Protein AF-A0A8I0SQH1-F1 (afdb_monomer_lite)

pLDDT: mean 78.04, std 26.86, range [25.48, 98.56]

Radius of gyration: 27.93 Å; chains: 1; bounding box: 59×102×64 Å

Structure (mmCIF, N/CA/C/O backbone):
data_AF-A0A8I0SQH1-F1
#
_entry.id   AF-A0A8I0SQH1-F1
#
loop_
_atom_site.group_PDB
_atom_site.id
_atom_site.type_symbol
_atom_site.label_atom_id
_atom_site.label_alt_id
_atom_site.label_comp_id
_atom_site.label_asym_id
_atom_site.label_entity_id
_atom_site.label_seq_id
_atom_site.pdbx_PDB_ins_code
_atom_site.Cartn_x
_atom_site.Cartn_y
_atom_site.Cartn_z
_atom_site.occupancy
_atom_site.B_iso_or_equiv
_atom_site.auth_seq_id
_atom_site.auth_comp_id
_atom_site.auth_asym_id
_atom_site.auth_atom_id
_atom_site.pdbx_PDB_model_num
ATOM 1 N N . MET A 1 1 ? 31.514 50.359 8.210 1.00 27.88 1 MET A N 1
ATOM 2 C CA . MET A 1 1 ? 32.201 50.732 6.957 1.00 27.88 1 MET A CA 1
ATOM 3 C C . MET A 1 1 ? 33.062 49.542 6.549 1.00 27.88 1 MET A C 1
ATOM 5 O O . MET A 1 1 ? 33.856 49.127 7.374 1.00 27.88 1 MET A O 1
ATOM 9 N N . LEU A 1 2 ? 32.762 48.941 5.385 1.00 28.75 2 LEU A N 1
ATOM 10 C CA . LEU A 1 2 ? 33.610 48.120 4.485 1.00 28.75 2 LEU A CA 1
ATOM 11 C C . LEU A 1 2 ? 34.780 47.341 5.146 1.00 28.75 2 LEU A C 1
ATOM 13 O O . LEU A 1 2 ? 35.699 47.953 5.655 1.00 28.75 2 LEU A O 1
ATOM 17 N N . ALA A 1 3 ? 34.883 46.011 5.130 1.00 26.80 3 ALA A N 1
ATOM 18 C CA . ALA A 1 3 ? 34.740 45.118 3.989 1.00 26.80 3 ALA A CA 1
ATOM 19 C C . ALA A 1 3 ? 34.697 43.648 4.455 1.00 26.80 3 ALA A C 1
ATOM 21 O O . ALA A 1 3 ? 35.606 43.196 5.133 1.00 26.80 3 ALA A O 1
ATOM 22 N N . MET A 1 4 ? 33.685 42.890 4.035 1.00 28.72 4 MET A N 1
ATOM 23 C CA . MET A 1 4 ? 33.784 41.443 3.779 1.00 28.72 4 MET A CA 1
ATOM 24 C C . MET A 1 4 ? 32.664 41.084 2.798 1.00 28.72 4 MET A C 1
ATOM 26 O O . MET A 1 4 ? 31.662 40.446 3.111 1.00 28.72 4 MET A O 1
ATOM 30 N N . GLY A 1 5 ? 32.804 41.623 1.588 1.00 26.61 5 GLY A N 1
ATOM 31 C CA . GLY A 1 5 ? 32.009 41.243 0.434 1.00 26.61 5 GLY A CA 1
ATOM 32 C C . GLY A 1 5 ? 32.697 40.109 -0.322 1.00 26.61 5 GLY A C 1
ATOM 33 O O . GLY A 1 5 ? 33.897 40.163 -0.554 1.00 26.61 5 GLY A O 1
ATOM 34 N N . ARG A 1 6 ? 31.887 39.145 -0.773 1.00 31.72 6 ARG A N 1
ATOM 35 C CA . ARG A 1 6 ? 32.185 38.175 -1.844 1.00 31.72 6 ARG A CA 1
ATOM 36 C C . ARG A 1 6 ? 33.244 37.099 -1.540 1.00 31.72 6 ARG A C 1
ATOM 38 O O . ARG A 1 6 ? 34.297 37.070 -2.159 1.00 31.72 6 ARG A O 1
ATOM 45 N N . PHE A 1 7 ? 32.849 36.084 -0.772 1.00 26.97 7 PHE A N 1
ATOM 46 C CA . PHE A 1 7 ? 33.254 34.697 -1.052 1.00 26.97 7 PHE A CA 1
ATOM 47 C C . PHE A 1 7 ? 32.008 33.903 -1.460 1.00 26.97 7 PHE A C 1
ATOM 49 O O . PHE A 1 7 ? 31.216 33.440 -0.642 1.00 26.97 7 PHE A O 1
ATOM 56 N N . GLY A 1 8 ? 31.756 33.884 -2.770 1.00 26.45 8 GLY A N 1
ATOM 57 C CA . GLY A 1 8 ? 30.568 33.301 -3.380 1.00 26.45 8 GLY A CA 1
ATOM 58 C C . GLY A 1 8 ? 30.739 31.824 -3.727 1.00 26.45 8 GLY A C 1
ATOM 59 O O . GLY A 1 8 ? 31.737 31.450 -4.322 1.00 26.45 8 GLY A O 1
ATOM 60 N N . ILE A 1 9 ? 29.715 31.024 -3.402 1.00 34.66 9 ILE A N 1
ATOM 61 C CA . ILE A 1 9 ? 28.999 30.030 -4.244 1.00 34.66 9 ILE A CA 1
ATOM 62 C C . ILE A 1 9 ? 29.809 28.892 -4.931 1.00 34.66 9 ILE A C 1
ATOM 64 O O . ILE A 1 9 ? 29.208 27.916 -5.382 1.00 34.66 9 ILE A O 1
ATOM 68 N N . ILE A 1 10 ? 31.140 28.905 -4.940 1.00 28.12 10 ILE A N 1
ATOM 69 C CA . ILE A 1 10 ? 31.979 27.925 -5.650 1.00 28.12 10 ILE A CA 1
ATOM 70 C C . ILE A 1 10 ? 32.365 26.729 -4.755 1.00 28.12 10 ILE A C 1
ATOM 72 O O . ILE A 1 10 ? 32.482 25.606 -5.250 1.00 28.12 10 ILE A O 1
ATOM 76 N N . GLU A 1 11 ? 32.414 26.881 -3.429 1.00 28.83 11 GLU A N 1
ATOM 77 C CA . GLU A 1 11 ? 32.811 25.774 -2.538 1.00 28.83 11 GLU A CA 1
ATOM 78 C C . GLU A 1 11 ? 31.741 24.695 -2.319 1.00 28.83 11 GLU A C 1
ATOM 80 O O . GLU A 1 11 ? 32.068 23.550 -2.002 1.00 28.83 11 GLU A O 1
ATOM 85 N N . ALA A 1 12 ? 30.464 24.978 -2.595 1.00 29.91 12 ALA A N 1
ATOM 86 C CA . ALA A 1 12 ? 29.418 23.956 -2.485 1.00 29.91 12 ALA A CA 1
ATOM 87 C C . ALA A 1 12 ? 29.559 22.845 -3.547 1.00 29.91 12 ALA A C 1
ATOM 89 O O . ALA A 1 12 ? 28.963 21.780 -3.401 1.00 29.91 12 ALA A O 1
ATOM 90 N N . ARG A 1 13 ? 30.337 23.080 -4.617 1.00 28.05 13 ARG A N 1
ATOM 91 C CA . ARG A 1 13 ? 30.709 22.065 -5.618 1.00 28.05 13 ARG A CA 1
ATOM 92 C C . ARG A 1 13 ? 32.008 21.339 -5.263 1.00 28.05 13 ARG A C 1
ATOM 94 O O . ARG A 1 13 ? 32.095 20.142 -5.525 1.00 28.05 13 ARG A O 1
ATOM 101 N N . ALA A 1 14 ? 32.968 22.023 -4.641 1.00 27.36 14 ALA A N 1
ATOM 102 C CA . ALA A 1 14 ? 34.242 21.432 -4.227 1.00 27.36 14 ALA A CA 1
ATOM 103 C C . ALA A 1 14 ? 34.069 20.416 -3.082 1.00 27.36 14 ALA A C 1
ATOM 105 O O . ALA A 1 14 ? 34.708 19.366 -3.089 1.00 27.36 14 ALA A O 1
ATOM 106 N N . PHE A 1 15 ? 33.105 20.640 -2.182 1.00 31.12 15 PHE A N 1
ATOM 107 C CA . PHE A 1 15 ? 32.795 19.697 -1.097 1.00 31.12 15 PHE A CA 1
ATOM 108 C C . PHE A 1 15 ? 32.262 18.331 -1.583 1.00 31.12 15 PHE A C 1
ATOM 110 O O . PHE A 1 15 ? 32.256 17.361 -0.830 1.00 31.12 15 PHE A O 1
ATOM 117 N N . PHE A 1 16 ? 31.807 18.234 -2.840 1.00 31.91 16 PHE A N 1
ATOM 118 C CA . PHE A 1 16 ? 31.312 16.988 -3.438 1.00 31.91 16 PHE A CA 1
ATOM 119 C C . PHE A 1 16 ? 32.393 16.166 -4.162 1.00 31.91 16 PHE A C 1
ATOM 121 O O . PHE A 1 16 ? 32.107 15.029 -4.529 1.00 31.91 16 PHE A O 1
ATOM 128 N N . PHE A 1 17 ? 33.601 16.707 -4.374 1.00 27.56 17 PHE A N 1
ATOM 129 C CA . PHE A 1 17 ? 34.649 16.063 -5.185 1.00 27.56 17 PHE A CA 1
ATOM 130 C C . PHE A 1 17 ? 35.782 15.402 -4.380 1.00 27.56 17 PHE A C 1
ATOM 132 O O . PHE A 1 17 ? 36.543 14.628 -4.950 1.00 27.56 17 PHE A O 1
ATOM 139 N N . LEU A 1 18 ? 35.863 15.629 -3.066 1.00 28.89 18 LEU A N 1
ATOM 140 C CA . LEU A 1 18 ? 36.841 14.996 -2.169 1.00 28.89 18 LEU A CA 1
ATOM 141 C C . LEU A 1 18 ? 36.132 14.045 -1.195 1.00 28.89 18 LEU A C 1
ATOM 143 O O . LEU A 1 18 ? 35.904 14.375 -0.034 1.00 28.89 18 LEU A O 1
ATOM 147 N N . MET A 1 19 ? 35.726 12.871 -1.681 1.00 28.70 19 MET A N 1
ATOM 148 C CA . MET A 1 19 ? 35.213 11.777 -0.846 1.00 28.70 19 MET A CA 1
ATOM 149 C C . MET A 1 19 ? 35.892 10.474 -1.276 1.00 28.70 19 MET A C 1
ATOM 151 O O . MET A 1 19 ? 35.490 9.837 -2.248 1.00 28.70 19 MET A O 1
ATOM 155 N N . ASP A 1 20 ? 36.940 10.118 -0.540 1.00 25.48 20 ASP A N 1
ATOM 156 C CA . ASP A 1 20 ? 37.666 8.851 -0.631 1.00 25.48 20 ASP A CA 1
ATOM 157 C C . ASP A 1 20 ? 36.759 7.692 -0.147 1.00 25.48 20 ASP A C 1
ATOM 159 O O . ASP A 1 20 ? 36.046 7.855 0.855 1.00 25.48 20 ASP A O 1
ATOM 163 N N . PRO A 1 21 ? 36.703 6.523 -0.817 1.00 27.41 21 PRO A N 1
ATOM 164 C CA . PRO A 1 21 ? 35.720 5.496 -0.506 1.00 27.41 21 PRO A CA 1
ATOM 165 C C . PRO A 1 21 ? 36.197 4.619 0.657 1.00 27.41 21 PRO A C 1
ATOM 167 O O . PRO A 1 21 ? 36.768 3.546 0.461 1.00 27.41 21 PRO A O 1
ATOM 170 N N . THR A 1 22 ? 35.881 5.010 1.890 1.00 27.67 22 THR A N 1
ATOM 171 C CA . THR A 1 22 ? 35.910 4.068 3.018 1.00 27.67 22 THR A CA 1
ATOM 172 C C . THR A 1 22 ? 34.661 3.180 2.967 1.00 27.67 22 THR A C 1
ATOM 174 O O . THR A 1 22 ? 33.530 3.607 3.194 1.00 27.67 22 THR A O 1
ATOM 177 N N . ARG A 1 23 ? 34.858 1.908 2.594 1.00 28.62 23 ARG A N 1
ATOM 178 C CA . ARG A 1 23 ? 33.824 0.862 2.622 1.00 28.62 23 ARG A CA 1
ATOM 179 C C . ARG A 1 23 ? 33.426 0.567 4.072 1.00 28.62 23 ARG A C 1
ATOM 181 O O . ARG A 1 23 ? 34.283 0.189 4.861 1.00 28.62 23 ARG A O 1
ATOM 188 N N . GLY A 1 24 ? 32.133 0.622 4.402 1.00 25.91 24 GLY A N 1
ATOM 189 C CA . GLY A 1 24 ? 31.649 0.071 5.672 1.00 25.91 24 GLY A CA 1
ATOM 190 C C . GLY A 1 24 ? 30.158 0.267 5.972 1.00 25.91 24 GLY A C 1
ATOM 191 O O . GLY A 1 24 ? 29.617 1.351 5.791 1.00 25.91 24 GLY A O 1
ATOM 192 N N . GLY A 1 25 ? 29.530 -0.789 6.508 1.00 25.73 25 GLY A N 1
ATOM 193 C CA . GLY A 1 25 ? 28.438 -0.678 7.486 1.00 25.73 25 GLY A CA 1
ATOM 194 C C . GLY A 1 25 ? 27.008 -0.942 7.003 1.00 25.73 25 GLY A C 1
ATOM 195 O O . GLY A 1 25 ? 26.323 -0.053 6.509 1.00 25.73 25 GLY A O 1
ATOM 196 N N . SER A 1 26 ? 26.519 -2.162 7.240 1.00 26.86 26 SER A N 1
ATOM 197 C CA . SER A 1 26 ? 25.116 -2.578 7.092 1.00 26.86 26 SER A CA 1
ATOM 198 C C . SER A 1 26 ? 24.214 -1.926 8.154 1.00 26.86 26 SER A C 1
ATOM 200 O O . SER A 1 26 ? 24.380 -2.183 9.342 1.00 26.86 26 SER A O 1
ATOM 202 N N . TRP A 1 27 ? 23.202 -1.160 7.736 1.00 28.11 27 TRP A N 1
ATOM 203 C CA . TRP A 1 27 ? 22.192 -0.573 8.627 1.00 28.11 27 TRP A CA 1
ATOM 204 C C . TRP A 1 27 ? 20.932 -1.440 8.715 1.00 28.11 27 TRP A C 1
ATOM 206 O O . TRP A 1 27 ? 20.007 -1.285 7.921 1.00 28.11 27 TRP A O 1
ATOM 216 N N . HIS A 1 28 ? 20.883 -2.319 9.715 1.00 29.55 28 HIS A N 1
ATOM 217 C CA . HIS A 1 28 ? 19.654 -2.798 10.350 1.00 29.55 28 HIS A CA 1
ATOM 218 C C . HIS A 1 28 ? 20.000 -3.239 11.781 1.00 29.55 28 HIS A C 1
ATOM 220 O O . HIS A 1 28 ? 20.941 -4.004 11.963 1.00 29.55 28 HIS A O 1
ATOM 226 N N . HIS A 1 29 ? 19.216 -2.791 12.769 1.00 32.28 29 HIS A N 1
ATOM 227 C CA . HIS A 1 29 ? 19.209 -3.320 14.138 1.00 32.28 29 HIS A CA 1
ATOM 228 C C . HIS A 1 29 ? 18.313 -4.574 14.213 1.00 32.28 29 HIS A C 1
ATOM 230 O O . HIS A 1 29 ? 17.094 -4.458 14.344 1.00 32.28 29 HIS A O 1
ATOM 236 N N . PRO A 1 30 ? 18.894 -5.768 14.047 1.00 32.72 30 PRO A N 1
ATOM 237 C CA . PRO A 1 30 ? 18.572 -6.942 14.851 1.00 32.72 30 PRO A CA 1
ATOM 238 C C . PRO A 1 30 ? 19.833 -7.448 15.570 1.00 32.72 30 PRO A C 1
ATOM 240 O O . PRO A 1 30 ? 20.946 -7.284 15.073 1.00 32.72 30 PRO A O 1
ATOM 243 N N . ALA A 1 31 ? 19.655 -8.076 16.732 1.00 32.72 31 ALA A N 1
ATOM 244 C CA . ALA A 1 31 ? 20.737 -8.502 17.626 1.00 32.72 31 ALA A CA 1
ATOM 245 C C . ALA A 1 31 ? 21.647 -9.635 17.087 1.00 32.72 31 ALA A C 1
ATOM 247 O O . ALA A 1 31 ? 22.594 -10.004 17.769 1.00 32.72 31 ALA A O 1
ATOM 248 N N . ASP A 1 32 ? 21.437 -10.127 15.860 1.00 35.19 32 ASP A N 1
ATOM 249 C CA . ASP A 1 32 ? 22.132 -11.318 15.336 1.00 35.19 32 ASP A CA 1
ATOM 250 C C . ASP A 1 32 ? 23.137 -11.042 14.200 1.00 35.19 32 ASP A C 1
ATOM 252 O O . ASP A 1 32 ? 23.650 -11.972 13.582 1.00 35.19 32 ASP A O 1
ATOM 256 N N . ASN A 1 33 ? 23.470 -9.781 13.909 1.00 28.06 33 ASN A N 1
ATOM 257 C CA . ASN A 1 33 ? 24.463 -9.438 12.880 1.00 28.06 33 ASN A CA 1
ATOM 258 C C . ASN A 1 33 ? 25.756 -8.885 13.496 1.00 28.06 33 ASN A C 1
ATOM 260 O O . ASN A 1 33 ? 26.038 -7.693 13.401 1.00 28.06 33 ASN A O 1
ATOM 264 N N . LEU A 1 34 ? 26.569 -9.758 14.096 1.00 29.92 34 LEU A N 1
ATOM 265 C CA . LEU A 1 34 ? 27.928 -9.432 14.537 1.00 29.92 34 LEU A CA 1
ATOM 266 C C . LEU A 1 34 ? 28.948 -10.325 13.816 1.00 29.92 34 LEU A C 1
ATOM 268 O O . LEU A 1 34 ? 29.206 -11.463 14.199 1.00 29.92 34 LEU A O 1
ATOM 272 N N . ARG A 1 35 ? 29.568 -9.774 12.768 1.00 25.97 35 ARG A N 1
ATOM 273 C CA . ARG A 1 35 ? 30.933 -10.127 12.362 1.00 25.97 35 ARG A CA 1
ATOM 274 C C . ARG A 1 35 ? 31.732 -8.833 12.213 1.00 25.97 35 ARG A C 1
ATOM 276 O O . ARG A 1 35 ? 31.420 -8.018 11.353 1.00 25.97 35 ARG A O 1
ATOM 283 N N . ALA A 1 36 ? 32.770 -8.744 13.042 1.00 29.64 36 ALA A N 1
ATOM 284 C CA . ALA A 1 36 ? 33.827 -7.736 13.115 1.00 29.64 36 ALA A CA 1
ATOM 285 C C . ALA A 1 36 ? 33.462 -6.376 13.744 1.00 29.64 36 ALA A C 1
ATOM 287 O O . ALA A 1 36 ? 32.514 -5.695 13.365 1.00 29.64 36 ALA A O 1
ATOM 288 N N . ALA A 1 37 ? 34.264 -6.031 14.750 1.00 30.27 37 ALA A N 1
ATOM 289 C CA . ALA A 1 37 ? 34.123 -4.927 15.680 1.00 30.27 37 ALA A CA 1
ATOM 290 C C . ALA A 1 37 ? 34.954 -3.709 15.260 1.00 30.27 37 ALA A C 1
ATOM 292 O O . ALA A 1 37 ? 36.080 -3.875 14.802 1.00 30.27 37 ALA A O 1
ATOM 293 N N . ILE A 1 38 ? 34.440 -2.512 15.552 1.00 29.88 38 ILE A N 1
ATOM 294 C CA . ILE A 1 38 ? 35.226 -1.347 15.981 1.00 29.88 38 ILE A CA 1
ATOM 295 C C . ILE A 1 38 ? 34.429 -0.702 17.124 1.00 29.88 38 ILE A C 1
ATOM 297 O O . ILE A 1 38 ? 33.245 -0.401 16.966 1.00 29.88 38 ILE A O 1
ATOM 301 N N . ARG A 1 39 ? 35.055 -0.591 18.300 1.00 30.27 39 ARG A N 1
ATOM 302 C CA . ARG A 1 39 ? 34.500 0.027 19.516 1.00 30.27 39 ARG A CA 1
ATOM 303 C C . ARG A 1 39 ? 34.613 1.552 19.399 1.00 30.27 39 ARG A C 1
ATOM 305 O O . ARG A 1 39 ? 35.697 2.024 19.089 1.00 30.27 39 ARG A O 1
ATOM 312 N N . ASN A 1 40 ? 33.541 2.286 19.704 1.00 30.20 40 ASN A N 1
ATOM 313 C CA . ASN A 1 40 ? 33.579 3.729 19.969 1.00 30.20 40 ASN A CA 1
ATOM 314 C C . ASN A 1 40 ? 33.056 3.984 21.394 1.00 30.20 40 ASN A C 1
ATOM 316 O O . ASN A 1 40 ? 31.890 3.706 21.664 1.00 30.20 40 ASN A O 1
ATOM 320 N N . ASP A 1 41 ? 33.950 4.491 22.247 1.00 38.75 41 ASP A N 1
ATOM 321 C CA . ASP A 1 41 ? 33.735 5.226 23.505 1.00 38.75 41 ASP A CA 1
ATOM 322 C C . ASP A 1 41 ? 32.867 4.597 24.609 1.00 38.75 41 ASP A C 1
ATOM 324 O O . ASP A 1 41 ? 31.734 5.009 24.842 1.00 38.75 41 ASP A O 1
ATOM 328 N N . ASN A 1 42 ? 33.458 3.675 25.379 1.00 35.12 42 ASN A N 1
ATOM 329 C CA . ASN A 1 42 ? 33.009 3.372 26.745 1.00 35.12 42 ASN A CA 1
ATOM 330 C C . ASN A 1 42 ? 34.027 3.914 27.763 1.00 35.12 42 ASN A C 1
ATOM 332 O O . ASN A 1 42 ? 35.229 3.706 27.595 1.00 35.12 42 ASN A O 1
ATOM 336 N N . ASP A 1 43 ? 33.525 4.535 28.834 1.00 38.34 43 ASP A N 1
ATOM 337 C CA . ASP A 1 43 ? 34.297 4.972 30.004 1.00 38.34 43 ASP A CA 1
ATOM 338 C C . ASP A 1 43 ? 34.948 3.796 30.756 1.00 38.34 43 ASP A C 1
ATOM 340 O O . ASP A 1 43 ? 34.408 2.685 30.811 1.00 38.34 43 ASP A O 1
ATOM 344 N N . ALA A 1 44 ? 36.093 4.054 31.398 1.00 36.31 44 ALA A N 1
ATOM 345 C CA . ALA A 1 44 ? 36.976 3.051 32.010 1.00 36.31 44 ALA A CA 1
ATOM 346 C C . ALA A 1 44 ? 36.403 2.296 33.239 1.00 36.31 44 ALA A C 1
ATOM 348 O O . ALA A 1 44 ? 37.089 1.447 33.807 1.00 36.31 44 ALA A O 1
ATOM 349 N N . GLY A 1 45 ? 35.160 2.568 33.652 1.00 40.09 45 GLY A N 1
ATOM 350 C CA . GLY A 1 45 ? 34.583 2.093 34.917 1.00 40.09 45 GLY A CA 1
ATOM 351 C C . GLY A 1 45 ? 33.607 0.912 34.851 1.00 40.09 45 GLY A C 1
ATOM 352 O O . GLY A 1 45 ? 33.145 0.482 35.901 1.00 40.09 45 GLY A O 1
ATOM 353 N N . ASN A 1 46 ? 33.263 0.368 33.677 1.00 37.75 46 ASN A N 1
ATOM 354 C CA . ASN A 1 46 ? 32.271 -0.717 33.583 1.00 37.75 46 ASN A CA 1
ATOM 355 C C . ASN A 1 46 ? 32.858 -1.979 32.931 1.00 37.75 46 ASN A C 1
ATOM 357 O O . ASN A 1 46 ? 32.619 -2.279 31.759 1.00 37.75 46 ASN A O 1
ATOM 361 N N . ARG A 1 47 ? 33.671 -2.708 33.703 1.00 31.53 47 ARG A N 1
ATOM 362 C CA . ARG A 1 47 ? 34.073 -4.085 33.392 1.00 31.53 47 ARG A CA 1
ATOM 363 C C . ARG A 1 47 ? 32.914 -5.010 33.756 1.00 31.53 47 ARG A C 1
ATOM 365 O O . ARG A 1 47 ? 32.623 -5.197 34.931 1.00 31.53 47 ARG A O 1
ATOM 372 N N . ASN A 1 48 ? 32.233 -5.558 32.755 1.00 33.72 48 ASN A N 1
ATOM 373 C CA . ASN A 1 48 ? 31.373 -6.717 32.959 1.00 33.72 48 ASN A CA 1
ATOM 374 C C . ASN A 1 48 ? 31.962 -7.882 32.160 1.00 33.72 48 ASN A C 1
ATOM 376 O O . ASN A 1 48 ? 31.906 -7.909 30.928 1.00 33.72 48 ASN A O 1
ATOM 380 N N . ASP A 1 49 ? 32.566 -8.817 32.882 1.00 36.47 49 ASP A N 1
ATOM 381 C CA . ASP A 1 49 ? 33.507 -9.819 32.379 1.00 36.47 49 ASP A CA 1
ATOM 382 C C . ASP A 1 49 ? 32.818 -11.081 31.820 1.00 36.47 49 ASP A C 1
ATOM 384 O O . ASP A 1 49 ? 33.383 -12.169 31.828 1.00 36.47 49 ASP A O 1
ATOM 388 N N . ASN A 1 50 ? 31.599 -10.958 31.280 1.00 34.66 50 ASN A N 1
ATOM 389 C CA . ASN A 1 50 ? 30.790 -12.100 30.819 1.00 34.66 50 ASN A CA 1
ATOM 390 C C . ASN A 1 50 ? 30.613 -12.215 29.293 1.00 34.66 50 ASN A C 1
ATOM 392 O O . ASN A 1 50 ? 29.658 -12.824 28.814 1.00 34.66 50 ASN A O 1
ATOM 396 N N . LEU A 1 51 ? 31.548 -11.692 28.496 1.00 33.44 51 LEU A N 1
ATOM 397 C CA . LEU A 1 51 ? 31.567 -11.892 27.038 1.00 33.44 51 LEU A CA 1
ATOM 398 C C . LEU A 1 51 ? 32.807 -12.678 26.595 1.00 33.44 51 LEU A C 1
ATOM 400 O O . LEU A 1 51 ? 33.664 -12.186 25.864 1.00 33.44 51 LEU A O 1
ATOM 404 N N . GLY A 1 52 ? 32.875 -13.933 27.044 1.00 28.41 52 GLY A N 1
ATOM 405 C CA . GLY A 1 52 ? 33.778 -14.950 26.511 1.00 28.41 52 GLY A CA 1
ATOM 406 C C . GLY A 1 52 ? 33.214 -15.589 25.238 1.00 28.41 52 GLY A C 1
ATOM 407 O O . GLY A 1 52 ? 32.101 -16.110 25.214 1.00 28.41 52 GLY A O 1
ATOM 408 N N . PHE A 1 53 ? 34.001 -15.542 24.169 1.00 26.75 53 PHE A N 1
ATOM 409 C CA . PHE A 1 53 ? 33.732 -16.109 22.848 1.00 26.75 53 PHE A CA 1
ATOM 410 C C . PHE A 1 53 ? 33.764 -17.654 22.904 1.00 26.75 53 PHE A C 1
ATOM 412 O O . PHE A 1 53 ? 34.775 -18.225 23.306 1.00 26.75 53 PHE A O 1
ATOM 419 N N . ARG A 1 54 ? 32.702 -18.357 22.473 1.00 28.28 54 ARG A N 1
ATOM 420 C CA . ARG A 1 54 ? 32.771 -19.797 22.133 1.00 28.28 54 ARG A CA 1
ATOM 421 C C . ARG A 1 54 ? 32.764 -19.961 20.613 1.00 28.28 54 ARG A C 1
ATOM 423 O O . ARG A 1 54 ? 31.836 -19.517 19.943 1.00 28.28 54 ARG A O 1
ATOM 430 N N . LEU A 1 55 ? 33.795 -20.614 20.078 1.00 26.33 55 LEU A N 1
ATOM 431 C CA . LEU A 1 55 ? 33.875 -21.029 18.675 1.00 26.33 55 LEU A CA 1
ATOM 432 C C . LEU A 1 55 ? 32.821 -22.112 18.388 1.00 26.33 55 LEU A C 1
ATOM 434 O O . LEU A 1 55 ? 32.807 -23.153 19.041 1.00 26.33 55 LEU A O 1
ATOM 438 N N . ALA A 1 56 ? 31.954 -21.882 17.401 1.00 28.89 56 ALA A N 1
ATOM 439 C CA . ALA A 1 56 ? 31.053 -22.903 16.872 1.00 28.89 56 ALA A CA 1
ATOM 440 C C . ALA A 1 56 ? 31.769 -23.696 15.763 1.00 28.89 56 ALA A C 1
ATOM 442 O O . ALA A 1 56 ? 32.035 -23.161 14.687 1.00 28.89 56 ALA A O 1
ATOM 443 N N . ALA A 1 57 ? 32.087 -24.962 16.037 1.00 32.75 57 ALA A N 1
ATOM 444 C CA . ALA A 1 57 ? 32.521 -25.951 15.048 1.00 32.75 57 ALA A CA 1
ATOM 445 C C . ALA A 1 57 ? 31.295 -26.607 14.362 1.00 32.75 57 ALA A C 1
ATOM 447 O O . ALA A 1 57 ? 30.203 -26.597 14.939 1.00 32.75 57 ALA A O 1
ATOM 448 N N . PRO A 1 58 ? 31.428 -27.150 13.134 1.00 31.00 58 PRO A N 1
ATOM 449 C CA . PRO A 1 58 ? 30.298 -27.660 12.361 1.00 31.00 58 PRO A CA 1
ATOM 450 C C . PRO A 1 58 ? 29.763 -28.977 12.938 1.00 31.00 58 PRO A C 1
ATOM 452 O O . PRO A 1 58 ? 30.518 -29.823 13.410 1.00 31.00 58 PRO A O 1
ATOM 455 N N . ALA A 1 59 ? 28.442 -29.148 12.882 1.00 33.75 59 ALA A N 1
ATOM 456 C CA . ALA A 1 59 ? 27.747 -30.322 13.389 1.00 33.75 59 ALA A CA 1
ATOM 457 C C . ALA A 1 59 ? 28.107 -31.585 12.586 1.00 33.75 59 ALA A C 1
ATOM 459 O O . ALA A 1 59 ? 27.593 -31.788 11.489 1.00 33.75 59 ALA A O 1
ATOM 460 N N . ASN A 1 60 ? 28.932 -32.449 13.178 1.00 31.52 60 ASN A N 1
ATOM 461 C CA . ASN A 1 60 ? 28.870 -33.891 12.965 1.00 31.52 60 ASN A CA 1
ATOM 462 C C . ASN A 1 60 ? 28.237 -34.531 14.207 1.00 31.52 60 ASN A C 1
ATOM 464 O O . ASN A 1 60 ? 28.540 -34.185 15.346 1.00 31.52 60 ASN A O 1
ATOM 468 N N . THR A 1 61 ? 27.300 -35.431 13.951 1.00 38.06 61 THR A N 1
ATOM 469 C CA . THR A 1 61 ? 26.516 -36.224 14.898 1.00 38.06 61 THR A CA 1
ATOM 470 C C . THR A 1 61 ? 27.369 -37.021 15.883 1.00 38.06 61 THR A C 1
ATOM 472 O O . THR A 1 61 ? 28.042 -37.956 15.466 1.00 38.06 61 THR A O 1
ATOM 475 N N . THR A 1 62 ? 27.197 -36.771 17.183 1.00 30.20 62 THR A N 1
ATOM 476 C CA . THR A 1 62 ? 27.300 -37.791 18.242 1.00 30.20 62 THR A CA 1
ATOM 477 C C . THR A 1 62 ? 26.313 -37.460 19.361 1.00 30.20 62 THR A C 1
ATOM 479 O O . THR A 1 62 ? 26.231 -36.323 19.820 1.00 30.20 62 THR A O 1
ATOM 482 N N . ALA A 1 63 ? 25.518 -38.458 19.742 1.00 35.75 63 ALA A N 1
ATOM 483 C CA . ALA A 1 63 ? 24.453 -38.381 20.732 1.00 35.75 63 ALA A CA 1
ATOM 484 C C . ALA A 1 63 ? 24.964 -38.000 22.135 1.00 35.75 63 ALA A C 1
ATOM 486 O O . ALA A 1 63 ? 26.013 -38.469 22.564 1.00 35.75 63 ALA A O 1
ATOM 487 N N . ALA A 1 64 ? 24.172 -37.211 22.863 1.00 32.44 64 ALA A N 1
ATOM 488 C CA . ALA A 1 64 ? 24.296 -37.004 24.307 1.00 32.44 64 ALA A CA 1
ATOM 489 C C . ALA A 1 64 ? 23.031 -37.553 25.007 1.00 32.44 64 ALA A C 1
ATOM 491 O O . ALA A 1 64 ? 21.963 -37.583 24.384 1.00 32.44 64 ALA A O 1
ATOM 492 N N . PRO A 1 65 ? 23.138 -38.041 26.257 1.00 32.41 65 PRO A N 1
ATOM 493 C CA . PRO A 1 65 ? 22.182 -38.976 26.844 1.00 32.41 65 PRO A CA 1
ATOM 494 C C . PRO A 1 65 ? 20.895 -38.286 27.329 1.00 32.41 65 PRO A C 1
ATOM 496 O O . PRO A 1 65 ? 20.908 -37.092 27.638 1.00 32.41 65 PRO A O 1
ATOM 499 N N . PRO A 1 66 ? 19.769 -39.019 27.427 1.00 39.22 66 PRO A N 1
ATOM 500 C CA . PRO A 1 66 ? 18.507 -38.450 27.879 1.00 39.22 66 PRO A CA 1
ATOM 501 C C . PRO A 1 66 ? 18.535 -38.109 29.376 1.00 39.22 66 PRO A C 1
ATOM 503 O O . PRO A 1 66 ? 18.882 -38.930 30.226 1.00 39.22 66 PRO A O 1
ATOM 506 N N . CYS A 1 67 ? 18.116 -36.879 29.676 1.00 37.81 67 CYS A N 1
ATOM 507 C CA . CYS A 1 67 ? 17.844 -36.366 31.014 1.00 37.81 67 CYS A CA 1
ATOM 508 C C . CYS A 1 67 ? 16.774 -37.223 31.721 1.00 37.81 67 CYS A C 1
ATOM 510 O O . CYS A 1 67 ? 15.693 -37.447 31.177 1.00 37.81 67 CYS A O 1
ATOM 512 N N . ARG A 1 68 ? 17.076 -37.693 32.939 1.00 39.12 68 ARG A N 1
ATOM 513 C CA . ARG A 1 68 ? 16.244 -38.615 33.737 1.00 39.12 68 ARG A CA 1
ATOM 514 C C . ARG A 1 68 ? 15.162 -37.944 34.606 1.00 39.12 68 ARG A C 1
ATOM 516 O O . ARG A 1 68 ? 14.657 -38.597 35.510 1.00 39.12 68 ARG A O 1
ATOM 523 N N . SER A 1 69 ? 14.771 -36.688 34.375 1.00 41.62 69 SER A N 1
ATOM 524 C CA . SER A 1 69 ? 13.896 -35.972 35.333 1.00 41.62 69 SER A CA 1
ATOM 525 C C . SER A 1 69 ? 12.660 -35.255 34.775 1.00 41.62 69 SER A C 1
ATOM 527 O O . SER A 1 69 ? 12.078 -34.440 35.483 1.00 41.62 69 SER A O 1
ATOM 529 N N . CYS A 1 70 ? 12.169 -35.594 33.578 1.00 33.53 70 CYS A N 1
ATOM 530 C CA . CYS A 1 70 ? 10.893 -35.044 33.086 1.00 33.53 70 CYS A CA 1
ATOM 531 C C . CYS A 1 70 ? 9.911 -36.147 32.640 1.00 33.53 70 CYS A C 1
ATOM 533 O O . CYS A 1 70 ? 10.047 -36.664 31.528 1.00 33.53 70 CYS A O 1
ATOM 535 N N . PRO A 1 71 ? 8.891 -36.492 33.448 1.00 37.22 71 PRO A N 1
ATOM 536 C CA . PRO A 1 71 ? 7.763 -37.296 33.000 1.00 37.22 71 PRO A CA 1
ATOM 537 C C . PRO A 1 71 ? 6.784 -36.391 32.237 1.00 37.22 71 PRO A C 1
ATOM 539 O O . PRO A 1 71 ? 6.209 -35.479 32.823 1.00 37.22 71 PRO A O 1
ATOM 542 N N . GLY A 1 72 ? 6.595 -36.614 30.929 1.00 42.56 72 GLY A N 1
ATOM 543 C CA . GLY A 1 72 ? 5.463 -36.000 30.211 1.00 42.56 72 GLY A CA 1
ATOM 544 C C . GLY A 1 72 ? 5.643 -35.550 28.758 1.00 42.56 72 GLY A C 1
ATOM 545 O O . GLY A 1 72 ? 4.717 -34.952 28.220 1.00 42.56 72 GLY A O 1
ATOM 546 N N . ALA A 1 73 ? 6.757 -35.826 28.074 1.00 30.94 73 ALA A N 1
ATOM 547 C CA . ALA A 1 73 ? 6.892 -35.499 26.646 1.00 30.94 73 ALA A CA 1
ATOM 548 C C . ALA A 1 73 ? 6.799 -36.756 25.765 1.00 30.94 73 ALA A C 1
ATOM 550 O O . ALA A 1 73 ? 7.801 -37.300 25.303 1.00 30.94 73 ALA A O 1
ATOM 551 N N . MET A 1 74 ? 5.574 -37.222 25.519 1.00 29.41 74 MET A N 1
ATOM 552 C CA . MET A 1 74 ? 5.291 -38.269 24.537 1.00 29.41 74 MET A CA 1
ATOM 553 C C . MET A 1 74 ? 5.389 -37.665 23.122 1.00 29.41 74 MET A C 1
ATOM 555 O O . MET A 1 74 ? 4.425 -37.123 22.586 1.00 29.41 74 MET A O 1
ATOM 559 N N . ILE A 1 75 ? 6.575 -37.708 22.509 1.00 31.72 75 ILE A N 1
ATOM 560 C CA . ILE A 1 75 ? 6.747 -37.348 21.093 1.00 31.72 75 ILE A CA 1
ATOM 561 C C . ILE A 1 75 ? 6.300 -38.545 20.245 1.00 31.72 75 ILE A C 1
ATOM 563 O O . ILE A 1 75 ? 7.067 -39.478 20.009 1.00 31.72 75 ILE A O 1
ATOM 567 N N . MET A 1 76 ? 5.056 -38.513 19.759 1.00 28.06 76 MET A N 1
ATOM 568 C CA . MET A 1 76 ? 4.601 -39.407 18.692 1.00 28.06 76 MET A CA 1
ATOM 569 C C . MET A 1 76 ? 5.382 -39.117 17.403 1.00 28.06 76 MET A C 1
ATOM 571 O O . MET A 1 76 ? 5.137 -38.131 16.705 1.00 28.06 76 MET A O 1
ATOM 575 N N . ARG A 1 77 ? 6.311 -40.010 17.052 1.00 27.72 77 ARG A N 1
ATOM 576 C CA . ARG A 1 77 ? 6.916 -40.068 15.718 1.00 27.72 77 ARG A CA 1
ATOM 577 C C . ARG A 1 77 ? 5.896 -40.651 14.737 1.00 27.72 77 ARG A C 1
ATOM 579 O O . ARG A 1 77 ? 5.684 -41.858 14.706 1.00 27.72 77 ARG A O 1
ATOM 586 N N . ARG A 1 78 ? 5.279 -39.810 13.903 1.00 29.33 78 ARG A N 1
ATOM 587 C CA . ARG A 1 78 ? 4.587 -40.289 12.696 1.00 29.33 78 ARG A CA 1
ATOM 588 C C . ARG A 1 78 ? 5.633 -40.712 11.662 1.00 29.33 78 ARG A C 1
ATOM 590 O O . ARG A 1 78 ? 6.328 -39.872 11.097 1.00 29.33 78 ARG A O 1
ATOM 597 N N . ASN A 1 79 ? 5.725 -42.022 11.446 1.00 28.00 79 ASN A N 1
ATOM 598 C CA . ASN A 1 79 ? 6.431 -42.657 10.338 1.00 28.00 79 ASN A CA 1
ATOM 599 C C . ASN A 1 79 ? 5.910 -42.103 9.002 1.00 28.00 79 ASN A C 1
ATOM 601 O O . ASN A 1 79 ? 4.775 -42.374 8.616 1.00 28.00 79 ASN A O 1
ATOM 605 N N . ILE A 1 80 ? 6.739 -41.348 8.283 1.00 31.58 80 ILE A N 1
ATOM 606 C CA . ILE A 1 80 ? 6.514 -41.053 6.865 1.00 31.58 80 ILE A CA 1
ATOM 607 C C . ILE A 1 80 ? 7.130 -42.219 6.089 1.00 31.58 80 ILE A C 1
ATOM 609 O O . ILE A 1 80 ? 8.323 -42.219 5.787 1.00 31.58 80 ILE A O 1
ATOM 613 N N . GLN A 1 81 ? 6.326 -43.248 5.815 1.00 30.41 81 GLN A N 1
ATOM 614 C CA . GLN A 1 81 ? 6.675 -44.257 4.817 1.00 30.41 81 GLN A CA 1
ATOM 615 C C . GLN A 1 81 ? 6.702 -43.588 3.435 1.00 30.41 81 GLN A C 1
ATOM 617 O O . GLN A 1 81 ? 5.762 -42.897 3.040 1.00 30.41 81 GLN A O 1
ATOM 622 N N . ARG A 1 82 ? 7.812 -43.767 2.714 1.00 28.30 82 ARG A N 1
ATOM 623 C CA . ARG A 1 82 ? 7.939 -43.401 1.297 1.00 28.30 82 ARG A CA 1
ATOM 624 C C . ARG A 1 82 ? 6.995 -44.294 0.475 1.00 28.30 82 ARG A C 1
ATOM 626 O O . ARG A 1 82 ? 6.941 -45.488 0.766 1.00 28.30 82 ARG A O 1
ATOM 633 N N . PRO A 1 83 ? 6.277 -43.775 -0.536 1.00 30.14 83 PRO A N 1
ATOM 634 C CA . PRO A 1 83 ? 5.472 -44.629 -1.399 1.00 30.14 83 PRO A CA 1
ATOM 635 C C . PRO A 1 83 ? 6.384 -45.506 -2.277 1.00 30.14 83 PRO A C 1
ATOM 637 O O . PRO A 1 83 ? 7.492 -45.073 -2.619 1.00 30.14 83 PRO A O 1
ATOM 640 N N . PRO A 1 84 ? 5.954 -46.727 -2.643 1.00 32.62 84 PRO A N 1
ATOM 641 C CA . PRO A 1 84 ? 6.744 -47.610 -3.484 1.00 32.62 84 PRO A CA 1
ATOM 642 C C . PRO A 1 84 ? 6.776 -47.115 -4.934 1.00 32.62 84 PRO A C 1
ATOM 644 O O . PRO A 1 84 ? 5.816 -46.549 -5.458 1.00 32.62 84 PRO A O 1
ATOM 647 N N . VAL A 1 85 ? 7.916 -47.360 -5.575 1.00 31.20 85 VAL A N 1
ATOM 648 C CA . VAL A 1 85 ? 8.147 -47.190 -7.010 1.00 31.20 85 VAL A CA 1
ATOM 649 C C . VAL A 1 85 ? 7.365 -48.277 -7.748 1.00 31.20 85 VAL A C 1
ATOM 651 O O . VAL A 1 85 ? 7.655 -49.458 -7.578 1.00 31.20 85 VAL A O 1
ATOM 654 N N . LEU A 1 86 ? 6.381 -47.891 -8.563 1.00 29.55 86 LEU A N 1
ATOM 655 C CA . LEU A 1 86 ? 5.685 -48.801 -9.475 1.00 29.55 86 LEU A CA 1
ATOM 656 C C . LEU A 1 86 ? 6.336 -48.735 -10.859 1.00 29.55 86 LEU A C 1
ATOM 658 O O . LEU A 1 86 ? 6.301 -47.712 -11.543 1.00 29.55 86 LEU A O 1
ATOM 662 N N . VAL A 1 87 ? 6.943 -49.854 -11.241 1.00 30.34 87 VAL A N 1
ATOM 663 C CA . VAL A 1 87 ? 7.498 -50.125 -12.566 1.00 30.34 87 VAL A CA 1
ATOM 664 C C . VAL A 1 87 ? 6.368 -50.627 -13.474 1.00 30.34 87 VAL A C 1
ATOM 666 O O . VAL A 1 87 ? 5.740 -51.631 -13.173 1.00 30.34 87 VAL A O 1
ATOM 669 N N . GLY A 1 88 ? 6.137 -49.905 -14.575 1.00 27.42 88 GLY A N 1
ATOM 670 C CA . GLY A 1 88 ? 5.687 -50.386 -15.891 1.00 27.42 88 GLY A CA 1
ATOM 671 C C . GLY A 1 88 ? 4.412 -51.234 -16.036 1.00 27.42 88 GLY A C 1
ATOM 672 O O . GLY A 1 88 ? 4.433 -52.433 -15.801 1.00 27.42 88 GLY A O 1
ATOM 673 N N . ALA A 1 89 ? 3.391 -50.664 -16.689 1.00 28.52 89 ALA A N 1
ATOM 674 C CA . ALA A 1 89 ? 2.596 -51.376 -17.697 1.00 28.52 89 ALA A CA 1
ATOM 675 C C . ALA A 1 89 ? 2.004 -50.377 -18.708 1.00 28.52 89 ALA A C 1
ATOM 677 O O . ALA A 1 89 ? 1.323 -49.419 -18.345 1.00 28.52 89 ALA A O 1
ATOM 678 N N . LYS A 1 90 ? 2.307 -50.584 -19.993 1.00 32.53 90 LYS A N 1
ATOM 679 C CA . LYS A 1 90 ? 1.716 -49.870 -21.130 1.00 32.53 90 LYS A CA 1
ATOM 680 C C . LYS A 1 90 ? 0.304 -50.407 -21.361 1.00 32.53 90 LYS A C 1
ATOM 682 O O . LYS A 1 90 ? 0.190 -51.596 -21.598 1.00 32.53 90 LYS A O 1
ATOM 687 N N . HIS A 1 91 ? -0.710 -49.545 -21.434 1.00 28.95 91 HIS A N 1
ATOM 688 C CA . HIS A 1 91 ? -1.856 -49.734 -22.333 1.00 28.95 91 HIS A CA 1
ATOM 689 C C . HIS A 1 91 ? -2.495 -48.378 -22.673 1.00 28.95 91 HIS A C 1
ATOM 691 O O . HIS A 1 91 ? -2.803 -47.567 -21.804 1.00 28.95 91 HIS A O 1
ATOM 697 N N . ARG A 1 92 ? -2.633 -48.126 -23.980 1.00 31.19 92 ARG A N 1
ATOM 698 C CA . ARG A 1 92 ? -3.397 -47.025 -24.579 1.00 31.19 92 ARG A CA 1
ATOM 699 C C . ARG A 1 92 ? -4.892 -47.324 -24.446 1.00 31.19 92 ARG A C 1
ATOM 701 O O . ARG A 1 92 ? -5.284 -48.405 -24.865 1.00 31.19 92 ARG A O 1
ATOM 708 N N . ALA A 1 93 ? -5.694 -46.350 -24.013 1.00 28.12 93 ALA A N 1
ATOM 709 C CA . ALA A 1 93 ? -6.997 -46.015 -24.608 1.00 28.12 93 ALA A CA 1
ATOM 710 C C . ALA A 1 93 ? -7.620 -44.781 -23.921 1.00 28.12 93 ALA A C 1
ATOM 712 O O . ALA A 1 93 ? -7.797 -44.746 -22.710 1.00 28.12 93 ALA A O 1
ATOM 713 N N . SER A 1 94 ? -7.889 -43.765 -24.745 1.00 33.09 94 SER A N 1
ATOM 714 C CA . SER A 1 94 ? -8.992 -42.789 -24.702 1.00 33.09 94 SER A CA 1
ATOM 715 C C . SER A 1 94 ? -9.833 -42.637 -23.424 1.00 33.09 94 SER A C 1
ATOM 717 O O . SER A 1 94 ? -10.613 -43.516 -23.073 1.00 33.09 94 SER A O 1
ATOM 719 N N . GLY A 1 95 ? -9.807 -41.430 -22.849 1.00 26.73 95 GLY A N 1
ATOM 720 C CA . GLY A 1 95 ? -10.802 -40.979 -21.873 1.00 26.73 95 GLY A CA 1
ATOM 721 C C . GLY A 1 95 ? -10.302 -39.820 -21.019 1.00 26.73 95 GLY A C 1
ATOM 722 O O . GLY A 1 95 ? -10.022 -39.999 -19.840 1.00 26.73 95 GLY A O 1
ATOM 723 N N . TRP A 1 96 ? -10.162 -38.622 -21.598 1.00 26.98 96 TRP A N 1
ATOM 724 C CA . TRP A 1 96 ? -9.867 -37.405 -20.829 1.00 26.98 96 TRP A CA 1
ATOM 725 C C . TRP A 1 96 ? -11.117 -36.950 -20.064 1.00 26.98 96 TRP A C 1
ATOM 727 O O . TRP A 1 96 ? -11.726 -35.930 -20.377 1.00 26.98 96 TRP A O 1
ATOM 737 N N . ALA A 1 97 ? -11.504 -37.706 -19.038 1.00 26.94 97 ALA A N 1
ATOM 738 C CA . ALA A 1 97 ? -12.319 -37.172 -17.964 1.00 26.94 97 ALA A CA 1
ATOM 739 C C . ALA A 1 97 ? -11.415 -36.237 -17.152 1.00 26.94 97 ALA A C 1
ATOM 741 O O . ALA A 1 97 ? -10.632 -36.669 -16.306 1.00 26.94 97 ALA A O 1
ATOM 742 N N . PHE A 1 98 ? -11.480 -34.940 -17.461 1.00 30.30 98 PHE A N 1
ATOM 743 C CA . PHE A 1 98 ? -10.951 -33.893 -16.598 1.00 30.30 98 PHE A CA 1
ATOM 744 C C . PHE A 1 98 ? -11.638 -34.022 -15.237 1.00 30.30 98 PHE A C 1
ATOM 746 O O . PHE A 1 98 ? -12.721 -33.478 -15.017 1.00 30.30 98 PHE A O 1
ATOM 753 N N . ILE A 1 99 ? -10.995 -34.726 -14.306 1.00 32.94 99 ILE A N 1
ATOM 754 C CA . ILE A 1 99 ? -11.260 -34.566 -12.885 1.00 32.94 99 ILE A CA 1
ATOM 755 C C . ILE A 1 99 ? -10.887 -33.115 -12.590 1.00 32.94 99 ILE A C 1
ATOM 757 O O . ILE A 1 99 ? -9.727 -32.776 -12.351 1.00 32.94 99 ILE A O 1
ATOM 761 N N . HIS A 1 100 ? -11.884 -32.232 -12.652 1.00 31.92 100 HIS A N 1
ATOM 762 C CA . HIS A 1 100 ? -11.850 -30.973 -11.936 1.00 31.92 100 HIS A CA 1
ATOM 763 C C . HIS A 1 100 ? -11.737 -31.353 -10.464 1.00 31.92 100 HIS A C 1
ATOM 765 O O . HIS A 1 100 ? -12.728 -31.480 -9.751 1.00 31.92 100 HIS A O 1
ATOM 771 N N . SER A 1 101 ? -10.506 -31.557 -9.998 1.00 33.22 101 SER A N 1
ATOM 772 C CA . SER A 1 101 ? -10.191 -31.370 -8.598 1.00 33.22 101 SER A CA 1
ATOM 773 C C . SER A 1 101 ? -10.566 -29.921 -8.316 1.00 33.22 101 SER A C 1
ATOM 775 O O . SER A 1 101 ? -9.770 -29.011 -8.549 1.00 33.22 101 SER A O 1
ATOM 777 N N . CYS A 1 102 ? -11.805 -29.699 -7.871 1.00 32.22 102 CYS A N 1
ATOM 778 C CA . CYS A 1 102 ? -12.210 -28.496 -7.176 1.00 32.22 102 CYS A CA 1
ATOM 779 C C . CYS A 1 102 ? -11.242 -28.364 -6.006 1.00 32.22 102 CYS A C 1
ATOM 781 O O . CYS A 1 102 ? -11.455 -28.923 -4.933 1.00 32.22 102 CYS A O 1
ATOM 783 N N . VAL A 1 103 ? -10.129 -27.662 -6.224 1.00 40.00 103 VAL A N 1
ATOM 784 C CA . VAL A 1 103 ? -9.255 -27.229 -5.148 1.00 40.00 103 VAL A CA 1
ATOM 785 C C . VAL A 1 103 ? -10.110 -26.264 -4.345 1.00 40.00 103 VAL A C 1
ATOM 787 O O . VAL A 1 103 ? -10.219 -25.084 -4.676 1.00 40.00 103 VAL A O 1
ATOM 790 N N . VAL A 1 104 ? -10.801 -26.793 -3.335 1.00 46.00 104 VAL A N 1
ATOM 791 C CA . VAL A 1 104 ? -11.593 -26.002 -2.405 1.00 46.00 104 VAL A CA 1
ATOM 792 C C . VAL A 1 104 ? -10.613 -25.037 -1.762 1.00 46.00 104 VAL A C 1
ATOM 794 O O . VAL A 1 104 ? -9.766 -25.423 -0.954 1.00 46.00 104 VAL A O 1
ATOM 797 N N . MET A 1 105 ? -10.685 -23.774 -2.175 1.00 61.62 105 MET A N 1
ATOM 798 C CA . MET A 1 105 ? -9.849 -22.728 -1.615 1.00 61.62 105 MET A CA 1
ATOM 799 C C . MET A 1 105 ? -10.143 -22.672 -0.116 1.00 61.62 105 MET A C 1
ATOM 801 O O . MET A 1 105 ? -11.263 -22.368 0.304 1.00 61.62 105 MET A O 1
ATOM 805 N N . ARG A 1 106 ? -9.151 -23.028 0.707 1.00 69.94 106 ARG A N 1
ATOM 806 C CA . ARG A 1 106 ? -9.297 -22.984 2.161 1.00 69.94 106 ARG A CA 1
ATOM 807 C C . ARG A 1 106 ? -9.473 -21.526 2.572 1.00 69.94 106 ARG A C 1
ATOM 809 O O . ARG A 1 106 ? -8.564 -20.718 2.425 1.00 69.94 106 ARG A O 1
ATOM 816 N N . ARG A 1 107 ? -10.665 -21.202 3.062 1.00 80.31 107 ARG A N 1
ATOM 817 C CA . ARG A 1 107 ? -10.985 -19.903 3.660 1.00 80.31 107 ARG A CA 1
ATOM 818 C C . ARG A 1 107 ? -10.834 -19.994 5.174 1.00 80.31 107 ARG A C 1
ATOM 820 O O . ARG A 1 107 ? -11.195 -21.018 5.757 1.00 80.31 107 ARG A O 1
ATOM 827 N N . PHE A 1 108 ? -10.359 -18.921 5.793 1.00 81.88 108 PHE A N 1
ATOM 828 C CA . PHE A 1 108 ? -10.169 -18.837 7.241 1.00 81.88 108 PHE A CA 1
ATOM 829 C C . PHE A 1 108 ? -11.465 -18.405 7.939 1.00 81.88 108 PHE A C 1
ATOM 831 O O . PHE A 1 108 ? -12.123 -17.475 7.476 1.00 81.88 108 PHE A O 1
ATOM 838 N N . GLY A 1 109 ? -11.840 -19.076 9.026 1.00 81.00 109 GLY A N 1
ATOM 839 C CA . GLY A 1 109 ? -12.996 -18.733 9.864 1.00 81.00 109 GLY A CA 1
ATOM 840 C C . GLY A 1 109 ? -12.590 -18.558 11.326 1.00 81.00 109 GLY A C 1
ATOM 841 O O . GLY A 1 109 ? -11.441 -18.847 11.659 1.00 81.00 109 GLY A O 1
ATOM 842 N N . ASN A 1 110 ? -13.537 -18.114 12.158 1.00 88.12 110 ASN A N 1
ATOM 843 C CA . ASN A 1 110 ? -13.387 -17.934 13.609 1.00 88.12 110 ASN A CA 1
ATOM 844 C C . ASN A 1 110 ? -12.164 -17.072 13.961 1.00 88.12 110 ASN A C 1
ATOM 846 O O . ASN A 1 110 ? -11.294 -17.486 14.721 1.00 88.12 110 ASN A O 1
ATOM 850 N N . LEU A 1 111 ? -12.045 -15.918 13.300 1.00 93.88 111 LEU A N 1
ATOM 851 C CA . LEU A 1 111 ? -10.930 -14.985 13.491 1.00 93.88 111 LEU A CA 1
ATOM 852 C C . LEU A 1 111 ? -11.360 -13.731 14.249 1.00 93.88 111 LEU A C 1
ATOM 854 O O . LEU A 1 111 ? -10.504 -12.992 14.733 1.00 93.88 111 LEU A O 1
ATOM 858 N N . PHE A 1 112 ? -12.661 -13.448 14.300 1.00 95.62 112 PHE A N 1
ATOM 859 C CA . PHE A 1 112 ? -13.183 -12.253 14.939 1.00 95.62 112 PHE A CA 1
ATOM 860 C C . PHE A 1 112 ? -12.848 -12.213 16.433 1.00 95.62 112 PHE A C 1
ATOM 862 O O . PHE A 1 112 ? -12.374 -11.193 16.927 1.00 95.62 112 PHE A O 1
ATOM 869 N N . GLU A 1 113 ? -13.011 -13.332 17.133 1.00 95.44 113 GLU A N 1
ATOM 870 C CA . GLU A 1 113 ? -12.737 -13.456 18.566 1.00 95.44 113 GLU A CA 1
ATOM 871 C C . GLU A 1 113 ? -11.248 -13.229 18.875 1.00 95.44 113 GLU A C 1
ATOM 873 O O . GLU A 1 113 ? -10.907 -12.521 19.824 1.00 95.44 113 GLU A O 1
ATOM 878 N N . ASP A 1 114 ? -10.350 -13.735 18.021 1.00 95.88 114 ASP A N 1
ATOM 879 C CA . ASP A 1 114 ? -8.908 -13.470 18.113 1.00 95.88 114 ASP A CA 1
ATOM 880 C C . ASP A 1 114 ? -8.596 -11.973 17.945 1.00 95.88 114 ASP A C 1
ATOM 882 O O . ASP A 1 114 ? -7.718 -11.429 18.621 1.00 95.88 114 ASP A O 1
ATOM 886 N N . ILE A 1 115 ? -9.306 -11.294 17.035 1.00 96.81 115 ILE A N 1
ATOM 887 C CA . ILE A 1 115 ? -9.139 -9.857 16.783 1.00 96.81 115 ILE A CA 1
ATOM 888 C C . ILE A 1 115 ? -9.616 -9.048 17.987 1.00 96.81 115 ILE A C 1
ATOM 890 O O . ILE A 1 115 ? -8.877 -8.173 18.446 1.00 96.81 115 ILE A O 1
ATOM 894 N N . ALA A 1 116 ? -10.813 -9.356 18.488 1.00 97.12 116 ALA A N 1
ATOM 895 C CA . ALA A 1 116 ? -11.472 -8.645 19.576 1.00 97.12 116 ALA A CA 1
ATOM 896 C C . ALA A 1 116 ? -10.898 -8.979 20.961 1.00 97.12 116 ALA A C 1
ATOM 898 O O . ALA A 1 116 ? -11.205 -8.280 21.921 1.00 97.12 116 ALA A O 1
ATOM 899 N N . SER A 1 117 ? -10.065 -10.017 21.094 1.00 97.75 117 SER A N 1
ATOM 900 C CA . SER A 1 117 ? -9.447 -10.405 22.366 1.00 97.75 117 SER A CA 1
ATOM 901 C C . SER A 1 117 ? -8.713 -9.227 23.037 1.00 97.75 117 SER A C 1
ATOM 903 O O . SER A 1 117 ? -7.875 -8.590 22.383 1.00 97.75 117 SER A O 1
ATOM 905 N N . PRO A 1 118 ? -8.914 -8.972 24.350 1.00 97.19 118 PRO A N 1
ATOM 906 C CA . PRO A 1 118 ? -8.236 -7.888 25.069 1.00 97.19 118 PRO A CA 1
ATOM 907 C C . PRO A 1 118 ? -6.710 -7.966 24.955 1.00 97.19 118 PRO A C 1
ATOM 909 O O . PRO A 1 118 ? -6.034 -6.955 24.774 1.00 97.19 118 PRO A O 1
ATOM 912 N N . ASN A 1 119 ? -6.159 -9.184 24.961 1.00 97.69 119 ASN A N 1
ATOM 913 C CA . ASN A 1 119 ? -4.728 -9.414 24.783 1.00 97.69 119 ASN A CA 1
ATOM 914 C C . ASN A 1 119 ? -4.238 -8.975 23.398 1.00 97.69 119 ASN A C 1
ATOM 916 O O . ASN A 1 119 ? -3.154 -8.399 23.277 1.00 97.69 119 ASN A O 1
ATOM 920 N N . ASN A 1 120 ? -5.010 -9.241 22.341 1.00 98.19 120 ASN A N 1
ATOM 921 C CA . ASN A 1 120 ? -4.643 -8.812 20.995 1.00 98.19 120 ASN A CA 1
ATOM 922 C C . ASN A 1 120 ? -4.767 -7.292 20.843 1.00 98.19 120 ASN A C 1
ATOM 924 O O . ASN A 1 120 ? -3.841 -6.668 20.325 1.00 98.19 120 ASN A O 1
ATOM 928 N N . LEU A 1 121 ? -5.846 -6.695 21.359 1.00 98.31 121 LEU A N 1
ATOM 929 C CA . LEU A 1 121 ? -6.055 -5.245 21.370 1.00 98.31 121 LEU A CA 1
ATOM 930 C C . LEU A 1 121 ? -4.941 -4.516 22.134 1.00 98.31 121 LEU A C 1
ATOM 932 O O . LEU A 1 121 ? -4.371 -3.551 21.624 1.00 98.31 121 LEU A O 1
ATOM 936 N N . TRP A 1 122 ? -4.543 -5.015 23.307 1.00 98.06 122 TRP A N 1
ATOM 937 C CA . TRP A 1 122 ? -3.434 -4.444 24.073 1.00 98.06 122 TRP A CA 1
ATOM 938 C C . TRP A 1 122 ? -2.113 -4.496 23.300 1.00 98.06 122 TRP A C 1
ATOM 940 O O . TRP A 1 122 ? -1.369 -3.515 23.223 1.00 98.06 122 TRP A O 1
ATOM 950 N N . ARG A 1 123 ? -1.807 -5.635 22.666 1.00 97.88 123 ARG A N 1
ATOM 951 C CA . ARG A 1 123 ? -0.596 -5.755 21.845 1.00 97.88 123 ARG A CA 1
ATOM 952 C C . ARG A 1 123 ? -0.661 -4.859 20.599 1.00 97.88 123 ARG A C 1
ATOM 954 O O . ARG A 1 123 ? 0.351 -4.259 20.239 1.00 97.88 123 ARG A O 1
ATOM 961 N N . ALA A 1 124 ? -1.834 -4.715 19.980 1.00 97.69 124 ALA A N 1
ATOM 962 C CA . ALA A 1 124 ? -2.074 -3.786 18.878 1.00 97.69 124 ALA A CA 1
ATOM 963 C C . ALA A 1 124 ? -1.827 -2.326 19.292 1.00 97.69 124 ALA A C 1
ATOM 965 O O . ALA A 1 124 ? -1.156 -1.585 18.571 1.00 97.69 124 ALA A O 1
ATOM 966 N N . TRP A 1 125 ? -2.284 -1.932 20.482 1.00 97.56 125 TRP A N 1
ATOM 967 C CA . TRP A 1 125 ? -1.989 -0.630 21.079 1.00 97.56 125 TRP A CA 1
ATOM 968 C C . TRP A 1 125 ? -0.485 -0.407 21.283 1.00 97.56 125 TRP A C 1
ATOM 970 O O . TRP A 1 125 ? 0.054 0.633 20.886 1.00 97.56 125 TRP A O 1
ATOM 980 N N . ARG A 1 126 ? 0.226 -1.394 21.841 1.00 96.06 126 ARG A N 1
ATOM 981 C CA . ARG A 1 126 ? 1.684 -1.311 22.029 1.00 96.06 126 ARG A CA 1
ATOM 982 C C . ARG A 1 126 ? 2.425 -1.129 20.707 1.00 96.06 126 ARG A C 1
ATOM 984 O O . ARG A 1 126 ? 3.322 -0.300 20.625 1.00 96.06 126 ARG A O 1
ATOM 991 N N . GLU A 1 127 ? 2.050 -1.857 19.661 1.00 94.94 127 GLU A N 1
ATOM 992 C CA . GLU A 1 127 ? 2.660 -1.706 18.331 1.00 94.94 127 GLU A CA 1
ATOM 993 C C . GLU A 1 127 ? 2.337 -0.358 17.686 1.00 94.94 127 GLU A C 1
ATOM 995 O O . GLU A 1 127 ? 3.204 0.269 17.076 1.00 94.94 127 GLU A O 1
ATOM 1000 N N . PHE A 1 128 ? 1.102 0.124 17.831 1.00 94.56 128 PHE A N 1
ATOM 1001 C CA . PHE A 1 128 ? 0.710 1.423 17.300 1.00 94.56 128 PHE A CA 1
ATOM 1002 C C . PHE A 1 128 ? 1.490 2.580 17.954 1.00 94.56 128 PHE A C 1
ATOM 1004 O O . PHE A 1 128 ? 1.930 3.504 17.251 1.00 94.56 128 PHE A O 1
ATOM 1011 N N . SER A 1 129 ? 1.645 2.534 19.280 1.00 94.06 129 SER A N 1
ATOM 1012 C CA . SER A 1 129 ? 2.228 3.600 20.108 1.00 94.06 129 SER A CA 1
ATOM 1013 C C . SER A 1 129 ? 3.760 3.677 20.049 1.00 94.06 129 SER A C 1
ATOM 1015 O O . SER A 1 129 ? 4.328 4.734 20.349 1.00 94.06 129 SER A O 1
ATOM 1017 N N . GLN A 1 130 ? 4.439 2.616 19.597 1.00 92.69 130 GLN A N 1
ATOM 1018 C CA . GLN A 1 130 ? 5.895 2.592 19.421 1.00 92.69 130 GLN A CA 1
ATOM 1019 C C . GLN A 1 130 ? 6.401 3.798 18.609 1.00 92.69 130 GLN A C 1
ATOM 1021 O O . GLN A 1 130 ? 5.928 4.095 17.509 1.00 92.69 130 GLN A O 1
ATOM 1026 N N . GLY A 1 131 ? 7.365 4.529 19.183 1.00 89.00 131 GLY A N 1
ATOM 1027 C CA . GLY A 1 131 ? 7.971 5.723 18.580 1.00 89.00 131 GLY A CA 1
ATOM 1028 C C . GLY A 1 131 ? 7.060 6.958 18.506 1.00 89.00 131 GLY A C 1
ATOM 1029 O O . GLY A 1 131 ? 7.449 7.968 17.921 1.00 89.00 131 GLY A O 1
ATOM 1030 N N . LYS A 1 132 ? 5.846 6.904 19.074 1.00 89.88 132 LYS A N 1
ATOM 1031 C CA . LYS A 1 132 ? 4.843 7.987 19.032 1.00 89.88 132 LYS A CA 1
ATOM 1032 C C . LYS A 1 132 ? 4.342 8.400 20.417 1.00 89.88 132 LYS A C 1
ATOM 1034 O O . LYS A 1 132 ? 3.411 9.197 20.493 1.00 89.88 132 LYS A O 1
ATOM 1039 N N . SER A 1 133 ? 4.967 7.904 21.484 1.00 87.38 133 SER A N 1
ATOM 1040 C CA . SER A 1 133 ? 4.544 8.102 22.878 1.00 87.38 133 SER A CA 1
ATOM 1041 C C . SER A 1 133 ? 4.420 9.566 23.300 1.00 87.38 133 SER A C 1
ATOM 1043 O O . SER A 1 133 ? 3.645 9.866 24.191 1.00 87.38 133 SER A O 1
ATOM 1045 N N . ARG A 1 134 ? 5.133 10.490 22.643 1.00 90.12 134 ARG A N 1
ATOM 1046 C CA . ARG A 1 134 ? 5.086 11.932 22.946 1.00 90.12 134 ARG A CA 1
ATOM 1047 C C . ARG A 1 134 ? 3.979 12.703 22.220 1.00 90.12 134 ARG A C 1
ATOM 1049 O O . ARG A 1 134 ? 3.869 13.911 22.393 1.00 90.12 134 ARG A O 1
ATOM 1056 N N . ARG A 1 135 ? 3.196 12.064 21.343 1.00 91.75 135 ARG A N 1
ATOM 1057 C CA . ARG A 1 135 ? 2.123 12.764 20.617 1.00 91.75 135 ARG A CA 1
ATOM 1058 C C . ARG A 1 135 ? 0.934 12.997 21.553 1.00 91.75 135 ARG A C 1
ATOM 1060 O O . ARG A 1 135 ? 0.479 12.011 22.124 1.00 91.75 135 ARG A O 1
ATOM 1067 N N . PRO A 1 136 ? 0.357 14.212 21.633 1.00 93.31 136 PRO A N 1
ATOM 1068 C CA . PRO A 1 136 ? -0.737 14.506 22.564 1.00 93.31 136 PRO A CA 1
ATOM 1069 C C . PRO A 1 136 ? -1.914 13.527 22.477 1.00 93.31 136 PRO A C 1
ATOM 1071 O O . PRO A 1 136 ? -2.377 13.026 23.492 1.00 93.31 136 PRO A O 1
ATOM 1074 N N . THR A 1 137 ? -2.335 13.156 21.263 1.00 92.69 137 THR A N 1
ATOM 1075 C CA . THR A 1 137 ? -3.424 12.183 21.058 1.00 92.69 137 THR A CA 1
ATOM 1076 C C . THR A 1 137 ? -3.082 10.775 21.543 1.00 92.69 137 THR A C 1
ATOM 1078 O O . THR A 1 137 ? -3.961 10.044 21.986 1.00 92.69 137 THR A O 1
ATOM 1081 N N . VAL A 1 138 ? -1.808 10.384 21.469 1.00 94.88 138 VAL A N 1
ATOM 1082 C CA . VAL A 1 138 ? -1.324 9.090 21.967 1.00 94.88 138 VAL A CA 1
ATOM 1083 C C . VAL A 1 138 ? -1.204 9.128 23.486 1.00 94.88 138 VAL A C 1
ATOM 1085 O O . VAL A 1 138 ? -1.588 8.162 24.127 1.00 94.88 138 VAL A O 1
ATOM 1088 N N . VAL A 1 139 ? -0.731 10.237 24.063 1.00 95.31 139 VAL A N 1
ATOM 1089 C CA . VAL A 1 139 ? -0.663 10.437 25.521 1.00 95.31 139 VAL A CA 1
ATOM 1090 C C . VAL A 1 139 ? -2.058 10.395 26.143 1.00 95.31 139 VAL A C 1
ATOM 1092 O O . VAL A 1 139 ? -2.257 9.693 27.128 1.00 95.31 139 VAL A O 1
ATOM 1095 N N . ALA A 1 140 ? -3.032 11.077 25.535 1.00 94.19 140 ALA A N 1
ATOM 1096 C CA . ALA A 1 140 ? -4.415 11.084 26.008 1.00 94.19 140 ALA A CA 1
ATOM 1097 C C . ALA A 1 140 ? -5.014 9.670 26.058 1.00 94.19 140 ALA A C 1
ATOM 1099 O O . ALA A 1 140 ? -5.617 9.295 27.057 1.00 94.19 140 ALA A O 1
ATOM 1100 N N . PHE A 1 141 ? -4.787 8.860 25.017 1.00 95.44 141 PHE A N 1
ATOM 1101 C CA . PHE A 1 141 ? -5.202 7.456 25.020 1.00 95.44 141 PHE A CA 1
ATOM 1102 C C . PHE A 1 141 ? -4.403 6.624 26.035 1.00 95.44 141 PHE A C 1
ATOM 1104 O O . PHE A 1 141 ? -4.966 5.786 26.728 1.00 95.44 141 PHE A O 1
ATOM 1111 N N . ALA A 1 142 ? -3.092 6.864 26.151 1.00 95.31 142 ALA A N 1
ATOM 1112 C CA . ALA A 1 142 ? -2.215 6.138 27.069 1.00 95.31 142 ALA A CA 1
ATOM 1113 C C . ALA A 1 142 ? -2.632 6.294 28.538 1.00 95.31 142 ALA A C 1
ATOM 1115 O O . ALA A 1 142 ? -2.482 5.346 29.302 1.00 95.31 142 ALA A O 1
ATOM 1116 N N . TRP A 1 143 ? -3.171 7.459 28.911 1.00 95.44 143 TRP A N 1
ATOM 1117 C CA . TRP A 1 143 ? -3.624 7.764 30.271 1.00 95.44 143 TRP A CA 1
ATOM 1118 C C . TRP A 1 143 ? -4.742 6.835 30.770 1.00 95.44 143 TRP A C 1
ATOM 1120 O O . TRP A 1 143 ? -4.837 6.591 31.967 1.00 95.44 143 TRP A O 1
ATOM 1130 N N . ARG A 1 144 ? -5.576 6.310 29.862 1.00 95.62 144 ARG A N 1
ATOM 1131 C CA . ARG A 1 144 ? -6.697 5.398 30.168 1.00 95.62 144 ARG A CA 1
ATOM 1132 C C . ARG A 1 144 ? -6.677 4.155 29.280 1.00 95.62 144 ARG A C 1
ATOM 1134 O O . ARG A 1 144 ? -7.721 3.661 28.863 1.00 95.62 144 ARG A O 1
ATOM 1141 N N . ALA A 1 145 ? -5.483 3.695 28.906 1.00 95.31 145 ALA A N 1
ATOM 1142 C CA . ALA A 1 145 ? -5.339 2.667 27.879 1.00 95.31 145 ALA A CA 1
ATOM 1143 C C . ALA A 1 145 ? -6.025 1.350 28.261 1.00 95.31 145 ALA A C 1
ATOM 1145 O O . ALA A 1 145 ? -6.591 0.688 27.405 1.00 95.31 145 ALA A O 1
ATOM 1146 N N . ASP A 1 146 ? -5.976 0.962 29.529 1.00 95.44 146 ASP A N 1
ATOM 1147 C CA . ASP A 1 146 ? -6.668 -0.204 30.076 1.00 95.44 146 ASP A CA 1
ATOM 1148 C C . ASP A 1 146 ? -8.190 -0.122 29.870 1.00 95.44 146 ASP A C 1
ATOM 1150 O O . ASP A 1 146 ? -8.782 -1.037 29.293 1.00 95.44 146 ASP A O 1
ATOM 1154 N N . GLN A 1 147 ? -8.801 1.004 30.249 1.00 96.88 147 GLN A N 1
ATOM 1155 C CA . GLN A 1 147 ? -10.241 1.243 30.115 1.00 96.88 147 GLN A CA 1
ATOM 1156 C C . GLN A 1 147 ? -10.664 1.306 28.645 1.00 96.88 147 GLN A C 1
ATOM 1158 O O . GLN A 1 147 ? -11.596 0.620 28.237 1.00 96.88 147 GLN A O 1
ATOM 1163 N N . GLU A 1 148 ? -9.942 2.070 27.821 1.00 96.94 148 GLU A N 1
ATOM 1164 C CA . GLU A 1 148 ? -10.227 2.202 26.387 1.00 96.94 148 GLU A CA 1
ATOM 1165 C C . GLU A 1 148 ? -10.136 0.857 25.653 1.00 96.94 148 GLU A C 1
ATOM 1167 O O . GLU A 1 148 ? -10.947 0.559 24.775 1.00 96.94 148 GLU A O 1
ATOM 1172 N N . ILE A 1 149 ? -9.162 0.016 26.014 1.00 98.00 149 ILE A N 1
ATOM 1173 C CA . ILE A 1 149 ? -8.998 -1.315 25.420 1.00 98.00 149 ILE A CA 1
ATOM 1174 C C . ILE A 1 149 ? -10.125 -2.253 25.843 1.00 98.00 149 ILE A C 1
ATOM 1176 O O . ILE A 1 149 ? -10.624 -3.012 25.009 1.00 98.00 149 ILE A O 1
ATOM 1180 N N . PHE A 1 150 ? -10.550 -2.195 27.104 1.00 97.50 150 PHE A N 1
ATOM 1181 C CA . PHE A 1 150 ? -11.668 -3.000 27.579 1.00 97.50 150 PHE A CA 1
ATOM 1182 C C . PHE A 1 150 ? -13.002 -2.558 26.960 1.00 97.50 150 PHE A C 1
ATOM 1184 O O . PHE A 1 150 ? -13.772 -3.406 26.512 1.00 97.50 150 PHE A O 1
ATOM 1191 N N . HIS A 1 151 ? -13.238 -1.252 26.822 1.00 97.44 151 HIS A N 1
ATOM 1192 C CA . HIS A 1 151 ? -14.405 -0.728 26.107 1.00 97.44 151 HIS A CA 1
ATOM 1193 C C . HIS A 1 151 ? -14.412 -1.162 24.638 1.00 97.44 151 HIS A C 1
ATOM 1195 O O . HIS A 1 151 ? -15.421 -1.668 24.153 1.00 97.44 151 HIS A O 1
ATOM 1201 N N . LEU A 1 152 ? -13.274 -1.055 23.939 1.00 97.75 152 LEU A N 1
ATOM 1202 C CA . LEU A 1 152 ? -13.145 -1.558 22.568 1.00 97.75 152 LEU A CA 1
ATOM 1203 C C . LEU A 1 152 ? -13.465 -3.052 22.470 1.00 97.75 152 LEU A C 1
ATOM 1205 O O . LEU A 1 152 ? -14.145 -3.471 21.536 1.00 97.75 152 LEU A O 1
ATOM 1209 N N . HIS A 1 153 ? -12.986 -3.859 23.419 1.00 97.88 153 HIS A N 1
ATOM 1210 C CA . HIS A 1 153 ? -13.317 -5.279 23.477 1.00 97.88 153 HIS A CA 1
ATOM 1211 C C . HIS A 1 153 ? -14.830 -5.496 23.594 1.00 97.88 153 HIS A C 1
ATOM 1213 O O . HIS A 1 153 ? -15.395 -6.233 22.789 1.00 97.88 153 HIS A O 1
ATOM 1219 N N . GLN A 1 154 ? -15.486 -4.838 24.553 1.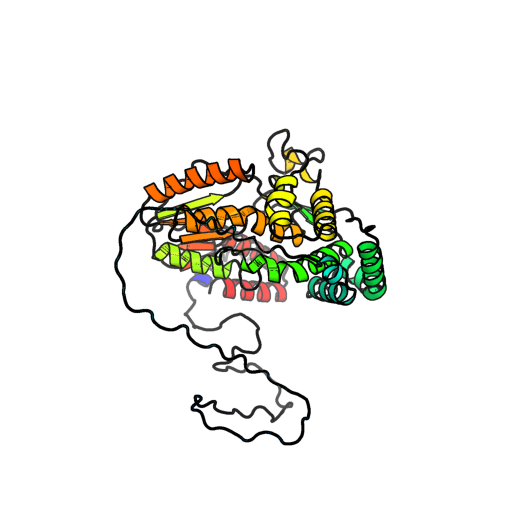00 97.88 154 GLN A N 1
ATOM 1220 C CA . GLN A 1 154 ? -16.927 -4.972 24.774 1.00 97.88 154 GLN A CA 1
ATOM 1221 C C . GLN A 1 154 ? -17.737 -4.570 23.538 1.00 97.88 154 GLN A C 1
ATOM 1223 O O . GLN A 1 154 ? -18.614 -5.316 23.110 1.00 97.88 154 GLN A O 1
ATOM 1228 N N . GLU A 1 155 ? -17.412 -3.435 22.920 1.00 97.75 155 GLU A N 1
ATOM 1229 C CA . GLU A 1 155 ? -18.107 -2.953 21.724 1.00 97.75 155 GLU A CA 1
ATOM 1230 C C . GLU A 1 155 ? -17.917 -3.863 20.508 1.00 97.75 155 GLU A C 1
ATOM 1232 O O . GLU A 1 155 ? -18.852 -4.079 19.736 1.00 97.75 155 GLU A O 1
ATOM 1237 N N . LEU A 1 156 ? -16.708 -4.402 20.316 1.00 97.38 156 LEU A N 1
ATOM 1238 C CA . LEU A 1 156 ? -16.446 -5.366 19.250 1.00 97.38 156 LEU A CA 1
ATOM 1239 C C . LEU A 1 156 ? -17.222 -6.659 19.506 1.00 97.38 156 LEU A C 1
ATOM 1241 O O . LEU A 1 156 ? -17.891 -7.160 18.607 1.00 97.38 156 LEU A O 1
ATOM 1245 N N . MET A 1 157 ? -17.188 -7.183 20.733 1.00 97.31 157 MET A N 1
ATOM 1246 C CA . MET A 1 157 ? -17.916 -8.403 21.084 1.00 97.31 157 MET A CA 1
ATOM 1247 C C . MET A 1 157 ? -19.433 -8.241 20.955 1.00 97.31 157 MET A C 1
ATOM 1249 O O . MET A 1 157 ? -20.089 -9.197 20.544 1.00 97.31 157 MET A O 1
ATOM 1253 N N . ALA A 1 158 ? -19.964 -7.047 21.229 1.00 96.75 158 ALA A N 1
ATOM 1254 C CA . ALA A 1 158 ? -21.375 -6.695 21.083 1.00 96.75 158 ALA A CA 1
ATOM 1255 C C . ALA A 1 158 ? -21.779 -6.251 19.659 1.00 96.75 158 ALA A C 1
ATOM 1257 O O . ALA A 1 158 ? -22.926 -5.862 19.452 1.00 96.75 158 ALA A O 1
ATOM 1258 N N . ASP A 1 159 ? -20.864 -6.273 18.678 1.00 94.69 159 ASP A N 1
ATOM 1259 C CA . ASP A 1 159 ? -21.075 -5.764 17.310 1.00 94.69 159 ASP A CA 1
ATOM 1260 C C . ASP A 1 159 ? -21.585 -4.298 17.248 1.00 94.69 159 ASP A C 1
ATOM 1262 O O . ASP A 1 159 ? -22.231 -3.892 16.272 1.00 94.69 159 ASP A O 1
ATOM 1266 N N . SER A 1 160 ? -21.288 -3.494 18.277 1.00 96.25 160 SER A N 1
ATOM 1267 C CA . SER A 1 160 ? -21.713 -2.093 18.418 1.00 96.25 160 SER A CA 1
ATOM 1268 C C . SER A 1 160 ? -20.618 -1.080 18.071 1.00 96.25 160 SER A C 1
ATOM 1270 O O . SER A 1 160 ? -20.904 0.111 17.944 1.00 96.25 160 SER A O 1
ATOM 1272 N N . TYR A 1 161 ? -19.379 -1.538 17.863 1.00 96.94 161 TYR A N 1
ATOM 1273 C CA . TYR A 1 161 ? -18.268 -0.689 17.434 1.00 96.94 161 TYR A CA 1
ATOM 1274 C C . TYR A 1 161 ? -18.590 0.070 16.133 1.00 96.94 161 TYR A C 1
ATOM 1276 O O . TYR A 1 161 ? -19.097 -0.486 15.152 1.00 96.94 161 TYR A O 1
ATOM 1284 N N . ARG A 1 162 ? -18.248 1.361 16.111 1.00 94.62 162 ARG A N 1
ATOM 1285 C CA . ARG A 1 162 ? -18.353 2.231 14.935 1.00 94.62 162 ARG A CA 1
ATOM 1286 C C . ARG A 1 162 ? -17.068 3.047 14.781 1.00 94.62 162 ARG A C 1
ATOM 1288 O O . ARG A 1 162 ? -16.665 3.691 15.751 1.00 94.62 162 ARG A O 1
ATOM 1295 N N . PRO A 1 163 ? -16.436 3.055 13.589 1.00 94.44 163 PRO A N 1
ATOM 1296 C CA . PRO A 1 163 ? -15.299 3.930 13.327 1.00 94.44 163 PRO A CA 1
ATOM 1297 C C . PRO A 1 163 ? -15.665 5.399 13.552 1.00 94.44 163 PRO A C 1
ATOM 1299 O O . PRO A 1 163 ? -16.744 5.848 13.162 1.00 94.44 163 PRO A O 1
ATOM 1302 N N . GLN A 1 164 ? -14.753 6.146 14.160 1.00 93.25 164 GLN A N 1
ATOM 1303 C CA . GLN A 1 164 ? -14.899 7.572 14.412 1.00 93.25 164 GLN A CA 1
ATOM 1304 C C . GLN A 1 164 ? -14.474 8.409 13.192 1.00 93.25 164 GLN A C 1
ATOM 1306 O O . GLN A 1 164 ? -13.865 7.923 12.235 1.00 93.25 164 GLN A O 1
ATOM 1311 N N . GLY A 1 165 ? -14.796 9.705 13.226 1.00 90.38 165 GLY A N 1
ATOM 1312 C CA . GLY A 1 165 ? -14.467 10.645 12.154 1.00 90.38 165 GLY A CA 1
ATOM 1313 C C . GLY A 1 165 ? -12.960 10.815 11.923 1.00 90.38 165 GLY A C 1
ATOM 1314 O O . GLY A 1 165 ? -12.146 10.767 12.845 1.00 90.38 165 GLY A O 1
ATOM 1315 N N . TYR A 1 166 ? -12.581 11.056 10.668 1.00 93.50 166 TYR A N 1
ATOM 1316 C CA . TYR A 1 166 ? -11.186 11.250 10.275 1.00 93.50 166 TYR A CA 1
ATOM 1317 C C . TYR A 1 166 ? -10.665 12.650 10.602 1.00 93.50 166 TYR A C 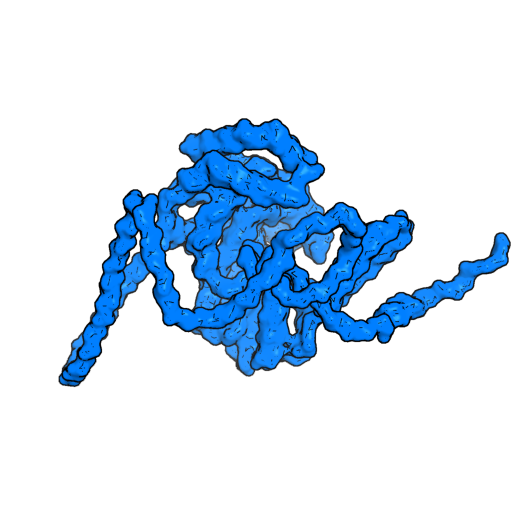1
ATOM 1319 O O . TYR A 1 166 ? -11.307 13.655 10.306 1.00 93.50 166 TYR A O 1
ATOM 1327 N N . HIS A 1 167 ? -9.414 12.728 11.060 1.00 91.31 167 HIS A N 1
ATOM 1328 C CA . HIS A 1 167 ? -8.653 13.973 11.017 1.00 91.31 167 HIS A CA 1
ATOM 1329 C C . HIS A 1 167 ? -8.095 14.177 9.608 1.00 91.31 167 HIS A C 1
ATOM 1331 O O . HIS A 1 167 ? -7.204 13.443 9.162 1.00 91.31 167 HIS A O 1
ATOM 1337 N N . LEU A 1 168 ? -8.627 15.168 8.900 1.00 92.12 168 LEU A N 1
ATOM 1338 C CA . LEU A 1 168 ? -8.244 15.461 7.525 1.00 92.12 168 LEU A CA 1
ATOM 1339 C C . LEU A 1 168 ? -7.033 16.392 7.491 1.00 92.12 168 LEU A C 1
ATOM 1341 O O . LEU A 1 168 ? -6.991 17.424 8.156 1.00 92.12 168 LEU A O 1
ATOM 1345 N N . LYS A 1 169 ? -6.028 16.026 6.697 1.00 90.50 169 LYS A N 1
ATOM 1346 C CA . LYS A 1 169 ? -4.856 16.858 6.439 1.00 90.50 169 LYS A CA 1
ATOM 1347 C C . LYS A 1 169 ? -4.574 16.913 4.949 1.00 90.50 169 LYS A C 1
ATOM 1349 O O . LYS A 1 169 ? -4.246 15.898 4.332 1.00 90.50 169 LYS A O 1
ATOM 1354 N N . MET A 1 170 ? -4.605 18.119 4.395 1.00 89.31 170 MET A N 1
ATOM 1355 C CA . MET A 1 170 ? -4.171 18.351 3.023 1.00 89.31 170 MET A CA 1
ATOM 1356 C C . MET A 1 170 ? -2.652 18.420 2.984 1.00 89.31 170 MET A C 1
ATOM 1358 O O . MET A 1 170 ? -2.026 19.211 3.689 1.00 89.31 170 MET A O 1
ATOM 1362 N N . ILE A 1 171 ? -2.046 17.557 2.176 1.00 85.12 171 ILE A N 1
ATOM 1363 C CA . ILE A 1 171 ? -0.606 17.558 1.947 1.00 85.12 171 ILE A CA 1
ATOM 1364 C C . ILE A 1 171 ? -0.348 17.897 0.492 1.00 85.12 171 ILE A C 1
ATOM 1366 O O . ILE A 1 171 ? -0.951 17.337 -0.425 1.00 85.12 171 ILE A O 1
ATOM 1370 N N . HIS A 1 172 ? 0.613 18.784 0.292 1.00 79.44 172 HIS A N 1
ATOM 1371 C CA . HIS A 1 172 ? 1.197 19.068 -0.998 1.00 79.44 172 HIS A CA 1
ATOM 1372 C C . HIS A 1 172 ? 2.644 18.572 -0.966 1.00 79.44 172 HIS A C 1
ATOM 1374 O O . HIS A 1 172 ? 3.423 19.114 -0.197 1.00 79.44 172 HIS A O 1
ATOM 1380 N N . GLU A 1 173 ? 2.971 17.498 -1.707 1.00 65.88 173 GLU A N 1
ATOM 1381 C CA . GLU A 1 173 ? 4.303 17.235 -2.305 1.00 65.88 173 GLU A CA 1
ATOM 1382 C C . GLU A 1 173 ? 4.507 15.748 -2.673 1.00 65.88 173 GLU A C 1
ATOM 1384 O O . GLU A 1 173 ? 4.483 14.886 -1.795 1.00 65.88 173 GLU A O 1
ATOM 1389 N N . PRO A 1 174 ? 4.833 15.392 -3.939 1.00 69.69 174 PRO A N 1
ATOM 1390 C CA . PRO A 1 174 ? 4.793 16.213 -5.169 1.00 69.69 174 PRO A CA 1
ATOM 1391 C C . PRO A 1 174 ? 3.395 16.614 -5.616 1.00 69.69 174 PRO A C 1
ATOM 1393 O O . PRO A 1 174 ? 3.253 17.486 -6.458 1.00 69.69 174 PRO A O 1
ATOM 1396 N N . LYS A 1 175 ? 2.390 15.884 -5.146 1.00 79.56 175 LYS A N 1
ATOM 1397 C CA . LYS A 1 175 ? 1.007 15.995 -5.592 1.00 79.56 175 LYS A CA 1
ATOM 1398 C C . LYS A 1 175 ? 0.147 16.345 -4.390 1.00 79.56 175 LYS A C 1
ATOM 1400 O O . LYS A 1 175 ? 0.514 16.002 -3.262 1.00 79.56 175 LYS A O 1
ATOM 1405 N N . ARG A 1 176 ? -0.981 16.999 -4.652 1.00 87.50 176 ARG A N 1
ATOM 1406 C CA . ARG A 1 176 ? -2.030 17.224 -3.660 1.00 87.50 176 ARG A CA 1
ATOM 1407 C C . ARG A 1 176 ? -2.619 15.876 -3.244 1.00 87.50 176 ARG A C 1
ATOM 1409 O O . ARG A 1 176 ? -2.915 15.036 -4.094 1.00 87.50 176 ARG A O 1
ATOM 1416 N N . ARG A 1 177 ? -2.712 15.638 -1.938 1.00 89.06 177 ARG A N 1
ATOM 1417 C CA . ARG A 1 177 ? -3.313 14.437 -1.351 1.00 89.06 177 ARG A CA 1
ATOM 1418 C C . ARG A 1 177 ? -4.110 14.825 -0.115 1.00 89.06 177 ARG A C 1
ATOM 1420 O O . ARG A 1 177 ? -3.631 15.608 0.704 1.00 89.06 177 ARG A O 1
ATOM 1427 N N . LEU A 1 178 ? -5.279 14.219 0.024 1.00 91.06 178 LEU A N 1
ATOM 1428 C CA . LEU A 1 178 ? -6.051 14.219 1.256 1.00 91.06 178 LEU A CA 1
ATOM 1429 C C . LEU A 1 178 ? -5.575 13.044 2.113 1.00 91.06 178 LEU A C 1
ATOM 1431 O O . LEU A 1 178 ? -5.736 11.886 1.722 1.00 91.06 178 LEU A O 1
ATOM 1435 N N . VAL A 1 179 ? -4.935 13.344 3.243 1.00 91.81 179 VAL A N 1
ATOM 1436 C CA . VAL A 1 179 ? -4.605 12.344 4.261 1.00 91.81 179 VAL A CA 1
ATOM 1437 C C . VAL A 1 179 ? -5.736 12.311 5.274 1.00 91.81 179 VAL A C 1
ATOM 1439 O O . VAL A 1 179 ? -5.995 13.300 5.951 1.00 91.81 179 VAL A O 1
ATOM 1442 N N . ALA A 1 180 ? -6.383 11.160 5.372 1.00 92.75 180 ALA A N 1
ATOM 1443 C CA . ALA A 1 180 ? -7.463 10.872 6.296 1.00 92.75 180 ALA A CA 1
ATOM 1444 C C . ALA A 1 180 ? -6.909 10.011 7.430 1.00 92.75 180 ALA A C 1
ATOM 1446 O O . ALA A 1 180 ? -6.705 8.804 7.295 1.00 92.75 180 ALA A O 1
ATOM 1447 N N . ALA A 1 181 ? -6.578 10.661 8.539 1.00 91.88 181 ALA A N 1
ATOM 1448 C CA . ALA A 1 181 ? -5.970 10.026 9.693 1.00 91.88 181 ALA A CA 1
ATOM 1449 C C . ALA A 1 181 ? -7.057 9.602 10.688 1.00 91.88 181 ALA A C 1
ATOM 1451 O O . ALA A 1 181 ? -7.624 10.457 11.361 1.00 91.88 181 ALA A O 1
ATOM 1452 N N . ALA A 1 182 ? -7.299 8.294 10.826 1.00 94.50 182 ALA A N 1
ATOM 1453 C CA . ALA A 1 182 ? -8.211 7.792 11.854 1.00 94.50 182 ALA A CA 1
ATOM 1454 C C . ALA A 1 182 ? -7.732 8.178 13.274 1.00 94.50 182 ALA A C 1
ATOM 1456 O O . ALA A 1 182 ? -6.509 8.320 13.476 1.00 94.50 182 ALA A O 1
ATOM 1457 N N . PRO A 1 183 ? -8.643 8.325 14.249 1.00 95.00 183 PRO A N 1
ATOM 1458 C CA . PRO A 1 183 ? -8.313 8.488 15.663 1.00 95.00 183 PRO A CA 1
ATOM 1459 C C . PRO A 1 183 ? -7.505 7.314 16.225 1.00 95.00 183 PRO A C 1
ATOM 1461 O O . PRO A 1 183 ? -7.391 6.251 15.614 1.00 95.00 183 PRO A O 1
ATOM 1464 N N . VAL A 1 184 ? -6.891 7.512 17.394 1.00 96.00 184 VAL A N 1
ATOM 1465 C CA . VAL A 1 184 ? -6.023 6.496 18.017 1.00 96.00 184 VAL A CA 1
ATOM 1466 C C . VAL A 1 184 ? -6.785 5.197 18.278 1.00 96.00 184 VAL A C 1
ATOM 1468 O O . VAL A 1 184 ? -6.288 4.135 17.909 1.00 96.00 184 VAL A O 1
ATOM 1471 N N . ARG A 1 185 ? -8.004 5.301 18.815 1.00 95.94 185 ARG A N 1
ATOM 1472 C CA . ARG A 1 185 ? -8.919 4.185 19.076 1.00 95.94 185 ARG A CA 1
ATOM 1473 C C . ARG A 1 185 ? -9.097 3.275 17.857 1.00 95.94 185 ARG A C 1
ATOM 1475 O O . ARG A 1 185 ? -8.788 2.089 17.916 1.00 95.94 185 ARG A O 1
ATOM 1482 N N . ASP A 1 186 ? -9.469 3.841 16.714 1.00 96.69 186 ASP A N 1
ATOM 1483 C CA . ASP A 1 186 ? -9.674 3.069 15.481 1.00 96.69 186 ASP A CA 1
ATOM 1484 C C . ASP A 1 186 ? -8.375 2.489 14.926 1.00 96.69 186 ASP A C 1
ATOM 1486 O O . ASP A 1 186 ? -8.354 1.409 14.338 1.00 96.69 186 ASP A O 1
ATOM 1490 N N . ARG A 1 187 ? -7.240 3.166 15.136 1.00 96.38 187 ARG A N 1
ATOM 1491 C CA . ARG A 1 187 ? -5.940 2.601 14.760 1.00 96.38 187 ARG A CA 1
ATOM 1492 C C . ARG A 1 187 ? -5.577 1.385 15.595 1.00 96.38 187 ARG A C 1
ATOM 1494 O O . ARG A 1 187 ? -4.938 0.493 15.043 1.00 96.38 187 ARG A O 1
ATOM 1501 N N . VAL A 1 188 ? -5.984 1.312 16.862 1.00 97.75 188 VAL A N 1
ATOM 1502 C CA . VAL A 1 188 ? -5.830 0.082 17.652 1.00 97.75 188 VAL A CA 1
ATOM 1503 C C . VAL A 1 188 ? -6.591 -1.058 16.979 1.00 97.75 188 VAL A C 1
ATOM 1505 O O . VAL A 1 188 ? -5.997 -2.106 16.731 1.00 97.75 188 VAL A O 1
ATOM 1508 N N . VAL A 1 189 ? -7.843 -0.830 16.570 1.00 97.88 189 VAL A N 1
ATOM 1509 C CA . VAL A 1 189 ? -8.649 -1.826 15.839 1.00 97.88 189 VAL A CA 1
ATOM 1510 C C . VAL A 1 189 ? -7.992 -2.209 14.506 1.00 97.88 189 VAL A C 1
ATOM 1512 O O . VAL A 1 189 ? -7.845 -3.391 14.200 1.00 97.88 189 VAL A O 1
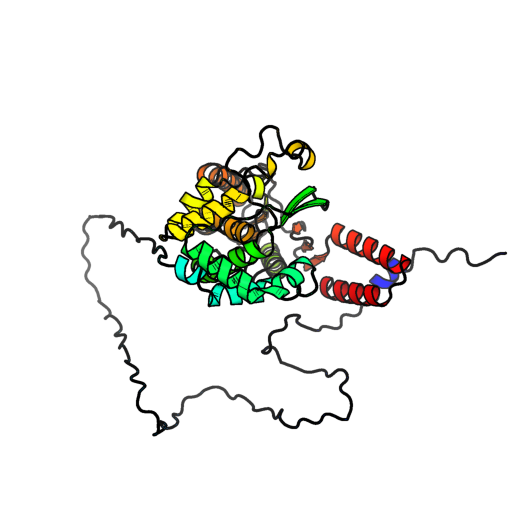ATOM 1515 N N . HIS A 1 190 ? -7.488 -1.238 13.737 1.00 97.19 190 HIS A N 1
ATOM 1516 C CA . HIS A 1 190 ? -6.747 -1.501 12.498 1.00 97.19 190 HIS A CA 1
ATOM 1517 C C . HIS A 1 190 ? -5.518 -2.394 12.718 1.00 97.19 190 HIS A C 1
ATOM 1519 O O . HIS A 1 190 ? -5.270 -3.309 11.931 1.00 97.19 190 HIS A O 1
ATOM 1525 N N . HIS A 1 191 ? -4.743 -2.129 13.772 1.00 97.31 191 HIS A N 1
ATOM 1526 C CA . HIS A 1 191 ? -3.593 -2.949 14.142 1.00 97.31 191 HIS A CA 1
ATOM 1527 C C . HIS A 1 191 ? -4.029 -4.346 14.608 1.00 97.31 191 HIS A C 1
ATOM 1529 O O . HIS A 1 191 ? -3.416 -5.329 14.203 1.00 97.31 191 HIS A O 1
ATOM 1535 N N . ALA A 1 192 ? -5.105 -4.458 15.388 1.00 98.12 192 ALA A N 1
ATOM 1536 C CA . ALA A 1 192 ? -5.638 -5.733 15.862 1.00 98.12 192 ALA A CA 1
ATOM 1537 C C . ALA A 1 192 ? -6.072 -6.644 14.704 1.00 98.12 192 ALA A C 1
ATOM 1539 O O . ALA A 1 192 ? -5.691 -7.816 14.670 1.00 98.12 192 ALA A O 1
ATOM 1540 N N . ILE A 1 193 ? -6.774 -6.083 13.714 1.00 97.38 193 ILE A N 1
ATOM 1541 C CA . ILE A 1 193 ? -7.144 -6.767 12.468 1.00 97.38 193 ILE A CA 1
ATOM 1542 C C . ILE A 1 193 ? -5.891 -7.213 11.711 1.00 97.38 193 ILE A C 1
ATOM 1544 O O . ILE A 1 193 ? -5.764 -8.380 11.336 1.00 97.38 193 ILE A O 1
ATOM 1548 N N . TYR A 1 194 ? -4.944 -6.295 11.498 1.00 96.88 194 TYR A N 1
ATOM 1549 C CA . TYR A 1 194 ? -3.721 -6.576 10.751 1.00 96.88 194 TYR A CA 1
ATOM 1550 C C . TYR A 1 194 ? -2.909 -7.715 11.385 1.00 96.88 194 TYR A C 1
ATOM 1552 O O . TYR A 1 194 ? -2.479 -8.623 10.678 1.00 96.88 194 TYR A O 1
ATOM 1560 N N . ARG A 1 195 ? -2.751 -7.725 12.715 1.00 96.50 195 ARG A N 1
ATOM 1561 C CA . ARG A 1 195 ? -2.017 -8.774 13.447 1.00 96.50 195 ARG A CA 1
ATOM 1562 C C . ARG A 1 195 ? -2.570 -10.175 13.200 1.00 96.50 195 ARG A C 1
ATOM 1564 O O . ARG A 1 195 ? -1.794 -11.120 13.095 1.00 96.50 195 ARG A O 1
ATOM 1571 N N . VAL A 1 196 ? -3.892 -10.315 13.117 1.00 96.19 196 VAL A N 1
ATOM 1572 C CA . VAL A 1 196 ? -4.545 -11.617 12.926 1.00 96.19 196 VAL A CA 1
ATOM 1573 C C . VAL A 1 196 ? -4.571 -12.012 11.449 1.00 96.19 196 VAL A C 1
ATOM 1575 O O . VAL A 1 196 ? -4.317 -13.175 11.118 1.00 96.19 196 VAL A O 1
ATOM 1578 N N . LEU A 1 197 ? -4.838 -11.064 10.546 1.00 95.69 197 LEU A N 1
ATOM 1579 C CA . LEU A 1 197 ? -5.027 -11.366 9.127 1.00 95.69 197 LEU A CA 1
ATOM 1580 C C . LEU A 1 197 ? -3.741 -11.406 8.309 1.00 95.69 197 LEU A C 1
ATOM 1582 O O . LEU A 1 197 ? -3.622 -12.274 7.444 1.00 95.69 197 LEU A O 1
ATOM 1586 N N . ALA A 1 198 ? -2.776 -10.523 8.566 1.00 94.69 198 ALA A N 1
ATOM 1587 C CA . ALA A 1 198 ? -1.561 -10.438 7.757 1.00 94.69 198 ALA A CA 1
ATOM 1588 C C . ALA A 1 198 ? -0.785 -11.771 7.711 1.00 94.69 198 ALA A C 1
ATOM 1590 O O . ALA A 1 198 ? -0.519 -12.245 6.606 1.00 94.69 198 ALA A O 1
ATOM 1591 N N . PRO A 1 199 ? -0.537 -12.490 8.830 1.00 94.50 199 PRO A N 1
ATOM 1592 C CA . PRO A 1 199 ? 0.154 -13.785 8.784 1.00 94.50 199 PRO A CA 1
ATOM 1593 C C . PRO A 1 199 ? -0.565 -14.858 7.951 1.00 94.50 199 PRO A C 1
ATOM 1595 O O . PRO A 1 199 ? 0.067 -15.803 7.486 1.00 94.50 199 PRO A O 1
ATOM 1598 N N . ARG A 1 200 ? -1.884 -14.723 7.762 1.00 93.56 200 ARG A N 1
ATOM 1599 C CA . ARG A 1 200 ? -2.726 -15.674 7.022 1.00 93.56 200 ARG A CA 1
ATOM 1600 C C . ARG A 1 200 ? -2.881 -15.293 5.547 1.00 93.56 200 ARG A C 1
ATOM 1602 O O . ARG A 1 200 ? -2.959 -16.180 4.701 1.00 93.56 200 ARG A O 1
ATOM 1609 N N . LEU A 1 201 ? -2.932 -13.997 5.226 1.00 94.12 201 LEU A N 1
ATOM 1610 C CA . LEU A 1 201 ? -3.196 -13.510 3.865 1.00 94.12 201 LEU A CA 1
ATOM 1611 C C . LEU A 1 201 ? -1.940 -13.080 3.101 1.00 94.12 201 LEU A C 1
ATOM 1613 O O . LEU A 1 201 ? -1.894 -13.263 1.881 1.00 94.12 201 LEU A O 1
ATOM 1617 N N . ASP A 1 202 ? -0.931 -12.528 3.776 1.00 95.12 202 ASP A N 1
ATOM 1618 C CA . ASP A 1 202 ? 0.304 -12.039 3.150 1.00 95.12 202 ASP A CA 1
ATOM 1619 C C . ASP A 1 202 ? 1.116 -13.136 2.440 1.00 95.12 202 ASP A C 1
ATOM 1621 O O . ASP A 1 202 ? 1.693 -12.828 1.392 1.00 95.12 202 ASP A O 1
ATOM 1625 N N . PRO A 1 203 ? 1.143 -14.410 2.903 1.00 93.62 203 PRO A N 1
ATOM 1626 C CA . PRO A 1 203 ? 1.793 -15.493 2.159 1.00 93.62 203 PRO A CA 1
ATOM 1627 C C . PRO A 1 203 ? 1.209 -15.719 0.758 1.00 93.62 203 PRO A C 1
ATOM 1629 O O . PRO A 1 203 ? 1.877 -16.286 -0.102 1.00 93.62 203 PRO A O 1
ATOM 1632 N N . GLY A 1 204 ? -0.027 -15.268 0.517 1.00 92.88 204 GLY A N 1
ATOM 1633 C CA . GLY A 1 204 ? -0.653 -15.308 -0.801 1.00 92.88 204 GLY A CA 1
ATOM 1634 C C . GLY A 1 204 ? -0.132 -14.247 -1.774 1.00 92.88 204 GLY A C 1
ATOM 1635 O O . GLY A 1 204 ? -0.376 -14.373 -2.966 1.00 92.88 204 GLY A O 1
ATOM 1636 N N . LEU A 1 205 ? 0.575 -13.211 -1.312 1.00 95.81 205 LEU A N 1
ATOM 1637 C CA . LEU A 1 205 ? 1.135 -12.172 -2.180 1.00 95.81 205 LEU A CA 1
ATOM 1638 C C . LEU A 1 205 ? 2.414 -12.658 -2.869 1.00 95.81 205 LEU A C 1
ATOM 1640 O O . LEU A 1 205 ? 3.234 -13.362 -2.277 1.00 95.81 205 LEU A O 1
ATOM 1644 N N . ILE A 1 206 ? 2.661 -12.194 -4.098 1.00 95.56 206 ILE A N 1
ATOM 1645 C CA . ILE A 1 206 ? 3.950 -12.435 -4.758 1.00 95.56 206 ILE A CA 1
ATOM 1646 C C . ILE A 1 206 ? 5.087 -11.767 -3.974 1.00 95.56 206 ILE A C 1
ATOM 1648 O O . ILE A 1 206 ? 4.885 -10.764 -3.289 1.00 95.56 206 ILE A O 1
ATOM 1652 N N . ARG A 1 207 ? 6.310 -12.290 -4.090 1.00 94.75 207 ARG A N 1
ATOM 1653 C CA . ARG A 1 207 ? 7.493 -11.763 -3.384 1.00 94.75 207 ARG A CA 1
ATOM 1654 C C . ARG A 1 207 ? 7.815 -10.309 -3.757 1.00 94.75 207 ARG A C 1
ATOM 1656 O O . ARG A 1 207 ? 8.338 -9.567 -2.934 1.00 94.75 207 ARG A O 1
ATOM 1663 N N . GLU A 1 208 ? 7.494 -9.908 -4.980 1.00 95.94 208 GLU A N 1
ATOM 1664 C CA . GLU A 1 208 ? 7.843 -8.622 -5.583 1.00 95.94 208 GLU A CA 1
ATOM 1665 C C . GLU A 1 208 ? 6.780 -7.532 -5.392 1.00 95.94 208 GLU A C 1
ATOM 1667 O O . GLU A 1 208 ? 6.852 -6.478 -6.024 1.00 95.94 208 GLU A O 1
ATOM 1672 N N . THR A 1 209 ? 5.815 -7.760 -4.500 1.00 96.88 209 THR A N 1
ATOM 1673 C CA . THR A 1 209 ? 4.994 -6.699 -3.909 1.00 96.88 209 THR A CA 1
ATOM 1674 C C . THR A 1 209 ? 5.782 -6.074 -2.761 1.00 96.88 209 THR A C 1
ATOM 1676 O O . THR A 1 209 ? 6.046 -6.736 -1.764 1.00 96.88 209 THR A O 1
ATOM 1679 N N . TRP A 1 210 ? 6.210 -4.820 -2.868 1.00 95.62 210 TRP A N 1
ATOM 1680 C CA . TRP A 1 210 ? 7.224 -4.280 -1.949 1.00 95.62 210 TRP A CA 1
ATOM 1681 C C . TRP A 1 210 ? 6.692 -3.371 -0.842 1.00 95.62 210 TRP A C 1
ATOM 1683 O O . TRP A 1 210 ? 7.362 -3.196 0.176 1.00 95.62 210 TRP A O 1
ATOM 1693 N N . ALA A 1 211 ? 5.541 -2.741 -1.052 1.00 92.38 211 ALA A N 1
ATOM 1694 C CA . ALA A 1 211 ? 5.070 -1.652 -0.207 1.00 92.38 211 ALA A CA 1
ATOM 1695 C C . ALA A 1 211 ? 4.323 -2.154 1.035 1.00 92.38 211 ALA A C 1
ATOM 1697 O O . ALA A 1 211 ? 3.533 -3.086 0.934 1.00 92.38 211 ALA A O 1
ATOM 1698 N N . CYS A 1 212 ? 4.531 -1.494 2.180 1.00 88.38 212 CYS A N 1
ATOM 1699 C CA . CYS A 1 212 ? 3.787 -1.707 3.432 1.00 88.38 212 CYS A CA 1
ATOM 1700 C C . CYS A 1 212 ? 3.685 -3.174 3.896 1.00 88.38 212 CYS A C 1
ATOM 1702 O O . CYS A 1 212 ? 2.649 -3.583 4.410 1.00 88.38 212 CYS A O 1
ATOM 1704 N N . LEU A 1 213 ? 4.754 -3.955 3.711 1.00 90.25 213 LEU A N 1
ATOM 1705 C CA . LEU A 1 213 ? 4.835 -5.356 4.129 1.00 90.25 213 LEU A CA 1
ATOM 1706 C C . LEU A 1 213 ? 6.108 -5.594 4.965 1.00 90.25 213 LEU A C 1
ATOM 1708 O O . LEU A 1 213 ? 7.175 -5.090 4.589 1.00 90.25 213 LEU A O 1
ATOM 1712 N N . PRO A 1 214 ? 6.038 -6.362 6.070 1.00 87.62 214 PRO A N 1
ATOM 1713 C CA . PRO A 1 214 ? 7.191 -6.657 6.916 1.00 87.62 214 PRO A CA 1
ATOM 1714 C C . PRO A 1 214 ? 8.314 -7.342 6.136 1.00 87.62 214 PRO A C 1
ATOM 1716 O O . PRO A 1 214 ? 8.075 -8.198 5.285 1.00 87.62 214 PRO A O 1
ATOM 1719 N N . GLY A 1 215 ? 9.560 -6.939 6.395 1.00 87.38 215 GLY A N 1
ATOM 1720 C CA . GLY A 1 215 ? 10.725 -7.458 5.672 1.00 87.38 215 GLY A CA 1
ATOM 1721 C C . GLY A 1 215 ? 10.778 -7.059 4.190 1.00 87.38 215 GLY A C 1
ATOM 1722 O O . GLY A 1 215 ? 11.641 -7.538 3.454 1.00 87.38 215 GLY A O 1
ATOM 1723 N N . ARG A 1 216 ? 9.889 -6.182 3.719 1.00 90.50 216 ARG A N 1
ATOM 1724 C CA . ARG A 1 216 ? 9.926 -5.590 2.375 1.00 90.50 216 ARG A CA 1
ATOM 1725 C C . ARG A 1 216 ? 10.223 -4.091 2.493 1.00 90.50 216 ARG A C 1
ATOM 1727 O O . ARG A 1 216 ? 10.597 -3.614 3.561 1.00 90.50 216 ARG A O 1
ATOM 1734 N N . GLY A 1 217 ? 10.147 -3.346 1.394 1.00 90.12 217 GLY A N 1
ATOM 1735 C CA . GLY A 1 217 ? 10.343 -1.895 1.423 1.00 90.12 217 GLY A CA 1
ATOM 1736 C C . GLY A 1 217 ? 11.039 -1.334 0.192 1.00 90.12 217 GLY A C 1
ATOM 1737 O O . GLY A 1 217 ? 11.446 -2.068 -0.709 1.00 90.12 217 GLY A O 1
ATOM 1738 N N . SER A 1 218 ? 11.187 -0.007 0.171 1.00 90.94 218 SER A N 1
ATOM 1739 C CA . SER A 1 218 ? 11.702 0.732 -0.987 1.00 90.94 218 SER A CA 1
ATOM 1740 C C . SER A 1 218 ? 13.129 0.339 -1.347 1.00 90.94 218 SER A C 1
ATOM 1742 O O . SER A 1 218 ? 13.387 0.033 -2.501 1.00 90.94 218 SER A O 1
ATOM 1744 N N . ARG A 1 219 ? 14.037 0.227 -0.370 1.00 90.69 219 ARG A N 1
ATOM 1745 C CA . ARG A 1 219 ? 15.435 -0.139 -0.646 1.00 90.69 219 ARG A CA 1
ATOM 1746 C C . ARG A 1 219 ? 15.562 -1.515 -1.303 1.00 90.69 219 ARG A C 1
ATOM 1748 O O . ARG A 1 219 ? 16.302 -1.673 -2.268 1.00 90.69 219 ARG A O 1
ATOM 1755 N N . ARG A 1 220 ? 14.813 -2.510 -0.816 1.00 93.75 220 ARG A N 1
ATOM 1756 C CA . ARG A 1 220 ? 14.784 -3.856 -1.417 1.00 93.75 220 ARG A CA 1
ATOM 1757 C C . ARG A 1 220 ? 14.178 -3.830 -2.821 1.00 93.75 220 ARG A C 1
ATOM 1759 O O . ARG A 1 220 ? 14.710 -4.482 -3.714 1.00 93.75 220 ARG A O 1
ATOM 1766 N N . ALA A 1 221 ? 13.126 -3.036 -3.020 1.00 95.69 221 ALA A N 1
ATOM 1767 C CA . ALA A 1 221 ? 12.526 -2.821 -4.330 1.00 95.69 221 ALA A CA 1
ATOM 1768 C C . ALA A 1 221 ? 13.531 -2.201 -5.315 1.00 95.69 221 ALA A C 1
ATOM 1770 O O . ALA A 1 221 ? 13.719 -2.724 -6.408 1.00 95.69 221 ALA A O 1
ATOM 1771 N N . GLU A 1 222 ? 14.225 -1.132 -4.915 1.00 94.69 222 GLU A N 1
ATOM 1772 C CA . GLU A 1 222 ? 15.246 -0.446 -5.717 1.00 94.69 222 GLU A CA 1
ATOM 1773 C C . GLU A 1 222 ? 16.370 -1.400 -6.142 1.00 94.69 222 GLU A C 1
ATOM 1775 O O . GLU A 1 222 ? 16.760 -1.408 -7.308 1.00 94.69 222 GLU A O 1
ATOM 1780 N N . ILE A 1 223 ? 16.859 -2.237 -5.221 1.00 95.00 223 ILE A N 1
ATOM 1781 C CA . ILE A 1 223 ? 17.896 -3.241 -5.506 1.00 95.00 223 ILE A CA 1
ATOM 1782 C C . ILE A 1 223 ? 17.382 -4.292 -6.499 1.00 95.00 223 ILE A C 1
ATOM 1784 O O . ILE A 1 223 ? 18.081 -4.627 -7.455 1.00 95.00 223 ILE A O 1
ATOM 1788 N N . ALA A 1 224 ? 16.153 -4.785 -6.321 1.00 96.44 224 ALA A N 1
ATOM 1789 C CA . ALA A 1 224 ? 15.545 -5.725 -7.261 1.00 96.44 224 ALA A CA 1
ATOM 1790 C C . ALA A 1 224 ? 15.374 -5.099 -8.658 1.00 96.44 224 ALA A C 1
ATOM 1792 O O . ALA A 1 224 ? 15.721 -5.718 -9.663 1.00 96.44 224 ALA A O 1
ATOM 1793 N N . CYS A 1 225 ? 14.941 -3.836 -8.714 1.00 97.12 225 CYS A N 1
ATOM 1794 C CA . CYS A 1 225 ? 14.844 -3.062 -9.947 1.00 97.12 225 CYS A CA 1
ATOM 1795 C C . CYS A 1 225 ? 16.211 -2.886 -10.623 1.00 97.12 225 CYS A C 1
ATOM 1797 O O . CYS A 1 225 ? 16.298 -3.021 -11.840 1.00 97.12 225 CYS A O 1
ATOM 1799 N N . LEU A 1 226 ? 17.282 -2.609 -9.870 1.00 97.31 226 LEU A N 1
ATOM 1800 C CA . LEU A 1 226 ? 18.645 -2.545 -10.408 1.00 97.31 226 LEU A CA 1
ATOM 1801 C C . LEU A 1 226 ? 19.061 -3.886 -11.034 1.00 97.31 226 LEU A C 1
ATOM 1803 O O . LEU A 1 226 ? 19.616 -3.909 -12.132 1.00 97.31 226 LEU A O 1
ATOM 1807 N N . GLY A 1 227 ? 18.758 -5.002 -10.366 1.00 97.62 227 GLY A N 1
ATOM 1808 C CA . GLY A 1 227 ? 18.993 -6.341 -10.908 1.00 97.62 227 GLY A CA 1
ATOM 1809 C C . GLY A 1 227 ? 18.248 -6.576 -12.225 1.00 97.62 227 GLY A C 1
ATOM 1810 O O . GLY A 1 227 ? 18.849 -7.007 -13.209 1.00 97.62 227 GLY A O 1
ATOM 1811 N N . ALA A 1 228 ? 16.962 -6.221 -12.283 1.00 97.56 228 ALA A N 1
ATOM 1812 C CA . ALA A 1 228 ? 16.153 -6.345 -13.495 1.00 97.56 228 ALA A CA 1
ATOM 1813 C C . ALA A 1 228 ? 16.653 -5.433 -14.633 1.00 97.56 228 ALA A C 1
ATOM 1815 O O . ALA A 1 228 ? 16.755 -5.873 -15.776 1.00 97.56 228 ALA A O 1
ATOM 1816 N N . MET A 1 229 ? 17.049 -4.197 -14.314 1.00 97.25 229 MET A N 1
ATOM 1817 C CA . MET A 1 229 ? 17.649 -3.245 -15.257 1.00 97.25 229 MET A CA 1
ATOM 1818 C C . MET A 1 229 ? 18.922 -3.786 -15.915 1.00 97.25 229 MET A C 1
ATOM 1820 O O . MET A 1 229 ? 19.161 -3.508 -17.086 1.00 97.25 229 MET A O 1
ATOM 1824 N N . ARG A 1 230 ? 19.745 -4.538 -15.173 1.00 97.50 230 ARG A N 1
ATOM 1825 C CA . ARG A 1 230 ? 20.976 -5.158 -15.693 1.00 97.50 230 ARG A CA 1
ATOM 1826 C C . ARG A 1 230 ? 20.702 -6.411 -16.524 1.00 97.50 230 ARG A C 1
ATOM 1828 O O . ARG A 1 230 ? 21.443 -6.681 -17.460 1.00 97.50 230 ARG A O 1
ATOM 1835 N N . LYS A 1 231 ? 19.659 -7.170 -16.182 1.00 97.94 231 LYS A N 1
ATOM 1836 C CA . LYS A 1 231 ? 19.342 -8.457 -16.818 1.00 97.94 231 LYS A CA 1
ATOM 1837 C C . LYS A 1 231 ? 18.543 -8.321 -18.117 1.00 97.94 231 LYS A C 1
ATOM 1839 O O . LYS A 1 231 ? 18.723 -9.123 -19.029 1.00 97.94 231 LYS A O 1
ATOM 1844 N N . PHE A 1 232 ? 17.645 -7.344 -18.199 1.00 98.12 232 PHE A N 1
ATOM 1845 C CA . PHE A 1 232 ? 16.706 -7.217 -19.313 1.00 98.12 232 PHE A CA 1
ATOM 1846 C C . PHE A 1 232 ? 16.960 -5.935 -20.116 1.00 98.12 232 PHE A C 1
ATOM 1848 O O . PHE A 1 232 ? 17.253 -4.902 -19.519 1.00 98.12 232 PHE A O 1
ATOM 1855 N N . PRO A 1 233 ? 16.829 -5.957 -21.454 1.00 97.81 233 PRO A N 1
ATOM 1856 C CA . PRO A 1 233 ? 17.062 -4.791 -22.313 1.00 97.81 233 PRO A CA 1
ATOM 1857 C C . PRO A 1 233 ? 15.890 -3.798 -22.362 1.00 97.81 233 PRO A C 1
ATOM 1859 O O . PRO A 1 233 ? 16.105 -2.620 -22.669 1.00 97.81 233 PRO A O 1
ATOM 1862 N N . TRP A 1 234 ? 14.664 -4.245 -22.065 1.00 98.50 234 TRP A N 1
ATOM 1863 C CA . TRP A 1 234 ? 13.450 -3.431 -22.151 1.00 98.50 234 TRP A CA 1
ATOM 1864 C C . TRP A 1 234 ? 12.705 -3.370 -20.824 1.00 98.50 234 TRP A C 1
ATOM 1866 O O . TRP A 1 234 ? 12.656 -4.344 -20.071 1.00 98.50 234 TRP A O 1
ATOM 1876 N N . ARG A 1 235 ? 12.092 -2.212 -20.569 1.00 98.19 235 ARG A N 1
ATOM 1877 C CA . ARG A 1 235 ? 11.258 -1.944 -19.401 1.00 98.19 235 ARG A CA 1
ATOM 1878 C C . ARG A 1 235 ? 9.978 -1.206 -19.768 1.00 98.19 235 ARG A C 1
ATOM 1880 O O . ARG A 1 235 ? 9.960 -0.378 -20.678 1.00 98.19 235 ARG A O 1
ATOM 1887 N N . LEU A 1 236 ? 8.941 -1.444 -18.982 1.00 98.31 236 LEU A N 1
ATOM 1888 C CA . LEU A 1 236 ? 7.673 -0.731 -19.018 1.00 98.31 236 LEU A CA 1
ATOM 1889 C C . LEU A 1 236 ? 7.296 -0.351 -17.587 1.00 98.31 236 LEU A C 1
ATOM 1891 O O . LEU A 1 236 ? 7.375 -1.181 -16.685 1.00 98.31 236 LEU A O 1
ATOM 1895 N N . ALA A 1 237 ? 6.896 0.901 -17.391 1.00 97.88 237 ALA A N 1
ATOM 1896 C CA . ALA A 1 237 ? 6.377 1.390 -16.121 1.00 97.88 237 ALA A CA 1
ATOM 1897 C C . ALA A 1 237 ? 4.907 1.767 -16.302 1.00 97.88 237 ALA A C 1
ATOM 1899 O O . ALA A 1 237 ? 4.585 2.559 -17.190 1.00 97.88 237 ALA A O 1
ATOM 1900 N N . LEU A 1 238 ? 4.039 1.196 -15.474 1.00 97.94 238 LEU A N 1
ATOM 1901 C CA . LEU A 1 238 ? 2.606 1.460 -15.446 1.00 97.94 238 LEU A CA 1
ATOM 1902 C C . LEU A 1 238 ? 2.211 2.003 -14.072 1.00 97.94 238 LEU A C 1
ATOM 1904 O O . LEU A 1 238 ? 2.760 1.599 -13.056 1.00 97.94 238 LEU A O 1
ATOM 1908 N N . ASP A 1 239 ? 1.246 2.917 -14.065 1.00 96.06 239 ASP A N 1
ATOM 1909 C CA . ASP A 1 239 ? 0.726 3.585 -12.869 1.00 96.06 239 ASP A CA 1
ATOM 1910 C C . ASP A 1 239 ? -0.800 3.631 -12.973 1.00 96.06 239 ASP A C 1
ATOM 1912 O O . ASP A 1 239 ? -1.338 3.821 -14.072 1.00 96.06 239 ASP A O 1
ATOM 1916 N N . ILE A 1 240 ? -1.504 3.466 -11.855 1.00 96.81 240 ILE A N 1
ATOM 1917 C CA . ILE A 1 240 ? -2.973 3.450 -11.824 1.00 96.81 240 ILE A CA 1
ATOM 1918 C C . ILE A 1 240 ? -3.495 4.861 -11.550 1.00 96.81 240 ILE A C 1
ATOM 1920 O O . ILE A 1 240 ? -2.997 5.595 -10.697 1.00 96.81 240 ILE A O 1
ATOM 1924 N N . ARG A 1 241 ? -4.529 5.272 -12.284 1.00 94.06 241 ARG A N 1
ATOM 1925 C CA . ARG A 1 241 ? -5.135 6.591 -12.115 1.00 94.06 241 ARG A CA 1
ATOM 1926 C C . ARG A 1 241 ? -5.905 6.656 -10.793 1.00 94.06 241 ARG A C 1
ATOM 1928 O O . ARG A 1 241 ? -6.811 5.861 -10.563 1.00 94.06 241 ARG A O 1
ATOM 1935 N N . HIS A 1 242 ? -5.559 7.642 -9.959 1.00 93.00 242 HIS A N 1
ATOM 1936 C CA . HIS A 1 242 ? -6.214 7.934 -8.675 1.00 93.00 242 HIS A CA 1
ATOM 1937 C C . HIS A 1 242 ? -6.451 6.678 -7.819 1.00 93.00 242 HIS A C 1
ATOM 1939 O O . HIS A 1 242 ? -7.543 6.491 -7.305 1.00 93.00 242 HIS A O 1
ATOM 1945 N N . TYR A 1 243 ? -5.436 5.817 -7.673 1.00 95.19 243 TYR A N 1
ATOM 1946 C CA . TYR A 1 243 ? -5.616 4.452 -7.174 1.00 95.19 243 TYR A CA 1
ATOM 1947 C C . TYR A 1 243 ? -6.501 4.322 -5.923 1.00 95.19 243 TYR A C 1
ATOM 1949 O O . TYR A 1 243 ? -7.546 3.692 -6.001 1.00 95.19 243 TYR A O 1
ATOM 1957 N N . PHE A 1 244 ? -6.128 4.955 -4.805 1.00 94.50 244 PHE A N 1
ATOM 1958 C CA . PHE A 1 244 ? -6.900 4.884 -3.555 1.00 94.50 244 PHE A CA 1
ATOM 1959 C C . PHE A 1 244 ? -8.354 5.371 -3.710 1.00 94.50 244 PHE A C 1
ATOM 1961 O O . PHE A 1 244 ? -9.238 4.613 -3.322 1.00 94.50 244 PHE A O 1
ATOM 1968 N N . PRO A 1 245 ? -8.624 6.561 -4.291 1.00 94.62 245 PRO A N 1
ATOM 1969 C CA . PRO A 1 245 ? -9.982 6.996 -4.641 1.00 94.62 245 PRO A CA 1
ATOM 1970 C C . PRO A 1 245 ? -10.764 6.045 -5.561 1.00 94.62 245 PRO A C 1
ATOM 1972 O O . PRO A 1 245 ? -11.981 5.983 -5.459 1.00 94.62 245 PRO A O 1
ATOM 1975 N N . SER A 1 246 ? -10.087 5.311 -6.447 1.00 95.44 246 SER A N 1
ATOM 1976 C CA . SER A 1 246 ? -10.716 4.427 -7.441 1.00 95.44 246 SER A CA 1
ATOM 1977 C C . SER A 1 246 ? -11.058 3.022 -6.922 1.00 95.44 246 SER A C 1
ATOM 1979 O O . SER A 1 246 ? -11.619 2.235 -7.678 1.00 95.44 246 SER A O 1
ATOM 1981 N N . ILE A 1 247 ? -10.673 2.649 -5.695 1.00 95.94 247 ILE A N 1
ATOM 1982 C CA . ILE A 1 247 ? -10.939 1.298 -5.169 1.00 95.94 247 ILE A CA 1
ATOM 1983 C C . ILE A 1 247 ? -12.426 1.155 -4.841 1.00 95.94 247 ILE A C 1
ATOM 1985 O O . ILE A 1 247 ? -12.919 1.834 -3.942 1.00 95.94 247 ILE A O 1
ATOM 1989 N N . ASP A 1 248 ? -13.093 0.239 -5.538 1.00 96.00 248 ASP A N 1
ATOM 1990 C CA . ASP A 1 248 ? -14.495 -0.131 -5.337 1.00 96.00 248 ASP A CA 1
ATOM 1991 C C . ASP A 1 248 ? -14.636 -1.002 -4.075 1.00 96.00 248 ASP A C 1
ATOM 1993 O O . ASP A 1 248 ? -13.939 -2.014 -3.909 1.00 96.00 248 ASP A O 1
ATOM 1997 N N . HIS A 1 249 ? -15.500 -0.578 -3.149 1.00 95.12 249 HIS A N 1
ATOM 1998 C CA . HIS A 1 249 ? -15.696 -1.251 -1.864 1.00 95.12 249 HIS A CA 1
ATOM 1999 C C . HIS A 1 249 ? -16.346 -2.622 -2.028 1.00 95.12 249 HIS A C 1
ATOM 2001 O O . HIS A 1 249 ? -15.956 -3.545 -1.314 1.00 95.12 249 HIS A O 1
ATOM 2007 N N . ALA A 1 250 ? -17.287 -2.781 -2.961 1.00 95.31 250 ALA A N 1
ATOM 2008 C CA . ALA A 1 250 ? -17.959 -4.057 -3.192 1.00 95.31 250 ALA A CA 1
ATOM 2009 C C . ALA A 1 250 ? -16.962 -5.082 -3.741 1.00 95.31 250 ALA A C 1
ATOM 2011 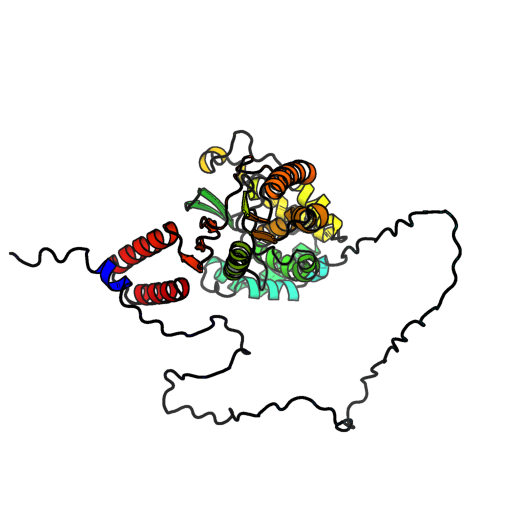O O . ALA A 1 250 ? -16.805 -6.155 -3.163 1.00 95.31 250 ALA A O 1
ATOM 2012 N N . ILE A 1 251 ? -16.169 -4.706 -4.753 1.00 96.81 251 ILE A N 1
ATOM 2013 C CA . ILE A 1 251 ? -15.119 -5.582 -5.303 1.00 96.81 251 ILE A CA 1
ATOM 2014 C C . ILE A 1 251 ? -14.084 -5.934 -4.226 1.00 96.81 251 ILE A C 1
ATOM 2016 O O . ILE A 1 251 ? -13.654 -7.084 -4.105 1.00 96.81 251 ILE A O 1
ATOM 2020 N N . LEU A 1 252 ? -13.663 -4.965 -3.408 1.00 96.56 252 LEU A N 1
ATOM 2021 C CA . LEU A 1 252 ? -12.717 -5.235 -2.327 1.00 96.56 252 LEU A CA 1
ATOM 2022 C C . LEU A 1 252 ? -13.290 -6.246 -1.322 1.00 96.56 252 LEU A C 1
ATOM 2024 O O . LEU A 1 252 ? -12.601 -7.188 -0.925 1.00 96.56 252 LEU A O 1
ATOM 2028 N N . MET A 1 253 ? -14.542 -6.076 -0.912 1.00 96.06 253 MET A N 1
ATOM 2029 C CA . MET A 1 253 ? -15.146 -6.919 0.113 1.00 96.06 253 MET A CA 1
ATOM 2030 C C . MET A 1 253 ? -15.534 -8.302 -0.415 1.00 96.06 253 MET A C 1
ATOM 2032 O O . MET A 1 253 ? -15.195 -9.307 0.214 1.00 96.06 253 MET A O 1
ATOM 2036 N N . GLU A 1 254 ? -16.177 -8.379 -1.573 1.00 94.62 254 GLU A N 1
ATOM 2037 C CA . GLU A 1 254 ? -16.742 -9.611 -2.130 1.00 94.62 254 GLU A CA 1
ATOM 2038 C C . GLU A 1 254 ? -15.679 -10.425 -2.882 1.00 94.62 254 GLU A C 1
ATOM 2040 O O . GLU A 1 254 ? -15.424 -11.591 -2.557 1.00 94.62 254 GLU A O 1
ATOM 2045 N N . ASP A 1 255 ? -14.959 -9.793 -3.810 1.00 93.56 255 ASP A N 1
ATOM 2046 C CA . ASP A 1 255 ? -14.028 -10.496 -4.696 1.00 93.56 255 ASP A CA 1
ATOM 2047 C C . ASP A 1 255 ? -12.633 -10.686 -4.103 1.00 93.56 255 ASP A C 1
ATOM 2049 O O . ASP A 1 255 ? -11.873 -11.540 -4.570 1.00 93.56 255 ASP A O 1
ATOM 2053 N N . VAL A 1 256 ? -12.248 -9.909 -3.088 1.00 94.94 256 VAL A N 1
ATOM 2054 C CA . VAL A 1 256 ? -10.891 -9.974 -2.517 1.00 94.94 256 VAL A CA 1
ATOM 2055 C C . VAL A 1 256 ? -10.895 -10.529 -1.095 1.00 94.94 256 VAL A C 1
ATOM 2057 O O . VAL A 1 256 ? -10.101 -11.431 -0.789 1.00 94.94 256 VAL A O 1
ATOM 2060 N N . MET A 1 257 ? -11.766 -10.020 -0.220 1.00 95.31 257 MET A N 1
ATOM 2061 C CA . MET A 1 257 ? -11.798 -10.433 1.188 1.00 95.31 257 MET A CA 1
ATOM 2062 C C . MET A 1 257 ? -12.640 -11.691 1.406 1.00 95.31 257 MET A C 1
ATOM 2064 O O . MET A 1 257 ? -12.127 -12.680 1.940 1.00 95.31 257 MET A O 1
ATOM 2068 N N . ALA A 1 258 ? -13.890 -11.718 0.937 1.00 94.81 258 ALA A N 1
ATOM 2069 C CA . ALA A 1 258 ? -14.798 -12.840 1.170 1.00 94.81 258 ALA A CA 1
ATOM 2070 C C . ALA A 1 258 ? -14.314 -14.137 0.506 1.00 94.81 258 ALA A C 1
ATOM 2072 O O . ALA A 1 258 ? -14.514 -15.221 1.051 1.00 94.81 258 ALA A O 1
ATOM 2073 N N . ARG A 1 259 ? -13.552 -14.062 -0.593 1.00 92.62 259 ARG A N 1
ATOM 2074 C CA . ARG A 1 259 ? -12.909 -15.247 -1.192 1.00 92.62 259 ARG A CA 1
ATOM 2075 C C . ARG A 1 259 ? -11.901 -15.949 -0.280 1.00 92.62 259 ARG A C 1
ATOM 2077 O O . ARG A 1 259 ? -11.607 -17.117 -0.511 1.00 92.62 259 ARG A O 1
ATOM 2084 N N . ARG A 1 260 ? -11.366 -15.266 0.738 1.00 92.12 260 ARG A N 1
ATOM 2085 C CA . ARG A 1 260 ? -10.320 -15.790 1.641 1.00 92.12 260 ARG A CA 1
ATOM 2086 C C . ARG A 1 260 ? -10.770 -15.888 3.100 1.00 92.12 260 ARG A C 1
ATOM 2088 O O . ARG A 1 260 ? -10.223 -16.694 3.849 1.00 92.12 260 ARG A O 1
ATOM 2095 N N . ILE A 1 261 ? -11.793 -15.130 3.488 1.00 94.38 261 ILE A N 1
ATOM 2096 C CA . ILE A 1 261 ? -12.337 -15.067 4.849 1.00 94.38 261 ILE A CA 1
ATOM 2097 C C . ILE A 1 261 ? -13.769 -15.622 4.839 1.00 94.38 261 ILE A C 1
ATOM 2099 O O . ILE A 1 261 ? -14.584 -15.223 4.012 1.00 94.38 261 ILE A O 1
ATOM 2103 N N . LYS A 1 262 ? -14.071 -16.578 5.722 1.00 93.56 262 LYS A N 1
ATOM 2104 C CA . LYS A 1 262 ? -15.412 -17.157 5.960 1.00 93.56 262 LYS A CA 1
ATOM 2105 C C . LYS A 1 262 ? -16.183 -16.432 7.061 1.00 93.56 262 LYS A C 1
ATOM 2107 O O . LYS A 1 262 ? -17.408 -16.469 7.062 1.00 93.56 262 LYS A O 1
ATOM 2112 N N . ASP A 1 263 ? -15.462 -15.818 7.990 1.00 94.38 263 ASP A N 1
ATOM 2113 C CA . ASP A 1 263 ? -16.013 -15.165 9.172 1.00 94.38 263 ASP A CA 1
ATOM 2114 C C . ASP A 1 263 ? -16.867 -13.940 8.795 1.00 94.38 263 ASP A C 1
ATOM 2116 O O . ASP A 1 263 ? -16.359 -12.938 8.284 1.00 94.38 263 ASP A O 1
ATOM 2120 N N . ARG A 1 264 ? -18.183 -14.042 9.022 1.00 94.44 264 ARG A N 1
ATOM 2121 C CA . ARG A 1 264 ? -19.158 -13.005 8.650 1.00 94.44 264 ARG A CA 1
ATOM 2122 C C . ARG A 1 264 ? -19.034 -11.752 9.517 1.00 94.44 264 ARG A C 1
ATOM 2124 O O . ARG A 1 264 ? -19.183 -10.654 8.984 1.00 94.44 264 ARG A O 1
ATOM 2131 N N . ARG A 1 265 ? -18.737 -11.899 10.814 1.00 95.25 265 ARG A N 1
ATOM 2132 C CA . ARG A 1 265 ? -18.579 -10.763 11.740 1.00 95.25 265 ARG A CA 1
ATOM 2133 C C . ARG A 1 265 ? -17.356 -9.943 11.364 1.00 95.25 265 ARG A C 1
ATOM 2135 O O . ARG A 1 265 ? -17.426 -8.722 11.255 1.00 95.25 265 ARG A O 1
ATOM 2142 N N . LEU A 1 266 ? -16.260 -10.624 11.037 1.00 95.88 266 LEU A N 1
ATOM 2143 C CA . LEU A 1 266 ? -15.059 -9.968 10.538 1.00 95.88 266 LEU A CA 1
ATOM 2144 C C . LEU A 1 266 ? -15.291 -9.254 9.200 1.00 95.88 266 LEU A C 1
ATOM 2146 O O . LEU A 1 266 ? -14.852 -8.117 9.030 1.00 95.88 266 LEU A O 1
ATOM 2150 N N . LEU A 1 267 ? -15.978 -9.888 8.246 1.00 95.81 267 LEU A N 1
ATOM 2151 C CA . LEU A 1 267 ? -16.305 -9.238 6.972 1.00 95.81 267 LEU A CA 1
ATOM 2152 C C . LEU A 1 267 ? -17.184 -7.997 7.179 1.00 95.81 267 LEU A C 1
ATOM 2154 O O . LEU A 1 267 ? -16.937 -6.975 6.541 1.00 95.81 267 LEU A O 1
ATOM 2158 N N . LYS A 1 268 ? -18.148 -8.048 8.107 1.00 95.62 268 LYS A N 1
ATOM 2159 C CA . LYS A 1 268 ? -18.963 -6.890 8.498 1.00 95.62 268 LYS A CA 1
ATOM 2160 C C . LYS A 1 268 ? -18.092 -5.760 9.059 1.00 95.62 268 LYS A C 1
ATOM 2162 O O . LYS A 1 268 ? -18.188 -4.642 8.559 1.00 95.62 268 LYS A O 1
ATOM 2167 N N . LEU A 1 269 ? -17.198 -6.056 10.006 1.00 96.31 269 LEU A N 1
ATOM 2168 C CA . LEU A 1 269 ? -16.274 -5.076 10.597 1.00 96.31 269 LEU A CA 1
ATOM 2169 C C . LEU A 1 269 ? -15.359 -4.428 9.545 1.00 96.31 269 LEU A C 1
ATOM 2171 O O . LEU A 1 269 ? -15.214 -3.207 9.502 1.00 96.31 269 LEU A O 1
ATOM 2175 N N . LEU A 1 270 ? -14.761 -5.230 8.659 1.00 95.50 270 LEU A N 1
ATOM 2176 C CA . LEU A 1 270 ? -13.946 -4.725 7.548 1.00 95.50 270 LEU A CA 1
ATOM 2177 C C . LEU A 1 270 ? -14.767 -3.816 6.623 1.00 95.50 270 LEU A C 1
ATOM 2179 O O . LEU A 1 270 ? -14.302 -2.739 6.252 1.00 95.50 270 LEU A O 1
ATOM 2183 N N . GLY A 1 271 ? -16.001 -4.215 6.306 1.00 94.12 271 GLY A N 1
ATOM 2184 C CA . GLY A 1 271 ? -16.921 -3.425 5.494 1.00 94.12 271 GLY A CA 1
ATOM 2185 C C . GLY A 1 271 ? -17.342 -2.112 6.159 1.00 94.12 271 GLY A C 1
ATOM 2186 O O . GLY A 1 271 ? -17.502 -1.109 5.471 1.00 94.12 271 GLY A O 1
ATOM 2187 N N . GLU A 1 272 ? -17.509 -2.078 7.482 1.00 94.12 272 GLU A N 1
ATOM 2188 C CA . GLU A 1 272 ? -17.765 -0.847 8.247 1.00 94.12 272 GLU A CA 1
ATOM 2189 C C . GLU A 1 272 ? -16.560 0.100 8.214 1.00 94.12 272 GLU A C 1
ATOM 2191 O O . GLU A 1 272 ? -16.718 1.289 7.942 1.00 94.12 272 GLU A O 1
ATOM 2196 N N . ILE A 1 273 ? -15.343 -0.423 8.391 1.00 93.75 273 ILE A N 1
ATOM 2197 C CA . ILE A 1 273 ? -14.109 0.366 8.279 1.00 93.75 273 ILE A CA 1
ATOM 2198 C C . ILE A 1 273 ? -13.928 0.914 6.858 1.00 93.75 273 ILE A C 1
ATOM 2200 O O . ILE A 1 273 ? -13.578 2.082 6.701 1.00 93.75 273 ILE A O 1
ATOM 2204 N N . CYS A 1 274 ? -14.182 0.118 5.816 1.00 90.94 274 CYS A N 1
ATOM 2205 C CA . CYS A 1 274 ? -14.122 0.587 4.428 1.00 90.94 274 CYS A CA 1
ATOM 2206 C C . CYS A 1 274 ? -15.148 1.697 4.161 1.00 90.94 274 CYS A C 1
ATOM 2208 O O . CYS A 1 274 ? -14.777 2.761 3.665 1.00 90.94 274 CYS A O 1
ATOM 2210 N N . ARG A 1 275 ? -16.406 1.491 4.574 1.00 89.94 275 ARG A N 1
ATOM 2211 C CA . ARG A 1 275 ? -17.489 2.473 4.407 1.00 89.94 275 ARG A CA 1
ATOM 2212 C C . ARG A 1 275 ? -17.305 3.735 5.243 1.00 89.94 275 ARG A C 1
ATOM 2214 O O . ARG A 1 275 ? -17.795 4.778 4.838 1.00 89.94 275 ARG A O 1
ATOM 2221 N N . SER A 1 276 ? -16.560 3.689 6.350 1.00 89.81 276 SER A N 1
ATOM 2222 C CA . SER A 1 276 ? -16.240 4.898 7.131 1.00 89.81 276 SER A CA 1
ATOM 2223 C C . SER A 1 276 ? -15.544 5.983 6.299 1.00 89.81 276 SER A C 1
ATOM 2225 O O . SER A 1 276 ? -15.651 7.166 6.606 1.00 89.81 276 SER A O 1
ATOM 2227 N N . GLY A 1 277 ? -14.815 5.581 5.251 1.00 83.62 277 GLY A N 1
ATOM 2228 C CA . GLY A 1 277 ? -14.157 6.485 4.313 1.00 83.62 277 GLY A CA 1
ATOM 2229 C C . GLY A 1 277 ? -15.023 6.895 3.122 1.00 83.62 277 GLY A C 1
ATOM 2230 O O . GLY A 1 277 ? -14.537 7.645 2.273 1.00 83.62 277 GLY A O 1
ATOM 2231 N N . ASP A 1 278 ? -16.264 6.409 3.020 1.00 85.12 278 ASP A N 1
ATOM 2232 C CA . ASP A 1 278 ? -17.165 6.805 1.943 1.00 85.12 278 ASP A CA 1
ATOM 2233 C C . ASP A 1 278 ? -17.493 8.301 2.044 1.00 85.12 278 ASP A C 1
ATOM 2235 O O . ASP A 1 278 ? -17.594 8.884 3.121 1.00 85.12 278 ASP A O 1
ATOM 2239 N N . GLY A 1 279 ? -17.577 8.957 0.891 1.00 84.44 279 GLY A N 1
ATOM 2240 C CA . GLY A 1 279 ? -17.809 10.398 0.800 1.00 84.44 279 GLY A CA 1
ATOM 2241 C C . GLY A 1 279 ? -16.591 11.277 1.113 1.00 84.44 279 GLY A C 1
ATOM 2242 O O . GLY A 1 279 ? -16.618 12.461 0.790 1.00 84.44 279 GLY A O 1
ATOM 2243 N N . LEU A 1 280 ? -15.483 10.725 1.629 1.00 87.94 280 LEU A N 1
ATOM 2244 C CA . LEU A 1 280 ? -14.269 11.486 1.969 1.00 87.94 280 LEU A CA 1
ATOM 2245 C C . LEU A 1 280 ? -13.709 12.286 0.781 1.00 87.94 280 LEU A C 1
ATOM 2247 O O . LEU A 1 280 ? -13.222 13.402 0.935 1.00 87.94 280 LEU A O 1
ATOM 2251 N N . TYR A 1 281 ? -13.804 11.714 -0.416 1.00 89.50 281 TYR A N 1
ATOM 2252 C CA . TYR A 1 281 ? -13.359 12.332 -1.665 1.00 89.50 281 TYR A CA 1
ATOM 2253 C C . TYR A 1 281 ? -14.455 13.114 -2.399 1.00 89.50 281 TYR A C 1
ATOM 2255 O O . TYR A 1 281 ? -14.145 13.796 -3.372 1.00 89.50 281 TYR A O 1
ATOM 2263 N N . ARG A 1 282 ? -15.713 13.014 -1.947 1.00 88.75 282 ARG A N 1
ATOM 2264 C CA . ARG A 1 282 ? -16.895 13.642 -2.562 1.00 88.75 282 ARG A CA 1
ATOM 2265 C C . ARG A 1 282 ? -17.342 14.916 -1.834 1.00 88.75 282 ARG A C 1
ATOM 2267 O O . ARG A 1 282 ? -18.381 15.473 -2.164 1.00 88.75 282 ARG A O 1
ATOM 2274 N N . GLN A 1 283 ? -16.578 15.379 -0.843 1.00 87.12 283 GLN A N 1
ATOM 2275 C CA . GLN A 1 283 ? -16.869 16.635 -0.150 1.00 87.12 283 GLN A CA 1
ATOM 2276 C C . GLN A 1 283 ? -16.795 17.830 -1.123 1.00 87.12 283 GLN A C 1
ATOM 2278 O O . GLN A 1 283 ? -15.979 17.805 -2.054 1.00 87.12 283 GLN A O 1
ATOM 2283 N N . PRO A 1 284 ? -17.594 18.892 -0.909 1.00 86.94 284 PRO A N 1
ATOM 2284 C CA . PRO A 1 284 ? -17.569 20.084 -1.756 1.00 86.94 284 PRO A CA 1
ATOM 2285 C C . PRO A 1 284 ? -16.148 20.642 -1.941 1.00 86.94 284 PRO A C 1
ATOM 2287 O O . PRO A 1 284 ? -15.374 20.734 -0.989 1.00 86.94 284 PRO A O 1
ATOM 2290 N N . GLY A 1 285 ? -15.776 20.966 -3.184 1.00 86.25 285 GLY A N 1
ATOM 2291 C CA . GLY A 1 285 ? -14.447 21.492 -3.536 1.00 86.25 285 GLY A CA 1
ATOM 2292 C C . GLY A 1 285 ? -13.297 20.468 -3.549 1.00 86.25 285 GLY A C 1
ATOM 2293 O O . GLY A 1 285 ? -12.194 20.792 -3.998 1.00 86.25 285 GLY A O 1
ATOM 2294 N N . MET A 1 286 ? -13.508 19.214 -3.118 1.00 88.31 286 MET A N 1
ATOM 2295 C CA . MET A 1 286 ? -12.434 18.204 -3.116 1.00 88.31 286 MET A CA 1
ATOM 2296 C C . MET A 1 286 ? -12.024 17.741 -4.506 1.00 88.31 286 MET A C 1
ATOM 2298 O O . MET A 1 286 ? -10.833 17.507 -4.729 1.00 88.31 286 MET A O 1
ATOM 2302 N N . ALA A 1 287 ? -12.970 17.638 -5.441 1.00 88.81 287 ALA A N 1
ATOM 2303 C CA . ALA A 1 287 ? -12.663 17.244 -6.810 1.00 88.81 287 ALA A CA 1
ATOM 2304 C C . ALA A 1 287 ? -11.689 18.237 -7.467 1.00 88.81 287 ALA A C 1
ATOM 2306 O O . ALA A 1 287 ? -10.648 17.830 -7.986 1.00 88.81 287 ALA A O 1
ATOM 2307 N N . GLU A 1 288 ? -11.954 19.539 -7.339 1.00 88.69 288 GLU A N 1
ATOM 2308 C CA . GLU A 1 288 ? -11.070 20.597 -7.834 1.00 88.69 288 GLU A CA 1
ATOM 2309 C C . GLU A 1 288 ? -9.708 20.561 -7.131 1.00 88.69 288 GLU A C 1
ATOM 2311 O O . GLU A 1 288 ? -8.658 20.528 -7.781 1.00 88.69 288 GLU A O 1
ATOM 2316 N N . PHE A 1 289 ? -9.700 20.484 -5.794 1.00 87.69 289 PHE A N 1
ATOM 2317 C CA . PHE A 1 289 ? -8.451 20.471 -5.040 1.00 87.69 289 PHE A CA 1
ATOM 2318 C C . PHE A 1 289 ? -7.551 19.293 -5.436 1.00 87.69 289 PHE A C 1
ATOM 2320 O O . PHE A 1 289 ? -6.340 19.471 -5.603 1.00 87.69 289 PHE A O 1
ATOM 2327 N N . LEU A 1 290 ? -8.116 18.090 -5.573 1.00 89.31 290 LEU A N 1
ATOM 2328 C CA . LEU A 1 290 ? -7.378 16.861 -5.877 1.00 89.31 290 LEU A CA 1
ATOM 2329 C C . LEU A 1 290 ? -7.119 16.662 -7.380 1.00 89.31 290 LEU A C 1
ATOM 2331 O O . LEU A 1 290 ? -6.357 15.758 -7.742 1.00 89.31 290 LEU A O 1
ATOM 2335 N N . GLY A 1 291 ? -7.689 17.514 -8.238 1.00 89.38 291 GLY A N 1
ATOM 2336 C CA . GLY A 1 291 ? -7.581 17.418 -9.693 1.00 89.38 291 GLY A CA 1
ATOM 2337 C C . GLY A 1 291 ? -8.309 16.194 -10.248 1.00 89.38 291 GLY A C 1
ATOM 2338 O O . GLY A 1 291 ? -7.772 15.478 -11.099 1.00 89.38 291 GLY A O 1
ATOM 2339 N N . PHE A 1 292 ? -9.485 15.899 -9.702 1.00 91.25 292 PHE A N 1
ATOM 2340 C CA . PHE A 1 292 ? -10.362 14.835 -10.169 1.00 91.25 292 PHE A CA 1
ATOM 2341 C C . PHE A 1 292 ? -11.251 15.323 -11.314 1.00 91.25 292 PHE A C 1
ATOM 2343 O O . PHE A 1 292 ? -11.568 16.510 -11.382 1.00 91.25 292 PHE A O 1
ATOM 2350 N N . PRO A 1 293 ? -11.643 14.425 -12.235 1.00 88.75 293 PRO A N 1
ATOM 2351 C CA . PRO A 1 293 ? -12.710 14.743 -13.172 1.00 88.75 293 PRO A CA 1
ATOM 2352 C C . PRO A 1 293 ? -14.041 14.949 -12.417 1.00 88.75 293 PRO A C 1
ATOM 2354 O O . PRO A 1 293 ? -14.161 14.484 -11.278 1.00 88.75 293 PRO A O 1
ATOM 2357 N N . PRO A 1 294 ? -15.033 15.609 -13.042 1.00 84.38 294 PRO A N 1
ATOM 2358 C CA . PRO A 1 294 ? -16.392 15.673 -12.508 1.00 84.38 294 PRO A CA 1
ATOM 2359 C C . PRO A 1 294 ? -16.920 14.278 -12.149 1.00 84.38 294 PRO A C 1
ATOM 2361 O O . PRO A 1 294 ? -16.534 13.288 -12.778 1.00 84.38 294 PRO A O 1
ATOM 2364 N N . ASP A 1 295 ? -17.756 14.205 -11.112 1.00 82.94 295 ASP A N 1
ATOM 2365 C CA . ASP A 1 295 ? -18.424 12.978 -10.648 1.00 82.94 295 ASP A CA 1
ATOM 2366 C C . ASP A 1 295 ? -17.486 11.822 -10.247 1.00 82.94 295 ASP A C 1
ATOM 2368 O O . ASP A 1 295 ? -17.879 10.654 -10.191 1.00 82.94 295 ASP A O 1
ATOM 2372 N N . PHE A 1 296 ? -16.226 12.137 -9.927 1.00 89.31 296 PHE A N 1
ATOM 2373 C CA . PHE A 1 296 ? -15.245 11.181 -9.423 1.00 89.31 296 PHE A CA 1
ATOM 2374 C C . PHE A 1 296 ? -14.791 11.518 -7.990 1.00 89.31 296 PHE A C 1
ATOM 2376 O O . PHE A 1 296 ? -14.465 12.673 -7.705 1.00 89.31 296 PHE A O 1
ATOM 2383 N N . PRO A 1 297 ? -14.629 10.510 -7.109 1.00 90.81 297 PRO A N 1
ATOM 2384 C CA . PRO A 1 297 ? -14.929 9.093 -7.327 1.00 90.81 297 PRO A CA 1
ATOM 2385 C C . PRO A 1 297 ? -16.434 8.783 -7.204 1.00 90.81 297 PRO A C 1
ATOM 2387 O O . PRO A 1 297 ? -17.139 9.509 -6.502 1.00 90.81 297 PRO A O 1
ATOM 2390 N N . PRO A 1 298 ? -16.922 7.692 -7.830 1.00 90.50 298 PRO A N 1
ATOM 2391 C CA . PRO A 1 298 ? -18.290 7.214 -7.630 1.00 90.50 298 PRO A CA 1
ATOM 2392 C C . PRO A 1 298 ? -18.595 6.907 -6.157 1.00 90.50 298 PRO A C 1
ATOM 2394 O O . PRO A 1 298 ? -17.689 6.665 -5.355 1.00 90.50 298 PRO A O 1
ATOM 2397 N N . ALA A 1 299 ? -19.879 6.880 -5.795 1.00 90.50 299 ALA A N 1
ATOM 2398 C CA . ALA A 1 299 ? -20.299 6.386 -4.484 1.00 90.50 299 ALA A CA 1
ATOM 2399 C C . ALA A 1 299 ? -19.873 4.919 -4.290 1.00 90.50 299 ALA A C 1
ATOM 2401 O O . ALA A 1 299 ? -19.874 4.142 -5.244 1.00 90.50 299 ALA A O 1
ATOM 2402 N N . GLY A 1 300 ? -19.488 4.547 -3.065 1.00 91.56 300 GLY A N 1
ATOM 2403 C CA . GLY A 1 300 ? -18.956 3.207 -2.784 1.00 91.56 300 GLY A CA 1
ATOM 2404 C C . GLY A 1 300 ? -17.514 2.985 -3.260 1.00 91.56 300 GLY A C 1
ATOM 2405 O O . GLY A 1 300 ? -17.045 1.847 -3.277 1.00 91.56 300 GLY A O 1
ATOM 2406 N N . CYS A 1 301 ? -16.798 4.052 -3.628 1.00 93.56 301 CYS A N 1
ATOM 2407 C CA . CYS A 1 301 ? -15.381 4.007 -3.969 1.00 93.56 301 CYS A CA 1
ATOM 2408 C C . CYS A 1 301 ? -14.538 4.864 -3.022 1.00 93.56 301 CYS A C 1
ATOM 2410 O O . CYS A 1 301 ? -14.955 5.915 -2.531 1.00 93.56 301 CYS A O 1
ATOM 2412 N N . GLY A 1 302 ? -13.290 4.441 -2.837 1.00 93.38 302 GLY A N 1
ATOM 2413 C CA . GLY A 1 302 ? -12.255 5.230 -2.187 1.00 93.38 302 GLY A CA 1
ATOM 2414 C C . GLY A 1 302 ? -11.814 4.666 -0.847 1.00 93.38 302 GLY A C 1
ATOM 2415 O O . GLY A 1 302 ? -12.614 4.491 0.064 1.00 93.38 302 GLY A O 1
ATOM 2416 N N . LEU A 1 303 ? -10.513 4.425 -0.689 1.00 93.75 303 LEU A N 1
ATOM 2417 C CA . LEU A 1 303 ? -9.931 4.067 0.604 1.00 93.75 303 LEU A CA 1
ATOM 2418 C C . LEU A 1 303 ? -9.197 5.258 1.235 1.00 93.75 303 LEU A C 1
ATOM 2420 O O . LEU A 1 303 ? -8.374 5.880 0.559 1.00 93.75 303 LEU A O 1
ATOM 2424 N N . PRO A 1 304 ? -9.391 5.537 2.538 1.00 92.00 304 PRO A N 1
ATOM 2425 C CA . PRO A 1 304 ? -8.746 6.658 3.210 1.00 92.00 304 PRO A CA 1
ATOM 2426 C C . PRO A 1 304 ? -7.226 6.473 3.262 1.00 92.00 304 PRO A C 1
ATOM 2428 O O . PRO A 1 304 ? -6.707 5.477 3.782 1.00 92.00 304 PRO A O 1
ATOM 2431 N N . ILE A 1 305 ? -6.494 7.462 2.743 1.00 88.75 305 ILE A N 1
ATOM 2432 C CA . ILE A 1 305 ? -5.029 7.498 2.792 1.00 88.75 305 ILE A CA 1
ATOM 2433 C C . ILE A 1 305 ? -4.610 7.911 4.204 1.00 88.75 305 ILE A C 1
ATOM 2435 O O . ILE A 1 305 ? -4.679 9.082 4.556 1.00 88.75 305 ILE A O 1
ATOM 2439 N N . GLY A 1 306 ? -4.137 6.961 5.005 1.00 84.75 306 GLY A N 1
ATOM 2440 C CA . GLY A 1 306 ? -3.718 7.220 6.389 1.00 84.75 306 GLY A CA 1
ATOM 2441 C C . GLY A 1 306 ? -3.977 6.052 7.334 1.00 84.75 306 GLY A C 1
ATOM 2442 O O . GLY A 1 306 ? -3.317 5.951 8.370 1.00 84.75 306 GLY A O 1
ATOM 2443 N N . ASN A 1 307 ? -4.863 5.136 6.940 1.00 91.44 307 ASN A N 1
ATOM 2444 C CA . ASN A 1 307 ? -5.138 3.911 7.682 1.00 91.44 307 ASN A CA 1
ATOM 2445 C C . ASN A 1 307 ? -4.190 2.778 7.281 1.00 91.44 307 ASN A C 1
ATOM 2447 O O . ASN A 1 307 ? -3.884 2.585 6.101 1.00 91.44 307 ASN A O 1
ATOM 2451 N N . LEU A 1 308 ? -3.781 1.988 8.278 1.00 91.88 308 LEU A N 1
ATOM 2452 C CA . LEU A 1 308 ? -3.003 0.763 8.079 1.00 91.88 308 LEU A CA 1
ATOM 2453 C C . LEU A 1 308 ? -3.785 -0.249 7.230 1.00 91.88 308 LEU A C 1
ATOM 2455 O O . LEU A 1 308 ? -3.265 -0.771 6.245 1.00 91.88 308 LEU A O 1
ATOM 2459 N N . THR A 1 309 ? -5.054 -0.466 7.580 1.00 93.44 309 THR A N 1
ATOM 2460 C CA . THR A 1 309 ? -5.966 -1.365 6.865 1.00 93.44 309 THR A CA 1
ATOM 2461 C C . THR A 1 309 ? -6.125 -0.950 5.409 1.00 93.44 309 THR A C 1
ATOM 2463 O O . THR A 1 309 ? -6.012 -1.806 4.544 1.00 93.44 309 THR A O 1
ATOM 2466 N N . SER A 1 310 ? -6.296 0.339 5.096 1.00 93.88 310 SER A N 1
ATOM 2467 C CA . SER A 1 310 ? -6.410 0.809 3.706 1.00 93.88 310 SER A CA 1
ATOM 2468 C C . SER A 1 310 ? -5.204 0.427 2.849 1.00 93.88 310 SER A C 1
ATOM 2470 O O . SER A 1 310 ? -5.365 -0.084 1.746 1.00 93.88 310 SER A O 1
ATOM 2472 N N . GLN A 1 311 ? -3.985 0.653 3.347 1.00 93.19 311 GLN A N 1
ATOM 2473 C CA . GLN A 1 311 ? -2.760 0.341 2.601 1.00 93.19 311 GLN A CA 1
ATOM 2474 C C . GLN A 1 311 ? -2.577 -1.167 2.411 1.00 93.19 311 GLN A C 1
ATOM 2476 O O . GLN A 1 311 ? -2.215 -1.624 1.328 1.00 93.19 311 GLN A O 1
ATOM 2481 N N . TRP A 1 312 ? -2.846 -1.943 3.459 1.00 95.38 312 TRP A N 1
ATOM 2482 C CA . TRP A 1 312 ? -2.740 -3.397 3.419 1.00 95.38 312 TRP A CA 1
ATOM 2483 C C . TRP A 1 312 ? -3.792 -4.027 2.490 1.00 95.38 312 TRP A C 1
ATOM 2485 O O . TRP A 1 312 ? -3.459 -4.829 1.616 1.00 95.38 312 TRP A O 1
ATOM 2495 N N . GLN A 1 313 ? -5.048 -3.587 2.583 1.00 95.38 313 GLN A N 1
ATOM 2496 C CA . GLN A 1 313 ? -6.129 -4.020 1.697 1.00 95.38 313 GLN A CA 1
ATOM 2497 C C . GLN A 1 313 ? -5.862 -3.633 0.235 1.00 95.38 313 GLN A C 1
ATOM 2499 O O . GLN A 1 313 ? -6.076 -4.448 -0.663 1.00 95.38 313 GLN A O 1
ATOM 2504 N N . ALA A 1 314 ? -5.297 -2.447 -0.011 1.00 95.88 314 ALA A N 1
ATOM 2505 C CA . ALA A 1 314 ? -4.891 -2.020 -1.347 1.00 95.88 314 ALA A CA 1
ATOM 2506 C C . ALA A 1 314 ? -3.804 -2.928 -1.956 1.00 95.88 314 ALA A C 1
ATOM 2508 O O . ALA A 1 314 ? -3.794 -3.153 -3.164 1.00 95.88 314 ALA A O 1
ATOM 2509 N N . ASN A 1 315 ? -2.902 -3.519 -1.166 1.00 96.94 315 ASN A N 1
ATOM 2510 C CA . ASN A 1 315 ? -1.983 -4.523 -1.711 1.00 96.94 315 ASN A CA 1
ATOM 2511 C C . ASN A 1 315 ? -2.724 -5.774 -2.187 1.00 96.94 315 ASN A C 1
ATOM 2513 O O . ASN A 1 315 ? -2.426 -6.286 -3.268 1.00 96.94 315 ASN A O 1
ATOM 2517 N N . HIS A 1 316 ? -3.693 -6.245 -1.406 1.00 96.81 316 HIS A N 1
ATOM 2518 C CA . HIS A 1 316 ? -4.481 -7.425 -1.741 1.00 96.81 316 HIS A CA 1
ATOM 2519 C C . HIS A 1 316 ? -5.438 -7.211 -2.914 1.00 96.81 316 HIS A C 1
ATOM 2521 O O . HIS A 1 316 ? -5.637 -8.143 -3.692 1.00 96.81 316 HIS A O 1
ATOM 2527 N N . TYR A 1 317 ? -5.962 -5.998 -3.094 1.00 97.75 317 TYR A N 1
ATOM 2528 C CA . TYR A 1 317 ? -6.839 -5.655 -4.216 1.00 97.75 317 TYR A CA 1
ATOM 2529 C C . TYR A 1 317 ? -6.194 -5.974 -5.576 1.00 97.75 317 TYR A C 1
ATOM 2531 O O . TYR A 1 317 ? -6.832 -6.556 -6.456 1.00 97.75 317 TYR A O 1
ATOM 2539 N N . LEU A 1 318 ? -4.890 -5.705 -5.708 1.00 97.75 318 LEU A N 1
ATOM 2540 C CA . LEU A 1 318 ? -4.099 -5.975 -6.915 1.00 97.75 318 LEU A CA 1
ATOM 2541 C C . LEU A 1 318 ? -3.413 -7.352 -6.931 1.00 97.75 318 LEU A C 1
ATOM 2543 O O . LEU A 1 318 ? -2.766 -7.696 -7.914 1.00 97.75 318 LEU A O 1
ATOM 2547 N N . SER A 1 319 ? -3.578 -8.184 -5.898 1.00 96.81 319 SER A N 1
ATOM 2548 C CA . SER A 1 319 ? -2.930 -9.507 -5.836 1.00 96.81 319 SER A CA 1
ATOM 2549 C C . SER A 1 319 ? -3.343 -10.432 -6.986 1.00 96.81 319 SER A C 1
ATOM 2551 O O . SER A 1 319 ? -2.553 -11.269 -7.418 1.00 96.81 319 SER A O 1
ATOM 2553 N N . GLY A 1 320 ? -4.575 -10.298 -7.490 1.00 96.94 320 GLY A N 1
ATOM 2554 C CA . GLY A 1 320 ? -5.036 -11.047 -8.663 1.00 96.94 320 GLY A CA 1
ATOM 2555 C C . GLY A 1 320 ? -4.249 -10.683 -9.925 1.00 96.94 320 GLY A C 1
ATOM 2556 O O . GLY A 1 320 ? -3.799 -11.577 -10.642 1.00 96.94 320 GLY A O 1
ATOM 2557 N N . LEU A 1 321 ? -4.002 -9.384 -10.134 1.00 98.06 321 LEU A N 1
ATOM 2558 C CA . LEU A 1 321 ? -3.192 -8.882 -11.243 1.00 98.06 321 LEU A CA 1
ATOM 2559 C C . LEU A 1 321 ? -1.759 -9.392 -11.140 1.00 98.06 321 LEU A C 1
ATOM 2561 O O . LEU A 1 321 ? -1.195 -9.837 -12.132 1.00 98.06 321 LEU A O 1
ATOM 2565 N N . ASP A 1 322 ? -1.185 -9.367 -9.936 1.00 97.94 322 ASP A N 1
ATOM 2566 C CA . ASP A 1 322 ? 0.182 -9.831 -9.700 1.00 97.94 322 ASP A CA 1
ATOM 2567 C C . ASP A 1 322 ? 0.384 -11.272 -10.184 1.00 97.94 322 ASP A C 1
ATOM 2569 O O . ASP A 1 322 ? 1.355 -11.592 -10.879 1.00 97.94 322 ASP A O 1
ATOM 2573 N N . HIS A 1 323 ? -0.559 -12.152 -9.839 1.00 97.12 323 HIS A N 1
ATOM 2574 C CA . HIS A 1 323 ? -0.537 -13.536 -10.291 1.00 97.12 323 HIS A CA 1
ATOM 2575 C C . HIS A 1 323 ? -0.819 -13.665 -11.782 1.00 97.12 323 HIS A C 1
ATOM 2577 O O . HIS A 1 323 ? -0.166 -14.483 -12.426 1.00 97.12 323 HIS A O 1
ATOM 2583 N N . HIS A 1 324 ? -1.726 -12.865 -12.342 1.00 97.81 324 HIS A N 1
ATOM 2584 C CA . HIS A 1 324 ? -1.979 -12.849 -13.780 1.00 97.81 324 HIS A CA 1
ATOM 2585 C C . HIS A 1 324 ? -0.709 -12.470 -14.564 1.00 97.81 324 HIS A C 1
ATOM 2587 O O . HIS A 1 324 ? -0.285 -13.207 -15.453 1.00 97.81 324 HIS A O 1
ATOM 2593 N N . CYS A 1 325 ? -0.015 -11.404 -14.159 1.00 97.69 325 CYS A N 1
ATOM 2594 C CA . CYS A 1 325 ? 1.235 -10.949 -14.770 1.00 97.69 325 CYS A CA 1
ATOM 2595 C C . CYS A 1 325 ? 2.349 -12.004 -14.714 1.00 97.69 325 CYS A C 1
ATOM 2597 O O . CYS A 1 325 ? 3.075 -12.193 -15.690 1.00 97.69 325 CYS A O 1
ATOM 2599 N N . LYS A 1 326 ? 2.495 -12.700 -13.581 1.00 95.69 326 LYS A N 1
ATOM 2600 C CA . LYS A 1 326 ? 3.557 -13.701 -13.409 1.00 95.69 326 LYS A CA 1
ATOM 2601 C C . LYS A 1 326 ? 3.239 -15.065 -14.009 1.00 95.69 326 LYS A C 1
ATOM 2603 O O . LYS A 1 326 ? 4.127 -15.688 -14.575 1.00 95.69 326 LYS A O 1
ATOM 2608 N N . ARG A 1 327 ? 2.014 -15.558 -13.825 1.00 96.12 327 ARG A N 1
ATOM 2609 C CA . ARG A 1 327 ? 1.639 -16.944 -14.153 1.00 96.12 327 ARG A CA 1
ATOM 2610 C C . ARG A 1 327 ? 1.011 -17.076 -15.533 1.00 96.12 327 ARG A C 1
ATOM 2612 O O . ARG A 1 327 ? 1.213 -18.099 -16.166 1.00 96.12 327 ARG A O 1
ATOM 2619 N N . ILE A 1 328 ? 0.256 -16.068 -15.973 1.00 96.44 328 ILE A N 1
ATOM 2620 C CA . ILE A 1 328 ? -0.483 -16.115 -17.242 1.00 96.44 328 ILE A CA 1
ATOM 2621 C C . ILE A 1 328 ? 0.287 -15.371 -18.329 1.00 96.44 328 ILE A C 1
ATOM 2623 O O . ILE A 1 328 ? 0.627 -15.956 -19.349 1.00 96.44 328 ILE A O 1
ATOM 2627 N N . LEU A 1 329 ? 0.635 -14.103 -18.091 1.00 96.38 329 LEU A N 1
ATOM 2628 C CA . LEU A 1 329 ? 1.409 -13.312 -19.059 1.00 96.38 329 LEU A CA 1
ATOM 2629 C C . LEU A 1 329 ? 2.889 -13.721 -19.115 1.00 96.38 329 LEU A C 1
ATOM 2631 O O . LEU A 1 329 ? 3.596 -13.348 -20.051 1.00 96.38 329 LEU A O 1
ATOM 2635 N N . GLY A 1 330 ? 3.368 -14.453 -18.103 1.00 95.62 330 GLY A N 1
ATOM 2636 C CA . GLY A 1 330 ? 4.734 -14.970 -18.053 1.00 95.62 330 GLY A CA 1
ATOM 2637 C C . GLY A 1 330 ? 5.798 -13.872 -18.095 1.00 95.62 330 GLY A C 1
ATOM 2638 O O . GLY A 1 330 ? 6.846 -14.056 -18.716 1.00 95.62 330 GLY A O 1
ATOM 2639 N N . VAL A 1 331 ? 5.536 -12.704 -17.492 1.00 96.31 331 VAL A N 1
ATOM 2640 C CA . VAL A 1 331 ? 6.503 -11.599 -17.528 1.00 96.31 331 VAL A CA 1
ATOM 2641 C C . VAL A 1 331 ? 7.763 -11.989 -16.739 1.00 96.31 331 VAL A C 1
ATOM 2643 O O . VAL A 1 331 ? 7.650 -12.287 -15.546 1.00 96.31 331 VAL A O 1
ATOM 2646 N N . PRO A 1 332 ? 8.969 -11.934 -17.347 1.00 95.56 332 PRO A N 1
ATOM 2647 C CA . PRO A 1 332 ? 10.194 -12.430 -16.716 1.00 95.56 332 PRO A CA 1
ATOM 2648 C C . PRO A 1 332 ? 10.565 -11.731 -15.405 1.00 95.56 332 PRO A C 1
ATOM 2650 O O . PRO A 1 332 ? 11.012 -12.378 -14.457 1.00 95.56 332 PRO A O 1
ATOM 2653 N N . ALA A 1 333 ? 10.393 -10.409 -15.338 1.00 97.62 333 ALA A N 1
ATOM 2654 C CA . ALA A 1 333 ? 10.571 -9.651 -14.108 1.00 97.62 333 ALA A CA 1
ATOM 2655 C C . ALA A 1 333 ? 9.473 -8.600 -13.949 1.00 97.62 333 ALA A C 1
ATOM 2657 O O . ALA A 1 333 ? 9.257 -7.748 -14.811 1.00 97.62 333 ALA A O 1
ATOM 2658 N N . TYR A 1 334 ? 8.792 -8.684 -12.809 1.00 98.00 334 TYR A N 1
ATOM 2659 C CA . TYR A 1 334 ? 7.671 -7.842 -12.428 1.00 98.00 334 TYR A CA 1
ATOM 2660 C C . TYR A 1 334 ? 7.848 -7.386 -10.980 1.00 98.00 334 TYR A C 1
ATOM 2662 O O . TYR A 1 334 ? 8.093 -8.211 -10.097 1.00 98.00 334 TYR A O 1
ATOM 2670 N N . HIS A 1 335 ? 7.731 -6.081 -10.742 1.00 97.81 335 HIS A N 1
ATOM 2671 C CA . HIS A 1 335 ? 7.851 -5.466 -9.425 1.00 97.81 335 HIS A CA 1
ATOM 2672 C C . HIS A 1 335 ? 6.718 -4.472 -9.204 1.00 97.81 335 HIS A C 1
ATOM 2674 O O . HIS A 1 335 ? 6.459 -3.639 -10.069 1.00 97.81 335 HIS A O 1
ATOM 2680 N N . ARG A 1 336 ? 6.084 -4.518 -8.030 1.00 97.88 336 ARG A N 1
ATOM 2681 C CA . ARG A 1 336 ? 4.988 -3.611 -7.684 1.00 97.88 336 ARG A CA 1
ATOM 2682 C C . ARG A 1 336 ? 5.237 -2.905 -6.359 1.00 97.88 336 ARG A C 1
ATOM 2684 O O . ARG A 1 336 ? 5.546 -3.533 -5.345 1.00 97.88 336 ARG A O 1
ATOM 2691 N N . TYR A 1 337 ? 5.064 -1.590 -6.356 1.00 96.44 337 TYR A N 1
ATOM 2692 C CA . TYR A 1 337 ? 5.049 -0.762 -5.159 1.00 96.44 337 TYR A CA 1
ATOM 2693 C C . TYR A 1 337 ? 3.723 0.004 -5.113 1.00 96.44 337 TYR A C 1
ATOM 2695 O O . TYR A 1 337 ? 3.586 1.055 -5.729 1.00 96.44 337 TYR A O 1
ATOM 2703 N N . MET A 1 338 ? 2.739 -0.537 -4.387 1.00 94.81 338 MET A N 1
ATOM 2704 C CA . MET A 1 338 ? 1.340 -0.087 -4.442 1.00 94.81 338 MET A CA 1
ATOM 2705 C C . MET A 1 338 ? 0.774 -0.120 -5.872 1.00 94.81 338 MET A C 1
ATOM 2707 O O . MET A 1 338 ? 0.592 -1.215 -6.404 1.00 94.81 338 MET A O 1
ATOM 2711 N N . ASP A 1 339 ? 0.478 1.039 -6.455 1.00 94.44 339 ASP A N 1
ATOM 2712 C CA . ASP A 1 339 ? -0.038 1.261 -7.809 1.00 94.44 339 ASP A CA 1
ATOM 2713 C C . ASP A 1 339 ? 1.051 1.352 -8.884 1.00 94.44 339 ASP A C 1
ATOM 2715 O O . ASP A 1 339 ? 0.754 1.163 -10.064 1.00 94.44 339 ASP A O 1
ATOM 2719 N N . ASP A 1 340 ? 2.300 1.599 -8.484 1.00 95.69 340 ASP A N 1
ATOM 2720 C CA . ASP A 1 340 ? 3.441 1.703 -9.391 1.00 95.69 340 ASP A CA 1
ATOM 2721 C C . ASP A 1 340 ? 3.959 0.298 -9.742 1.00 95.69 340 ASP A C 1
ATOM 2723 O O . ASP A 1 340 ? 4.388 -0.472 -8.873 1.00 95.69 340 ASP A O 1
ATOM 2727 N N . MET A 1 341 ? 3.885 -0.053 -11.023 1.00 97.75 341 MET A N 1
ATOM 2728 C CA . MET A 1 341 ? 4.192 -1.373 -11.561 1.00 97.75 341 MET A CA 1
ATOM 2729 C C . MET A 1 341 ? 5.306 -1.288 -12.598 1.00 97.75 341 MET A C 1
ATOM 2731 O O . MET A 1 341 ? 5.186 -0.593 -13.607 1.00 97.75 341 MET A O 1
ATOM 2735 N N . LEU A 1 342 ? 6.366 -2.067 -12.398 1.00 98.19 342 LEU A N 1
ATOM 2736 C CA . LEU A 1 342 ? 7.487 -2.179 -13.322 1.00 98.19 342 LEU A CA 1
ATOM 2737 C C . LEU A 1 342 ? 7.562 -3.574 -13.925 1.00 98.19 342 LEU A C 1
ATOM 2739 O O . LEU A 1 342 ? 7.557 -4.578 -13.212 1.00 98.19 342 LEU A O 1
ATOM 2743 N N . PHE A 1 343 ? 7.707 -3.615 -15.242 1.00 98.50 343 PHE A N 1
ATOM 2744 C CA . PHE A 1 343 ? 7.832 -4.826 -16.037 1.00 98.50 343 PHE A CA 1
ATOM 2745 C C . PHE A 1 343 ? 9.135 -4.780 -16.827 1.00 98.50 343 PHE A C 1
ATOM 2747 O O . PHE A 1 343 ? 9.496 -3.736 -17.373 1.00 98.50 343 PHE A O 1
ATOM 2754 N N . PHE A 1 344 ? 9.817 -5.915 -16.921 1.00 98.56 344 PHE A N 1
ATOM 2755 C CA . PHE A 1 344 ? 11.077 -6.067 -17.639 1.00 98.56 344 PHE A CA 1
ATOM 2756 C C . PHE A 1 344 ? 11.054 -7.346 -18.473 1.00 98.56 344 PHE A C 1
ATOM 2758 O O . PHE A 1 344 ? 10.601 -8.393 -18.003 1.00 98.56 344 PHE A O 1
ATOM 2765 N N . ALA A 1 345 ? 11.539 -7.258 -19.711 1.00 98.31 345 ALA A N 1
ATOM 2766 C CA . ALA A 1 345 ? 11.558 -8.383 -20.640 1.00 98.31 345 ALA A CA 1
ATOM 2767 C C . ALA A 1 345 ? 12.657 -8.246 -21.705 1.00 98.31 345 ALA A C 1
ATOM 2769 O O . ALA A 1 345 ? 13.235 -7.174 -21.906 1.00 98.31 345 ALA A O 1
ATOM 2770 N N . HIS A 1 346 ? 12.915 -9.344 -22.420 1.00 97.69 346 HIS A N 1
ATOM 2771 C CA . HIS A 1 346 ? 13.833 -9.373 -23.564 1.00 97.69 346 HIS A CA 1
ATOM 2772 C C . HIS A 1 346 ? 13.219 -8.798 -24.843 1.00 97.69 346 HIS A C 1
ATOM 2774 O O . HIS A 1 346 ? 13.945 -8.264 -25.677 1.00 97.69 346 HIS A O 1
ATOM 2780 N N . SER A 1 347 ? 11.892 -8.847 -24.976 1.00 97.31 347 SER A N 1
ATOM 2781 C CA . SER A 1 347 ? 11.169 -8.364 -26.153 1.00 97.31 347 SER A CA 1
ATOM 2782 C C . SER A 1 347 ? 10.350 -7.116 -25.835 1.00 97.31 347 SER A C 1
ATOM 2784 O O . SER A 1 347 ? 9.562 -7.096 -24.886 1.00 97.31 347 SER A O 1
ATOM 2786 N N . LYS A 1 348 ? 10.493 -6.083 -26.673 1.00 97.12 348 LYS A N 1
ATOM 2787 C CA . LYS A 1 348 ? 9.661 -4.874 -26.619 1.00 97.12 348 LYS A CA 1
ATOM 2788 C C . LYS A 1 348 ? 8.187 -5.203 -26.881 1.00 97.12 348 LYS A C 1
ATOM 2790 O O . LYS A 1 348 ? 7.324 -4.763 -26.127 1.00 97.12 348 LYS A O 1
ATOM 2795 N N . SER A 1 349 ? 7.922 -6.043 -27.886 1.00 97.31 349 SER A N 1
ATOM 2796 C CA . SER A 1 349 ? 6.568 -6.474 -28.258 1.00 97.31 349 SER A CA 1
ATOM 2797 C C . SER A 1 349 ? 5.864 -7.207 -27.111 1.00 97.31 349 SER A C 1
ATOM 2799 O O . SER A 1 349 ? 4.680 -6.981 -26.868 1.00 97.31 349 SER A O 1
ATOM 2801 N N . GLN A 1 350 ? 6.594 -8.020 -26.334 1.00 97.19 350 GLN A N 1
ATOM 2802 C CA . GLN A 1 350 ? 6.026 -8.668 -25.148 1.00 97.19 350 GLN A CA 1
ATOM 2803 C C . GLN A 1 350 ? 5.508 -7.634 -24.140 1.00 97.19 350 GLN A C 1
ATOM 2805 O O . GLN A 1 350 ? 4.407 -7.787 -23.625 1.00 97.19 350 GLN A O 1
ATOM 2810 N N . LEU A 1 351 ? 6.259 -6.559 -23.879 1.00 98.06 351 LEU 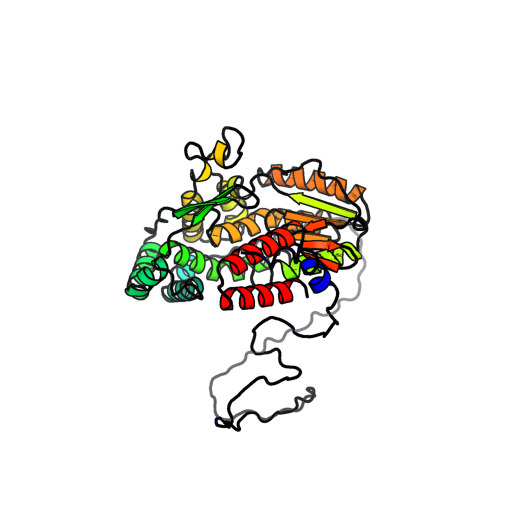A N 1
ATOM 2811 C CA . LEU A 1 351 ? 5.827 -5.513 -22.947 1.00 98.06 351 LEU A CA 1
ATOM 2812 C C . LEU A 1 351 ? 4.650 -4.692 -23.484 1.00 98.06 351 LEU A C 1
ATOM 2814 O O . LEU A 1 351 ? 3.783 -4.300 -22.707 1.00 98.06 351 LEU A O 1
ATOM 2818 N N . GLU A 1 352 ? 4.576 -4.462 -24.794 1.00 97.56 352 GLU A N 1
ATOM 2819 C CA . GLU A 1 352 ? 3.426 -3.798 -25.419 1.00 97.56 352 GLU A CA 1
ATOM 2820 C C . GLU A 1 352 ? 2.147 -4.638 -25.280 1.00 97.56 352 GLU A C 1
ATOM 2822 O O . GLU A 1 352 ? 1.105 -4.097 -24.903 1.00 97.56 352 GLU A O 1
ATOM 2827 N N . LYS A 1 353 ? 2.239 -5.961 -25.480 1.00 97.19 353 LYS A N 1
ATOM 2828 C CA . LYS A 1 353 ? 1.136 -6.901 -25.218 1.00 97.19 353 LYS A CA 1
ATOM 2829 C C . LYS A 1 353 ? 0.758 -6.925 -23.736 1.00 97.19 353 LYS A C 1
ATOM 2831 O O . LYS A 1 353 ? -0.421 -6.823 -23.406 1.00 97.19 353 LYS A O 1
ATOM 2836 N N . THR A 1 354 ? 1.746 -6.970 -22.839 1.00 97.75 354 THR A N 1
ATOM 2837 C CA . THR A 1 354 ? 1.527 -6.894 -21.385 1.00 97.75 354 THR A CA 1
ATOM 2838 C C . THR A 1 354 ? 0.784 -5.620 -20.997 1.00 97.75 354 THR A C 1
ATOM 2840 O O . THR A 1 354 ? -0.146 -5.689 -20.203 1.00 97.75 354 THR A O 1
ATOM 2843 N N . ARG A 1 355 ? 1.132 -4.459 -21.569 1.00 97.94 355 ARG A N 1
ATOM 2844 C CA . ARG A 1 355 ? 0.428 -3.193 -21.304 1.00 97.94 355 ARG A CA 1
ATOM 2845 C C . ARG A 1 355 ? -1.063 -3.297 -21.614 1.00 97.94 355 ARG A C 1
ATOM 2847 O O . ARG A 1 355 ? -1.875 -2.896 -20.784 1.00 97.94 355 ARG A O 1
ATOM 2854 N N . ALA A 1 356 ? -1.406 -3.820 -22.791 1.00 97.38 356 ALA A N 1
ATOM 2855 C CA . ALA A 1 356 ? -2.793 -3.979 -23.214 1.00 97.38 356 ALA A CA 1
ATOM 2856 C C . ALA A 1 356 ? -3.546 -4.971 -22.313 1.00 97.38 356 ALA A C 1
ATOM 2858 O O . ALA A 1 356 ? -4.624 -4.648 -21.819 1.00 97.38 356 ALA A O 1
ATOM 2859 N N . ALA A 1 357 ? -2.940 -6.124 -22.017 1.00 98.00 357 ALA A N 1
ATOM 2860 C CA . ALA A 1 357 ? -3.535 -7.138 -21.148 1.00 98.00 357 ALA A CA 1
ATOM 2861 C C . ALA A 1 357 ? -3.747 -6.635 -19.709 1.00 98.00 357 ALA A C 1
ATOM 2863 O O . ALA A 1 357 ? -4.801 -6.861 -19.124 1.00 98.00 357 ALA A O 1
ATOM 2864 N N . VAL A 1 358 ? -2.780 -5.901 -19.148 1.00 98.25 358 VAL A N 1
ATOM 2865 C CA . VAL A 1 358 ? -2.904 -5.284 -17.818 1.00 98.25 358 VAL A CA 1
ATOM 2866 C C . VAL A 1 358 ? -4.020 -4.241 -17.801 1.00 98.25 358 VAL A C 1
ATOM 2868 O O . VAL A 1 358 ? -4.783 -4.192 -16.839 1.00 98.25 358 VAL A O 1
ATOM 2871 N N . ALA A 1 359 ? -4.137 -3.418 -18.848 1.00 98.25 359 ALA A N 1
ATOM 2872 C CA . ALA A 1 359 ? -5.204 -2.425 -18.951 1.00 98.25 359 ALA A CA 1
ATOM 2873 C C . ALA A 1 359 ? -6.594 -3.079 -18.980 1.00 98.25 359 ALA A C 1
ATOM 2875 O O . ALA A 1 359 ? -7.467 -2.652 -18.226 1.00 98.25 359 ALA A O 1
ATOM 2876 N N . ALA A 1 360 ? -6.769 -4.127 -19.794 1.00 98.12 360 ALA A N 1
ATOM 2877 C CA . ALA A 1 360 ? -8.010 -4.896 -19.865 1.00 98.12 360 ALA A CA 1
ATOM 2878 C C . ALA A 1 360 ? -8.330 -5.553 -18.515 1.00 98.12 360 ALA A C 1
ATOM 2880 O O . ALA A 1 360 ? -9.382 -5.302 -17.937 1.00 98.12 360 ALA A O 1
ATOM 2881 N N . TRP A 1 361 ? -7.367 -6.274 -17.928 1.00 98.31 361 TRP A N 1
ATOM 2882 C CA . TRP A 1 361 ? -7.563 -6.947 -16.643 1.00 98.31 361 TRP A CA 1
ATOM 2883 C C . TRP A 1 361 ? -7.993 -5.977 -15.534 1.00 98.31 361 TRP A C 1
ATOM 2885 O O . TRP A 1 361 ? -8.920 -6.272 -14.780 1.00 98.31 361 TRP A O 1
ATOM 2895 N N . LEU A 1 362 ? -7.334 -4.814 -15.438 1.00 98.31 362 LEU A N 1
ATOM 2896 C CA . LEU A 1 362 ? -7.659 -3.779 -14.452 1.00 98.31 362 LEU A CA 1
ATOM 2897 C C . LEU A 1 362 ? -9.090 -3.261 -14.607 1.00 98.31 362 LEU A C 1
ATOM 2899 O O . LEU A 1 362 ? -9.761 -3.044 -13.596 1.00 98.31 362 LEU A O 1
ATOM 2903 N N . TRP A 1 363 ? -9.548 -3.063 -15.841 1.00 97.44 363 TRP A N 1
ATOM 2904 C CA . TRP A 1 363 ? -10.907 -2.614 -16.105 1.00 97.44 363 TRP A CA 1
ATOM 2905 C C . TRP A 1 363 ? -11.919 -3.709 -15.764 1.00 97.44 363 TRP A C 1
ATOM 2907 O O . TRP A 1 363 ? -12.768 -3.500 -14.898 1.00 97.44 363 TRP A O 1
ATOM 2917 N N . ASP A 1 364 ? -11.745 -4.893 -16.346 1.00 97.50 364 ASP A N 1
ATOM 2918 C CA . ASP A 1 364 ? -12.715 -5.988 -16.283 1.00 97.50 364 ASP A CA 1
ATOM 2919 C C . ASP A 1 364 ? -12.893 -6.537 -14.862 1.00 97.50 364 ASP A C 1
ATOM 2921 O O . ASP A 1 364 ? -13.999 -6.873 -14.454 1.00 97.50 364 ASP A O 1
ATOM 2925 N N . HIS A 1 365 ? -11.810 -6.609 -14.080 1.00 96.62 365 HIS A N 1
ATOM 2926 C CA . HIS A 1 365 ? -11.837 -7.254 -12.763 1.00 96.62 365 HIS A CA 1
ATOM 2927 C C . HIS A 1 365 ? -11.875 -6.268 -11.600 1.00 96.62 365 HIS A C 1
ATOM 2929 O O . HIS A 1 365 ? -12.169 -6.668 -10.474 1.00 96.62 365 HIS A O 1
ATOM 2935 N N . ARG A 1 366 ? -11.456 -5.016 -11.806 1.00 97.12 366 ARG A N 1
ATOM 2936 C CA . ARG A 1 366 ? -11.237 -4.061 -10.706 1.00 97.12 366 ARG A CA 1
ATOM 2937 C C . ARG A 1 366 ? -11.812 -2.676 -10.960 1.00 97.12 366 ARG A C 1
ATOM 2939 O O . ARG A 1 366 ? -11.696 -1.841 -10.064 1.00 97.12 366 ARG A O 1
ATOM 2946 N N . ARG A 1 367 ? -12.393 -2.420 -12.140 1.00 96.00 367 ARG A N 1
ATOM 2947 C CA . ARG A 1 367 ? -12.889 -1.100 -12.572 1.00 96.00 367 ARG A CA 1
ATOM 2948 C C . ARG A 1 367 ? -11.826 0.002 -12.474 1.00 96.00 367 ARG A C 1
ATOM 2950 O O . ARG A 1 367 ? -12.128 1.178 -12.287 1.00 96.00 367 ARG A O 1
ATOM 2957 N N . LEU A 1 368 ? -10.553 -0.373 -12.611 1.00 97.25 368 LEU A N 1
ATOM 2958 C CA . LEU A 1 368 ? -9.415 0.538 -12.529 1.00 97.25 368 LEU A CA 1
ATOM 2959 C C . LEU A 1 368 ? -8.932 0.943 -13.920 1.00 97.25 368 LEU A C 1
ATOM 2961 O O . LEU A 1 368 ? -8.986 0.170 -14.872 1.00 97.25 368 LEU A O 1
ATOM 2965 N N . LYS A 1 369 ? -8.390 2.161 -14.026 1.00 96.69 369 LYS A N 1
ATOM 2966 C CA . LYS A 1 369 ? -7.806 2.691 -15.265 1.00 96.69 369 LYS A CA 1
ATOM 2967 C C . LYS A 1 369 ? -6.326 2.996 -15.078 1.00 96.69 369 LYS A C 1
ATOM 2969 O O . LYS A 1 369 ? -5.911 3.512 -14.039 1.00 96.69 369 LYS A O 1
ATOM 2974 N N . LEU A 1 370 ? -5.526 2.743 -16.111 1.00 97.50 370 LEU A N 1
ATOM 2975 C CA . LEU A 1 370 ? -4.141 3.207 -16.152 1.00 97.50 370 LEU A CA 1
ATOM 2976 C C . LEU A 1 370 ? -4.096 4.734 -16.259 1.00 97.50 370 LEU A C 1
ATOM 2978 O O . LEU A 1 370 ? -4.874 5.349 -16.986 1.00 97.50 370 LEU A O 1
ATOM 2982 N N . LYS A 1 371 ? -3.140 5.351 -15.566 1.00 95.19 371 LYS A N 1
ATOM 2983 C CA . LYS A 1 371 ? -2.891 6.794 -15.644 1.00 95.19 371 LYS A CA 1
ATOM 2984 C C . LYS A 1 371 ? -2.372 7.211 -17.016 1.00 95.19 371 LYS A C 1
ATOM 2986 O O . LYS A 1 371 ? -2.753 8.256 -17.531 1.00 95.19 371 LYS A O 1
ATOM 2991 N N . HIS A 1 372 ? -1.494 6.395 -17.588 1.00 94.75 372 HIS A N 1
ATOM 2992 C CA . HIS A 1 372 ? -0.929 6.599 -18.914 1.00 94.75 372 HIS A CA 1
ATOM 2993 C C . HIS A 1 372 ? -1.165 5.328 -19.734 1.00 94.75 372 HIS A C 1
ATOM 2995 O O . HIS A 1 372 ? -0.310 4.442 -19.729 1.00 94.75 372 HIS A O 1
ATOM 3001 N N . PRO A 1 373 ? -2.322 5.199 -20.413 1.00 92.38 373 PRO A N 1
ATOM 3002 C CA . PRO A 1 373 ? -2.644 3.989 -21.163 1.00 92.38 373 PRO A CA 1
ATOM 3003 C C . PRO A 1 373 ? -1.620 3.722 -22.265 1.00 92.38 373 PRO A C 1
ATOM 3005 O O . PRO A 1 373 ? -1.294 2.568 -22.499 1.00 92.38 373 PRO A O 1
ATOM 3008 N N . ASN A 1 374 ? -1.029 4.764 -22.856 1.00 93.50 374 ASN A N 1
ATOM 3009 C CA . ASN A 1 374 ? -0.012 4.673 -23.909 1.00 93.50 374 ASN A CA 1
ATOM 3010 C C . ASN A 1 374 ? 1.425 4.793 -23.369 1.00 93.50 374 ASN A C 1
ATOM 3012 O O . ASN A 1 374 ? 2.300 5.338 -24.039 1.00 93.50 374 ASN A O 1
ATOM 3016 N N . ALA A 1 375 ? 1.677 4.339 -22.136 1.00 95.19 375 ALA A N 1
ATOM 3017 C CA . ALA A 1 375 ? 3.018 4.351 -21.557 1.00 95.19 375 ALA A CA 1
ATOM 3018 C C . ALA A 1 375 ? 4.025 3.636 -22.475 1.00 95.19 375 ALA A C 1
ATOM 3020 O O . ALA A 1 375 ? 3.834 2.480 -22.856 1.00 95.19 375 ALA A O 1
ATOM 3021 N N . ALA A 1 376 ? 5.102 4.340 -22.828 1.00 95.81 376 ALA A N 1
ATOM 3022 C CA . ALA A 1 376 ? 6.102 3.837 -23.757 1.00 95.81 376 ALA A CA 1
ATOM 3023 C C . ALA A 1 376 ? 6.966 2.737 -23.126 1.00 95.81 376 ALA A C 1
ATOM 3025 O O . ALA A 1 376 ? 7.408 2.845 -21.978 1.00 95.81 376 ALA A O 1
ATOM 3026 N N . VAL A 1 377 ? 7.284 1.715 -23.921 1.00 97.81 377 VAL A N 1
ATOM 3027 C CA . VAL A 1 377 ? 8.338 0.754 -23.589 1.00 97.81 377 VAL A CA 1
ATOM 3028 C C . VAL A 1 377 ? 9.692 1.399 -23.870 1.00 97.81 377 VAL A C 1
ATOM 3030 O O . VAL A 1 377 ? 9.949 1.886 -24.972 1.00 97.81 377 VAL A O 1
ATOM 3033 N N . LEU A 1 378 ? 10.564 1.415 -22.865 1.00 97.88 378 LEU A N 1
ATOM 3034 C CA . LEU A 1 378 ? 11.861 2.085 -22.914 1.00 97.88 378 LEU A CA 1
ATOM 3035 C C . LEU A 1 378 ? 12.997 1.078 -22.754 1.00 97.88 378 LEU A C 1
ATOM 3037 O O . LEU A 1 378 ? 12.847 0.052 -22.096 1.00 97.88 378 LEU A O 1
ATOM 3041 N N . SER A 1 379 ? 14.163 1.390 -23.320 1.00 97.62 379 SER A N 1
ATOM 3042 C CA . SER A 1 379 ? 15.371 0.605 -23.060 1.00 97.62 379 SER A CA 1
ATOM 3043 C C . SER A 1 379 ? 15.848 0.804 -21.617 1.00 97.62 379 SER A C 1
ATOM 3045 O O . SER A 1 379 ? 15.834 1.925 -21.097 1.00 97.62 379 SER A O 1
ATOM 3047 N N . THR A 1 380 ? 16.333 -0.262 -20.984 1.00 97.25 380 THR A N 1
ATOM 3048 C CA . THR A 1 380 ? 16.976 -0.216 -19.659 1.00 97.25 380 THR A CA 1
ATOM 3049 C C . THR A 1 380 ? 18.328 0.492 -19.673 1.00 97.25 380 THR A C 1
ATOM 3051 O O . THR A 1 380 ? 18.776 0.967 -18.633 1.00 97.25 380 THR A O 1
ATOM 3054 N N . ARG A 1 381 ? 18.942 0.698 -20.848 1.00 95.12 381 ARG A N 1
ATOM 3055 C CA . ARG A 1 381 ? 20.111 1.587 -20.984 1.00 95.12 381 ARG A CA 1
ATOM 3056 C C . ARG A 1 381 ? 19.782 3.019 -20.555 1.00 95.12 381 ARG A C 1
ATOM 3058 O O . ARG A 1 381 ? 20.650 3.730 -20.058 1.00 95.12 381 ARG A O 1
ATOM 3065 N N . ARG A 1 382 ? 18.520 3.444 -20.715 1.00 95.56 382 ARG A N 1
ATOM 3066 C CA . ARG A 1 382 ? 18.038 4.747 -20.247 1.00 95.56 382 ARG A CA 1
ATOM 3067 C C . ARG A 1 382 ? 17.672 4.661 -18.764 1.00 95.56 382 ARG A C 1
ATOM 3069 O O . ARG A 1 382 ? 16.709 3.960 -18.425 1.00 95.56 382 ARG A O 1
ATOM 3076 N N . PRO A 1 383 ? 18.348 5.425 -17.888 1.00 95.00 383 PRO A N 1
ATOM 3077 C CA . PRO A 1 383 ? 18.041 5.412 -16.465 1.00 95.00 383 PRO A CA 1
ATOM 3078 C C . PRO A 1 383 ? 16.602 5.846 -16.194 1.00 95.00 383 PRO A C 1
ATOM 3080 O O . PRO A 1 383 ? 16.038 6.670 -16.917 1.00 95.00 383 PRO A O 1
ATOM 3083 N N . MET A 1 384 ? 16.021 5.324 -15.122 1.00 94.81 384 MET A N 1
ATOM 3084 C CA . MET A 1 384 ? 14.663 5.650 -14.698 1.00 94.81 384 MET A CA 1
ATOM 3085 C C . MET A 1 384 ? 14.649 6.286 -13.315 1.00 94.81 384 MET A C 1
ATOM 3087 O O . MET A 1 384 ? 15.633 6.222 -12.584 1.00 94.81 384 MET A O 1
ATOM 3091 N N . THR A 1 385 ? 13.539 6.929 -12.956 1.00 94.06 385 THR A N 1
ATOM 3092 C CA . THR A 1 385 ? 13.292 7.366 -11.579 1.00 94.06 385 THR A CA 1
ATOM 3093 C C . THR A 1 385 ? 12.170 6.529 -10.995 1.00 94.06 385 THR A C 1
ATOM 3095 O O . THR A 1 385 ? 11.092 6.485 -11.576 1.00 94.06 385 THR A O 1
ATOM 3098 N N . TRP A 1 386 ? 12.432 5.875 -9.867 1.00 93.50 386 TRP A N 1
ATOM 3099 C CA . TRP A 1 386 ? 11.468 5.044 -9.155 1.00 93.50 386 TRP A CA 1
ATOM 3100 C C . TRP A 1 386 ? 11.684 5.179 -7.651 1.00 93.50 386 TRP A C 1
ATOM 3102 O O . TRP A 1 386 ? 12.825 5.272 -7.200 1.00 93.50 386 TRP A O 1
ATOM 3112 N N . LEU A 1 387 ? 10.598 5.276 -6.881 1.00 89.50 387 LEU A N 1
ATOM 3113 C CA . LEU A 1 387 ? 10.627 5.438 -5.416 1.00 89.50 387 LEU A CA 1
ATOM 3114 C C . LEU A 1 387 ? 11.523 6.591 -4.913 1.00 89.50 387 LEU A C 1
ATOM 3116 O O . LEU A 1 387 ? 12.065 6.560 -3.814 1.00 89.50 387 LEU A O 1
ATOM 3120 N N . GLY A 1 388 ? 11.675 7.645 -5.722 1.00 86.81 388 GLY A N 1
ATOM 3121 C CA . GLY A 1 388 ? 12.507 8.809 -5.398 1.00 86.81 388 GLY A CA 1
ATOM 3122 C C . GLY A 1 388 ? 13.997 8.652 -5.720 1.00 86.81 388 GLY A C 1
ATOM 3123 O O . GLY A 1 388 ? 14.745 9.619 -5.552 1.00 86.81 388 GLY A O 1
ATOM 3124 N N . LYS A 1 389 ? 14.422 7.501 -6.251 1.00 90.69 389 LYS A N 1
ATOM 3125 C CA . LYS A 1 389 ? 15.795 7.223 -6.684 1.00 90.69 389 LYS A CA 1
ATOM 3126 C C . LYS A 1 389 ? 15.917 7.175 -8.200 1.00 90.69 389 LYS A C 1
ATOM 3128 O O . LYS A 1 389 ? 14.993 6.772 -8.900 1.00 90.69 389 LYS A O 1
ATOM 3133 N N . ARG A 1 390 ? 17.075 7.584 -8.713 1.00 94.50 390 ARG A N 1
ATOM 3134 C CA . ARG A 1 390 ? 17.495 7.381 -10.099 1.00 94.50 390 ARG A CA 1
ATOM 3135 C C . ARG A 1 390 ? 18.216 6.040 -10.199 1.00 94.50 390 ARG A C 1
ATOM 3137 O O . ARG A 1 390 ? 19.275 5.874 -9.606 1.00 94.50 390 ARG A O 1
ATOM 3144 N N . ILE A 1 391 ? 17.672 5.115 -10.978 1.00 95.62 391 ILE A N 1
ATOM 3145 C CA . ILE A 1 391 ? 18.221 3.770 -11.163 1.00 95.62 391 ILE A CA 1
ATOM 3146 C C . ILE A 1 391 ? 18.729 3.651 -12.600 1.00 95.62 391 ILE A C 1
ATOM 3148 O O . ILE A 1 391 ? 17.977 3.865 -13.555 1.00 95.62 391 ILE A O 1
ATOM 3152 N N . SER A 1 392 ? 20.014 3.346 -12.753 1.00 95.19 392 SER A N 1
ATOM 3153 C CA . SER A 1 392 ? 20.664 3.005 -14.022 1.00 95.19 392 SER A CA 1
ATOM 3154 C C . SER A 1 392 ? 21.270 1.607 -13.934 1.00 95.19 392 SER A C 1
ATOM 3156 O O . SER A 1 392 ? 21.316 1.016 -12.861 1.00 95.19 392 SER A O 1
ATOM 3158 N N . THR A 1 393 ? 21.777 1.075 -15.044 1.00 94.00 393 THR A N 1
ATOM 3159 C CA . THR A 1 393 ? 22.548 -0.179 -15.032 1.00 94.00 393 THR A CA 1
ATOM 3160 C C . THR A 1 393 ? 23.824 -0.074 -14.187 1.00 94.00 393 THR A C 1
ATOM 3162 O O . THR A 1 393 ? 24.249 -1.071 -13.605 1.00 94.00 393 THR A O 1
ATOM 3165 N N . ALA A 1 394 ? 24.398 1.127 -14.052 1.00 93.19 394 ALA A N 1
ATOM 3166 C CA . ALA A 1 394 ? 25.568 1.377 -13.211 1.00 93.19 394 ALA A CA 1
ATOM 3167 C C . ALA A 1 394 ? 25.233 1.290 -11.713 1.00 93.19 394 ALA A C 1
ATOM 3169 O O . ALA A 1 394 ? 25.947 0.629 -10.965 1.00 93.19 394 ALA A O 1
ATOM 3170 N N . GLY A 1 395 ? 24.114 1.874 -11.270 1.00 93.25 395 GLY A N 1
ATOM 3171 C CA . GLY A 1 395 ? 23.744 1.853 -9.857 1.00 93.25 395 GLY A CA 1
ATOM 3172 C C . GLY A 1 395 ? 22.513 2.685 -9.506 1.00 93.25 395 GLY A C 1
ATOM 3173 O O . GLY A 1 395 ? 21.772 3.156 -10.374 1.00 93.25 395 GLY A O 1
ATOM 3174 N N . ILE A 1 396 ? 22.299 2.857 -8.201 1.00 92.75 396 ILE A N 1
ATOM 3175 C CA . ILE A 1 396 ? 21.183 3.612 -7.623 1.00 92.75 396 ILE A CA 1
ATOM 3176 C C . ILE A 1 396 ? 21.732 4.923 -7.071 1.00 92.75 396 ILE A C 1
ATOM 3178 O O . ILE A 1 396 ? 22.555 4.920 -6.167 1.00 92.75 396 ILE A O 1
ATOM 3182 N N . ASN A 1 397 ? 21.232 6.039 -7.585 1.00 90.88 397 ASN A N 1
ATOM 3183 C CA . ASN A 1 397 ? 21.602 7.385 -7.164 1.00 90.88 397 ASN A CA 1
ATOM 3184 C C . ASN A 1 397 ? 20.364 8.142 -6.660 1.00 90.88 397 ASN A C 1
ATOM 3186 O O . ASN A 1 397 ? 19.236 7.795 -7.028 1.00 90.88 397 ASN A O 1
ATOM 3190 N N . PRO A 1 398 ? 20.506 9.203 -5.852 1.00 88.56 398 PRO A N 1
ATOM 3191 C CA . PRO A 1 398 ? 19.388 10.095 -5.561 1.00 88.56 398 PRO A CA 1
ATOM 3192 C C . PRO A 1 398 ? 18.800 10.705 -6.838 1.00 88.56 398 PRO A C 1
ATOM 3194 O O . PRO A 1 398 ? 19.507 10.994 -7.806 1.00 88.56 398 PRO A O 1
ATOM 3197 N N . SER A 1 399 ? 17.486 10.929 -6.855 1.00 88.62 399 SER A N 1
ATOM 3198 C CA . SER A 1 399 ? 16.875 11.698 -7.945 1.00 88.62 399 SER A CA 1
ATOM 3199 C C . SER A 1 399 ? 17.230 13.185 -7.837 1.00 88.62 399 SER A C 1
ATOM 3201 O O . SER A 1 399 ? 17.445 13.705 -6.742 1.00 88.62 399 SER A O 1
ATOM 3203 N N . ARG A 1 400 ? 17.197 13.914 -8.964 1.00 87.50 400 ARG A N 1
ATOM 3204 C CA . ARG A 1 400 ? 17.389 15.382 -8.983 1.00 87.50 400 ARG A CA 1
ATOM 3205 C C . ARG A 1 400 ? 16.477 16.094 -7.984 1.00 87.50 400 ARG A C 1
ATOM 3207 O O . ARG A 1 400 ? 16.902 17.002 -7.283 1.00 87.50 400 ARG A O 1
ATOM 3214 N N . ARG A 1 401 ? 15.229 15.638 -7.883 1.00 85.25 401 ARG A N 1
ATOM 3215 C CA . ARG A 1 401 ? 14.246 16.187 -6.950 1.00 85.25 401 ARG A CA 1
ATOM 3216 C C . ARG A 1 401 ? 14.626 15.943 -5.491 1.00 85.25 401 ARG A C 1
ATOM 3218 O O . ARG A 1 401 ? 14.435 16.822 -4.657 1.00 85.25 401 ARG A O 1
ATOM 3225 N N . GLN A 1 402 ? 15.145 14.758 -5.179 1.00 84.50 402 GLN A N 1
ATOM 3226 C CA . GLN A 1 402 ? 15.628 14.450 -3.838 1.00 84.50 402 GLN A CA 1
ATOM 3227 C C . GLN A 1 402 ? 16.812 15.346 -3.472 1.00 84.50 402 GLN A C 1
ATOM 3229 O O . GLN A 1 402 ? 16.780 15.959 -2.410 1.00 84.50 402 GLN A O 1
ATOM 3234 N N . LEU A 1 403 ? 17.772 15.518 -4.386 1.00 86.56 403 LEU A N 1
ATOM 3235 C CA . LEU A 1 403 ? 18.906 16.431 -4.204 1.00 86.56 403 LEU A CA 1
ATOM 3236 C C . LEU A 1 403 ? 18.449 17.876 -3.965 1.00 86.56 403 LEU A C 1
ATOM 3238 O O . LEU A 1 403 ? 18.886 18.504 -3.007 1.00 86.56 403 LEU A O 1
ATOM 3242 N N . GLN A 1 404 ? 17.501 18.382 -4.758 1.00 88.06 404 GLN A N 1
ATOM 3243 C CA . GLN A 1 404 ? 16.931 19.720 -4.557 1.00 88.06 404 GLN A CA 1
ATOM 3244 C C . GLN A 1 404 ? 16.259 19.867 -3.187 1.00 88.06 404 GLN A C 1
ATOM 3246 O O . GLN A 1 404 ? 16.405 20.895 -2.529 1.00 88.06 404 GLN A O 1
ATOM 3251 N N . LYS A 1 405 ? 15.528 18.842 -2.730 1.00 85.81 405 LYS A N 1
ATOM 3252 C CA . LYS A 1 405 ? 14.891 18.854 -1.407 1.00 85.81 405 LYS A CA 1
ATOM 3253 C C . LYS A 1 405 ? 15.925 18.843 -0.283 1.00 85.81 405 LYS A C 1
ATOM 3255 O O . LYS A 1 405 ? 15.765 19.583 0.685 1.00 85.81 405 LYS A O 1
ATOM 3260 N N . MET A 1 406 ? 16.979 18.040 -0.425 1.00 87.06 406 MET A N 1
ATOM 3261 C CA . MET A 1 406 ? 18.099 18.007 0.517 1.00 87.06 406 MET A CA 1
ATOM 3262 C C . MET A 1 406 ? 18.761 19.382 0.598 1.00 87.06 406 MET A C 1
ATOM 3264 O O . MET A 1 406 ? 18.889 19.918 1.693 1.00 87.06 406 MET A O 1
ATOM 3268 N N . GLN A 1 407 ? 19.076 19.988 -0.550 1.00 87.88 407 GLN A N 1
ATOM 3269 C CA . GLN A 1 407 ? 19.694 21.310 -0.629 1.00 87.88 407 GLN A CA 1
ATOM 3270 C C . GLN A 1 407 ? 18.827 22.383 0.038 1.00 87.88 407 GLN A C 1
ATOM 3272 O O . GLN A 1 407 ? 19.299 23.064 0.941 1.00 87.88 407 GLN A O 1
ATOM 3277 N N . ARG A 1 408 ? 17.538 22.483 -0.323 1.00 88.69 408 ARG A N 1
ATOM 3278 C CA . ARG A 1 408 ? 16.607 23.456 0.281 1.00 88.69 408 ARG A CA 1
ATOM 3279 C C . ARG A 1 408 ? 16.512 23.300 1.796 1.00 88.69 408 ARG A C 1
ATOM 3281 O O . ARG A 1 408 ? 16.529 24.294 2.516 1.00 88.69 408 ARG A O 1
ATOM 3288 N N . ARG A 1 409 ? 16.434 22.056 2.282 1.00 87.56 409 ARG A N 1
ATOM 3289 C CA . ARG A 1 409 ? 16.390 21.772 3.719 1.00 87.56 409 ARG A CA 1
ATOM 3290 C C . ARG A 1 409 ? 17.691 22.170 4.413 1.00 87.56 409 ARG A C 1
ATOM 3292 O O . ARG A 1 409 ? 17.619 22.777 5.471 1.00 87.56 409 ARG A O 1
ATOM 3299 N N . MET A 1 410 ? 18.850 21.869 3.828 1.00 88.25 410 MET A N 1
ATOM 3300 C CA . MET A 1 410 ? 20.135 22.286 4.399 1.00 88.25 410 MET A CA 1
ATOM 3301 C C . MET A 1 410 ? 20.252 23.805 4.458 1.00 88.25 410 MET A C 1
ATOM 3303 O O . MET A 1 410 ? 20.598 24.334 5.504 1.00 88.25 410 MET A O 1
ATOM 3307 N N . THR A 1 411 ? 19.891 24.515 3.387 1.00 88.94 411 THR A N 1
ATOM 3308 C CA . THR A 1 411 ? 19.904 25.983 3.377 1.00 88.94 411 THR A CA 1
ATOM 3309 C C . THR A 1 411 ? 18.997 26.569 4.460 1.00 88.94 411 THR A C 1
ATOM 3311 O O . THR A 1 411 ? 19.391 27.516 5.132 1.00 88.94 411 THR A O 1
ATOM 3314 N N . ALA A 1 412 ? 17.803 26.005 4.661 1.00 89.00 412 ALA A N 1
ATOM 3315 C CA . ALA A 1 412 ? 16.893 26.453 5.714 1.00 89.00 412 ALA A CA 1
ATOM 3316 C C . ALA A 1 412 ? 17.459 26.203 7.123 1.00 89.00 412 ALA A C 1
ATOM 3318 O O . ALA A 1 412 ? 17.401 27.095 7.961 1.00 89.00 412 ALA A O 1
ATOM 3319 N N . LEU A 1 413 ? 18.045 25.027 7.365 1.00 88.62 413 LEU A N 1
ATOM 3320 C CA . LEU A 1 413 ? 18.637 24.685 8.662 1.00 88.62 413 LEU A CA 1
ATOM 3321 C C . LEU A 1 413 ? 19.861 25.544 8.987 1.00 88.62 413 LEU A C 1
ATOM 3323 O O . LEU A 1 413 ? 19.986 26.019 10.109 1.00 88.62 413 LEU A O 1
ATOM 3327 N N . VAL A 1 414 ? 20.728 25.792 8.001 1.00 88.69 414 VAL A N 1
ATOM 3328 C CA . VAL A 1 414 ? 21.898 26.670 8.165 1.00 88.69 414 VAL A CA 1
ATOM 3329 C C . VAL A 1 414 ? 21.464 28.092 8.522 1.00 88.69 414 VAL A C 1
ATOM 3331 O O . VAL A 1 414 ? 22.050 28.695 9.410 1.00 88.69 414 VAL A O 1
ATOM 3334 N N . ARG A 1 415 ? 20.391 28.607 7.907 1.00 89.25 415 ARG A N 1
ATOM 3335 C CA . ARG A 1 415 ? 19.825 29.921 8.266 1.00 89.25 415 ARG A CA 1
ATOM 3336 C C . ARG A 1 415 ? 19.251 29.976 9.685 1.00 89.25 415 ARG A C 1
ATOM 3338 O O . ARG A 1 415 ? 19.203 31.053 10.258 1.00 89.25 415 ARG A O 1
ATOM 3345 N N . GLN A 1 416 ? 18.788 28.849 10.221 1.00 89.62 416 GLN A N 1
ATOM 3346 C CA . GLN A 1 416 ? 18.221 28.759 11.571 1.00 89.62 416 GLN A CA 1
ATOM 3347 C C . GLN A 1 416 ? 19.284 28.563 12.664 1.00 89.62 416 GLN A C 1
ATOM 3349 O O . GLN A 1 416 ? 18.965 28.741 13.833 1.00 89.62 416 GLN A O 1
ATOM 3354 N N . GLY A 1 417 ? 20.520 28.188 12.309 1.00 84.62 417 GLY A N 1
ATOM 3355 C CA . GLY A 1 417 ? 21.618 28.013 13.268 1.00 84.62 417 GLY A CA 1
ATOM 3356 C C . GLY A 1 417 ? 21.530 26.765 14.160 1.00 84.62 417 GLY A C 1
ATOM 3357 O O . GLY A 1 417 ? 22.283 26.652 15.120 1.00 84.62 417 GLY A O 1
ATOM 3358 N N . ASP A 1 418 ? 20.644 25.802 13.871 1.00 82.25 418 ASP A N 1
ATOM 3359 C CA . ASP A 1 418 ? 20.517 24.570 14.670 1.00 82.25 418 ASP A CA 1
ATOM 3360 C C . ASP A 1 418 ? 21.554 23.511 14.250 1.00 82.25 418 ASP A C 1
ATOM 3362 O O . ASP A 1 418 ? 21.291 22.608 13.443 1.00 82.25 418 ASP A O 1
ATOM 3366 N N . GLU A 1 419 ? 22.753 23.604 14.825 1.00 83.38 419 GLU A N 1
ATOM 3367 C CA . GLU A 1 419 ? 23.873 22.698 14.545 1.00 83.38 419 GLU A CA 1
ATOM 3368 C C . GLU A 1 419 ? 23.564 21.217 14.799 1.00 83.38 419 GLU A C 1
ATOM 3370 O O . GLU A 1 419 ? 24.081 20.335 14.102 1.00 83.38 419 GLU A O 1
ATOM 3375 N N . LYS A 1 420 ? 22.725 20.910 15.794 1.00 85.38 420 LYS A N 1
ATOM 3376 C CA . LYS A 1 420 ? 22.374 19.528 16.139 1.00 85.38 420 LYS A CA 1
ATOM 3377 C C . LYS A 1 420 ? 21.520 18.915 15.035 1.00 85.38 420 LYS A C 1
ATOM 3379 O O . LYS A 1 420 ? 21.799 17.809 14.561 1.00 85.38 420 LYS A O 1
ATOM 3384 N N . THR A 1 421 ? 20.510 19.646 14.571 1.00 84.38 421 THR A N 1
ATOM 3385 C CA . THR A 1 421 ? 19.641 19.191 13.480 1.00 84.38 421 THR A CA 1
ATOM 3386 C C . THR A 1 421 ? 20.377 19.143 12.139 1.00 84.38 421 THR A C 1
ATOM 3388 O O . THR A 1 421 ? 20.109 18.248 11.323 1.00 84.38 421 THR A O 1
ATOM 3391 N N . ILE A 1 422 ? 21.344 20.038 11.918 1.00 85.94 422 ILE A N 1
ATOM 3392 C CA . ILE A 1 422 ? 22.254 19.994 10.764 1.00 85.94 422 ILE A CA 1
ATOM 3393 C C . ILE A 1 422 ? 23.067 18.695 10.780 1.00 85.94 422 ILE A C 1
ATOM 3395 O O . ILE A 1 422 ? 23.000 17.937 9.809 1.00 85.94 422 ILE A O 1
ATOM 3399 N N . ARG A 1 423 ? 23.759 18.380 11.885 1.00 85.69 423 ARG A N 1
ATOM 3400 C CA . ARG A 1 423 ? 24.556 17.145 12.022 1.00 85.69 423 ARG A CA 1
ATOM 3401 C C . ARG A 1 423 ? 23.726 15.886 11.767 1.00 85.69 423 ARG A C 1
ATOM 3403 O O . ARG A 1 423 ? 24.126 15.038 10.968 1.00 85.69 423 ARG A O 1
ATOM 3410 N N . HIS A 1 424 ? 22.532 15.793 12.356 1.00 85.50 424 HIS A N 1
ATOM 3411 C CA . HIS A 1 424 ? 21.618 14.671 12.109 1.00 85.50 424 HIS A CA 1
ATOM 3412 C C . HIS A 1 424 ? 21.180 14.568 10.640 1.00 85.50 424 HIS A C 1
ATOM 3414 O O . HIS A 1 424 ? 21.094 13.469 10.086 1.00 85.50 424 HIS A O 1
ATOM 3420 N N . SER A 1 425 ? 20.914 15.704 9.988 1.00 83.62 425 SER A N 1
ATOM 3421 C CA . SER A 1 425 ? 20.506 15.729 8.579 1.00 83.62 425 SER A CA 1
ATOM 3422 C C . SER A 1 425 ? 21.647 15.285 7.658 1.00 83.62 425 SER A C 1
ATOM 3424 O O . SER A 1 425 ? 21.417 14.484 6.754 1.00 83.62 425 SER A O 1
ATOM 3426 N N . VAL A 1 426 ? 22.883 15.722 7.923 1.00 83.94 426 VAL A N 1
ATOM 3427 C CA . VAL A 1 426 ? 24.076 15.296 7.171 1.00 83.94 426 VAL A CA 1
ATOM 3428 C C . VAL A 1 426 ? 24.320 13.795 7.324 1.00 83.94 426 VAL A C 1
ATOM 3430 O O . VAL A 1 426 ? 24.517 13.113 6.319 1.00 83.94 426 VAL A O 1
ATOM 3433 N N . ALA A 1 427 ? 24.242 13.256 8.545 1.00 82.19 427 ALA A N 1
ATOM 3434 C CA . ALA A 1 427 ? 24.385 11.819 8.786 1.00 82.19 427 ALA A CA 1
ATOM 3435 C C . ALA A 1 427 ? 23.336 11.000 8.008 1.00 82.19 427 ALA A C 1
ATOM 3437 O O . ALA A 1 427 ? 23.672 10.021 7.340 1.00 82.19 427 ALA A O 1
ATOM 3438 N N . SER A 1 428 ? 22.076 11.454 8.007 1.00 79.81 428 SER A N 1
ATOM 3439 C CA . SER A 1 428 ? 21.000 10.828 7.230 1.00 79.81 428 SER A CA 1
ATOM 3440 C C . SER A 1 428 ? 21.268 10.858 5.720 1.00 79.81 428 SER A C 1
ATOM 3442 O O . SER A 1 428 ? 21.021 9.874 5.021 1.00 79.81 428 SER A O 1
ATOM 3444 N N . TYR A 1 429 ? 21.792 11.971 5.204 1.00 83.62 429 TYR A N 1
ATOM 3445 C CA . TYR A 1 429 ? 22.100 12.126 3.783 1.00 83.62 429 TYR A CA 1
ATOM 3446 C C . TYR A 1 429 ? 23.310 11.310 3.342 1.00 83.62 429 TYR A C 1
ATOM 3448 O O . TYR A 1 429 ? 23.270 10.742 2.252 1.00 83.62 429 TYR A O 1
ATOM 3456 N N . ARG A 1 430 ? 24.336 11.174 4.188 1.00 77.94 430 ARG A N 1
ATOM 3457 C CA . ARG A 1 430 ? 25.465 10.270 3.930 1.00 77.94 430 ARG A CA 1
ATOM 3458 C C . ARG A 1 430 ? 24.984 8.832 3.752 1.00 77.94 430 ARG A C 1
ATOM 3460 O O . ARG A 1 430 ? 25.255 8.236 2.718 1.00 77.94 430 ARG A O 1
ATOM 3467 N N . GLY A 1 431 ? 24.152 8.326 4.664 1.00 70.94 431 GLY A N 1
ATOM 3468 C CA . GLY A 1 431 ? 23.573 6.979 4.537 1.00 70.94 431 GLY A CA 1
ATOM 3469 C C . GLY A 1 431 ? 22.648 6.784 3.325 1.00 70.94 431 GLY A C 1
ATOM 3470 O O . GLY A 1 431 ? 22.323 5.659 2.969 1.00 70.94 431 GLY A O 1
ATOM 3471 N N . MET A 1 432 ? 22.198 7.867 2.689 1.00 69.75 432 MET A N 1
ATOM 3472 C CA . MET A 1 432 ? 21.358 7.830 1.491 1.00 69.75 432 MET A CA 1
ATOM 3473 C C . MET A 1 432 ? 22.162 7.856 0.179 1.00 69.75 432 MET A C 1
ATOM 3475 O O . MET A 1 432 ? 21.606 7.507 -0.874 1.00 69.75 432 MET A O 1
ATOM 3479 N N . LEU A 1 433 ? 23.395 8.361 0.249 1.00 70.50 433 LEU A N 1
ATOM 3480 C CA . LEU A 1 433 ? 24.340 8.525 -0.856 1.00 70.50 433 LEU A CA 1
ATOM 3481 C C . LEU A 1 433 ? 25.300 7.335 -0.986 1.00 70.50 433 LEU A C 1
ATOM 3483 O O . LEU A 1 433 ? 25.786 7.092 -2.088 1.00 70.50 433 LEU A O 1
ATOM 3487 N N . LEU A 1 434 ? 25.523 6.610 0.113 1.00 57.84 434 LEU A N 1
ATOM 3488 C CA . LEU A 1 434 ? 26.146 5.284 0.163 1.00 57.84 434 LEU A CA 1
ATOM 3489 C C . LEU A 1 434 ? 25.142 4.196 -0.277 1.00 57.84 434 LEU A C 1
ATOM 3491 O O . LEU A 1 434 ? 25.5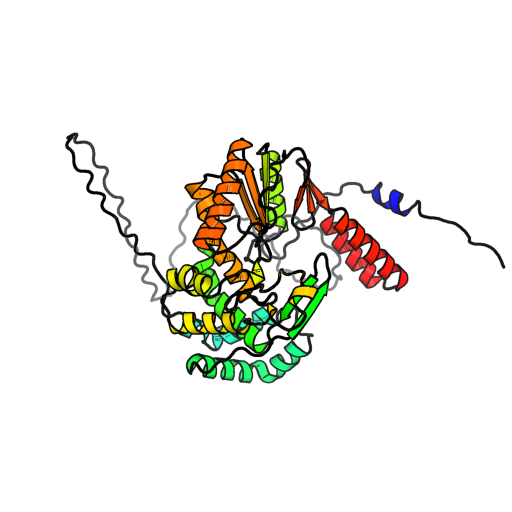70 3.204 -0.908 1.00 57.84 434 LEU A O 1
#

Sequence (434 aa):
MLAMGRFGIIEARAFFFLMDPTRGGSWHHPADNLRAAIRNDNDAGNRNDNLGFRLAAPANTTAAPPCRSCPGAMIMRRNIQRPPVLVGAKHRASGWAFIHSCVVMRRFGNLFEDIASPNNLWRAWREFSQGKSRRPTVVAFAWRADQEIFHLHQELMADSYRPQGYHLKMIHEPKRRLVAAAPVRDRVVHHAIYRVLAPRLDPGLIRETWACLPGRGSRRAEIACLGAMRKFPWRLALDIRHYFPSIDHAILMEDVMARRIKDRRLLKLLGEICRSGDGLYRQPGMAEFLGFPPDFPPAGCGLPIGNLTSQWQANHYLSGLDHHCKRILGVPAYHRYMDDMLFFAHSKSQLEKTRAAVAAWLWDHRRLKLKHPNAAVLSTRRPMTWLGKRISTAGINPSRRQLQKMQRRMTALVRQGDEKTIRHSVASYRGMLL

Foldseek 3Di:
DDDDDDPDDPVVVVVVPPDDDDDDDDDDDDPPDDDDDDDDDDDPPDDDPPDDDDDDDDDDDDDDDDDPPDPDDPPDDDDPDDDDDDDDDDDDDDDPPPPPPVPPQDADAPLLCQLLPLVLLVVLLVVLCVPPCPPPLNVVCVVCVVVLSVVSSVCSVVVNDAFDAFDWDFDPPVATDTATAGGSSVSSSLSSLCVRPCVPCVVLFDPQAAALHPPGHDVNNLVLVLVLLQVFFKKFKWFWPPLQQQFALCLLLPVQPVSRHVYPSVSVVLSSQQCSCFCVCVPPPNCVSRVHDPCPPPTRGGDRRHHSSSQVSLSRLCRVVNCCVCPVLVQVDWHDHRRIIMGGHHDQVSVVVVLVVSQVCCCVRGVIHIPCSCTHMDTSCDWDADPQWTHHNVGIAGDPVRVVVLVVVLVVVVVVVPPVVNVVSVVVVVVRGD

Secondary structure (DSSP, 8-state):
--------SSHHHHTTT-------------TT--SS-------TT-------------------PPPS------------PPPPP----------------------B-S-HHHHH-HHHHHHHHHHHHTT-TTSHHHHHHHTTHHHHHHHHHHHHHTT---PPPPEEEEEESSSEEEEEE--HHHHHHHHHHHHHHHHHHGGGS-TTB-TT-TT--HHHHHHHHHHHHHH-SEEEEE-BTTTTTT-BHHIIIIIIIITTB--HHHHHHHHHHHHHTTTTTSSTTHHHHHTPPTT-SPTTB---TT-HHHHHHHHHHTHHHHHIIIIIS--SEEEEETTEEEEEES-HHHHHHHHHHHHHHHHHHH---BS-TTPPPEETTS-EEETTEEE-SS-EEE-HHHHHHHHHHHHHHHHHT-HHHHHHHHHHHHHHH-